Protein 6POL (pdb70)

Radius of gyration: 30.77 Å; Cα contacts (8 Å, |Δi|>4): 1804; chains: 6; bounding box: 77×80×74 Å

B-factor: mean 45.25, std 14.28, range [21.29, 119.48]

Secondary structure (DSSP, 8-state):
---PPPPPPPPEEEEE-SS-EEEE-----SS-SPP-EEEEEEE-TTS-SS-EEEEEEE-SSEEEE-SPPTT-EEEEEEEEEETTEEPPPPPPPPPEEPPP--/----SGGGS--S-TTEEEEE-SSSEEEEEPTTEEESSS-TTSEEE--TTSTT-BSS-TTEEEEEETTEEEEEEPTT-EEEETTEEES--TTTTT-----TTEEEEE-SSSEEEEEPTTEEE-SSSEEE-/---PPPPPPPPEEEEE-SS-EEEE-----SS-SPP-EEEEEEE-TTS-SS-EEEEEEE-SSEEEE-SPPTT-EEEEEEEEEETTEEPPPPPPPPPEEPPP-/----GGGGS--S-TTEEEEE-SSSEEEEEPTTEEESSS-TTSEEE--TTSTT-BSS-TTEEEEEETTEEEEEEPTT-EEEETTEEES--HHHHT-----TTEEEEE-SSSEEEEEPTTEEE-SSSEEE-/--PPPPPPPPEEEEE-SS-EEEE-----SS-SPP-EEEEEEE-TTS-SS-EEEEEEE-SSEEEE-SPPTT-EEEEEEEEEETTEEPPPPPPPPPEEPPP-/----SGGGS--S-TTEEEEE-SSSEEEEEPTTEEESSS-TTSEEE--TTSTT-BSS-TTEEEEEETTEEEEEEPTT-EEEETTEEES--TGGGT-----TTEEEEE-SSSEEEEEPTTEEESSSSEEE-

GO terms:
  GO:0005515 protein binding (F, IPI)
  GO:0005886 plasma membrane (C, TAS)

Nearest PDB structures (foldseek):
  6pol-assembly3_F  TM=1.008E+00  e=1.686E-26  Homo sapiens
  6pog-assembly1_B  TM=9.434E-01  e=4.149E-16  Homo sapiens
  1gl4-assembly1_A  TM=9.257E-01  e=4.288E-02  Mus musculus
  6phf-assembly2_E  TM=2.541E-01  e=5.327E-03  Plasmodium falciparum
  6phc-assembly1_I  TM=2.777E-01  e=5.728E-02  Plasmodium falciparum

Sequence (690 aa):
PSSPPGAPSQPVVTEITKNSITLTWKPNPQTGAAVTSYVIEAFSPAAGNTWRTVADGVQLETHTVSGLQPNTIYLFLVRAVGAWGLSEPSPVSEPVRTQDSERGHNFCAEGPKCGENSECKNWNTKATCECKSSGYISVQGDSAYCEDIDECAAKMHYCHANTVCVNLPGLYRCDCVPGYIRVDDFSCTEHDECGSGQHNCDENAICTTNTVQGHSCTCKPGYVGNGTICRAEPSSPPGAPSQPVVTEITKNSITLTWKPNPQTGAAVTSYVIEAFSPAAGNTWRTVADGVQLETHTVSGLQPNTIYLFLVRAVGAWGLSEPSPVSEPVRTQDSRGHNFCAEGPKCGENSECKNWNTKATCECKSSGYISVQGDSAYCEDIDECAAKMHYCHANTVCVNLPGLYRCDCVPGYIRVDDFSCTEHDECGSGQHNCDENAICTTNTVQGHSCTCKPGYVGNGTICRAESSPPGAPSQPVVTEITKNSITLTWKPNPQQTGAAVTSYVIEAFSPAAGNTWRTVADGVQLETHTVSGLQPNTIYLFLVRAVGAWGLSEPSPVSEPVRTQDSRGHNFCAEGPKCGENSECKNWNTKATCECKSSGYISVQGDSAYCEDIDECAAKMHYCHANTVCVNLPGLYRCDCVPGYIRVDDFSCTEHDECGSGQHNCDENAICTTNTVQGHSCTCKPGYVGNGTICRAE

InterPro domains:
  IPR003598 Immunoglobulin subtype 2 [SM00408] (76-150)
  IPR003598 Immunoglobulin subtype 2 [SM00408] (178-243)
  IPR003598 Immunoglobulin subtype 2 [SM00408] (270-333)
  IPR003598 Immunoglobulin subtype 2 [SM00408] (359-431)
  IPR003598 Immunoglobulin subtype 2 [SM00408] (463-528)
  IPR003599 Immunoglobulin domain subtype [SM00409] (70-162)
  IPR003599 Immunoglobulin domain subtype [SM00409] (172-255)
  IPR003599 Immunoglobulin domain subtype [SM00409] (264-344)
  IPR003599 Immunoglobulin domain subtype [SM00409] (353-442)
  IPR003599 Immunoglobulin domain subtype [SM00409] (457-539)
  IPR003961 Fibronectin type III [PF00041] (558-645)
  IPR003961 Fibronectin type III [PF00041] (682-760)
  IPR003961 Fibronectin type III [PF00041] (771-860)
  IPR003961 Fibronectin type III [PS50853] (558-652)
  IPR003961 Fibronectin type III [PS50853] (671-766)
  IPR003961 Fibronectin type III [PS50853] (771-869)
  IPR003961 Fibronectin type III [SM00060] (556-638)
  IPR003961 Fibronectin type III [SM00060] (670-753)
  IPR003961 Fibronectin type III [SM00060] (769-854)
  IPR003961 Fibronectin type III [cd00063] (556-649)

Organism: Homo sapiens (NCBI:txid9606)

CATH classification: 2.60.40.10

Foldseek 3Di:
DQDWFAAKAEWEFDDFAQFKTKTFTGGDPDDDFDFQWKWKWKDFPVPDDDTDTQDIRHRDRMDMRGRHHGQTKMKMWMWTAGPNGTHDIHDIYDIDGHHHPD/DADDQPPPDDDADDQWDWDDDRPHIAIAGHAQWDAPPPHRSHTFHDFCQDPPHQQADEQWDWAGDRNDIFTHGNPQWADQDRRYTANDPCVVPVVDQFAPQWDWGADNVGIATHHDPQWDDRRSDTDGD/DLDWFAAWAEWEWDDFAFFKTKIFTGGDPDDDFDFQWKWKWKDFPVPDDDTDTQDIRHRDRMDMRGRHHGQTKMKMWMWTGGPRGTHDIHPIYDIDGHHHD/DADDQPPPDDDADDQWDWDDDRPHIAIAGHAQWDAPPPHRSHIDHDFCQDPPHQQADEQWDWAGDRNDIFTHGNPQWADQDRRYTANDPCVVPVVDQFDPQWDWGADNVGIATHHDPQWDDRRSDTDGD/DDWFAAWAEWEWDDFAQFKTKIFTGGDPDDDFDFQWKWKWKDFPVPDDDTDTQDIRHRDRMDMRGRHHGQTKMKMWMWTAGPVGIHDIHPIYDIDGHHHD/DADDQPPPDDDADDQWDWDDDRPHIAIAGHAQWDAPPPHRSHTFGDFCQDPPHQQADEQWDWAGDRNGIFTHGNPQWADQDRRYTANDPCVVPVVDQFDPQWDWGADNVGIATHHDPQWDDRRSDTDGD

Structure (mmCIF, N/CA/C/O backbone):
data_6POL
#
_entry.id   6POL
#
_cell.length_a   87.000
_cell.length_b   87.000
_cell.length_c   211.300
_cell.angle_alpha   90.000
_cell.angle_beta   90.000
_cell.angle_gamma   120.000
#
_symmetry.space_group_name_H-M   'P 31 2 1'
#
loop_
_entity.id
_entity.type
_entity.pdbx_description
1 polymer 'Roundabout homolog 3'
2 polymer 'Protein kinase C-binding protein NELL1'
3 non-polymer 'NITRATE ION'
4 non-polymer 2-acetamido-2-deoxy-beta-D-glucopyranose
5 non-polymer 'CALCIUM ION'
6 non-polymer GLYCEROL
7 water water
#
loop_
_atom_site.group_PDB
_atom_site.id
_atom_site.type_symbol
_atom_site.label_atom_id
_atom_site.label_alt_id
_atom_site.label_comp_id
_atom_site.label_asym_id
_atom_site.label_entity_id
_atom_site.label_seq_id
_atom_site.pdbx_PDB_ins_code
_atom_site.Cartn_x
_atom_site.Cartn_y
_atom_site.Cartn_z
_atom_site.occupancy
_atom_site.B_iso_or_equiv
_atom_site.auth_seq_id
_atom_site.auth_comp_id
_atom_site.auth_asym_id
_atom_site.auth_atom_id
_atom_site.pdbx_PDB_model_num
ATOM 1 N N . PRO A 1 6 ? -23.96459 -29.05279 68.57468 1.000 109.86524 552 PRO A N 1
ATOM 2 C CA . PRO A 1 6 ? -23.46082 -27.79305 68.02003 1.000 102.23654 552 PRO A CA 1
ATOM 3 C C . PRO A 1 6 ? -23.39074 -27.79376 66.49603 1.000 100.60888 552 PRO A C 1
ATOM 4 O O . PRO A 1 6 ? -22.51740 -28.44923 65.92671 1.000 100.45570 552 PRO A O 1
ATOM 8 N N . SER A 1 7 ? -24.29283 -27.06167 65.84156 1.000 99.79656 553 SER A N 1
ATOM 9 C CA . SER A 1 7 ? -24.30249 -26.94927 64.38502 1.000 96.39963 553 SER A CA 1
ATOM 10 C C . SER A 1 7 ? -24.35568 -25.47329 63.99397 1.000 90.81880 553 SER A C 1
ATOM 11 O O . SER A 1 7 ? -25.26591 -25.01035 63.30786 1.000 96.26239 553 SER A O 1
ATOM 14 N N . SER A 1 8 ? -23.35595 -24.72662 64.43353 1.000 80.45374 554 SER A N 1
ATOM 15 C CA . SER A 1 8 ? -23.27092 -23.29972 64.19048 1.000 72.41534 554 SER A CA 1
ATOM 16 C C . SER A 1 8 ? -21.98635 -22.94795 63.44922 1.000 60.97619 554 SER A C 1
ATOM 17 O O . SER A 1 8 ? -20.99482 -23.68474 63.51626 1.000 56.26495 554 SER A O 1
ATOM 20 N N . PRO A 1 9 ? -21.97750 -21.83780 62.71597 1.000 55.23768 555 PRO A N 1
ATOM 21 C CA . PRO A 1 9 ? -20.73609 -21.36120 62.09285 1.000 48.27850 555 PRO A CA 1
ATOM 22 C C . PRO A 1 9 ? -19.78650 -20.80234 63.13339 1.000 46.05587 555 PRO A C 1
ATOM 23 O O . PRO A 1 9 ? -20.18704 -20.57962 64.28731 1.000 45.61079 555 PRO A O 1
ATOM 27 N N . PRO A 1 10 ? -18.52257 -20.55645 62.76553 1.000 44.98004 556 PRO A N 1
ATOM 28 C CA . PRO A 1 10 ? -17.58617 -19.90213 63.68856 1.000 44.83149 556 PRO A CA 1
ATOM 29 C C . PRO A 1 10 ? -18.04648 -18.49800 64.04138 1.000 46.55896 556 PRO A C 1
ATOM 30 O O . PRO A 1 10 ? -18.92673 -17.91524 63.40464 1.000 46.02813 556 PRO A O 1
ATOM 34 N N . GLY A 1 11 ? -17.43312 -17.95163 65.09033 1.000 47.13541 557 GLY A N 1
ATOM 35 C CA . GLY A 1 11 ? -17.64869 -16.56039 65.41922 1.000 46.13409 557 GLY A CA 1
ATOM 36 C C . GLY A 1 11 ? -16.97539 -15.62765 64.42700 1.000 42.52880 557 GLY A C 1
ATOM 37 O O . GLY A 1 11 ? -16.06474 -16.00646 63.68383 1.000 39.32669 557 GLY A O 1
ATOM 38 N N . ALA A 1 12 ? -17.44554 -14.38392 64.41743 1.000 40.83719 558 ALA A N 1
ATOM 39 C CA . ALA A 1 12 ? -16.91656 -13.38872 63.49076 1.000 41.79324 558 ALA A CA 1
ATOM 40 C C . ALA A 1 12 ? -15.48226 -13.01729 63.86534 1.000 40.94992 558 ALA A C 1
ATOM 41 O O . ALA A 1 12 ? -15.17822 -12.82819 65.04707 1.000 44.28555 558 ALA A O 1
ATOM 43 N N . PRO A 1 13 ? -14.58871 -12.88522 62.88864 1.000 37.21630 559 PRO A N 1
ATOM 44 C CA . PRO A 1 13 ? -13.22145 -12.43941 63.19161 1.000 39.10422 559 PRO A CA 1
ATOM 45 C C . PRO A 1 13 ? -13.19012 -10.98376 63.64522 1.000 39.67891 559 PRO A C 1
ATOM 46 O O . PRO A 1 13 ? -14.18640 -10.25275 63.60438 1.000 40.50129 559 PRO A O 1
ATOM 50 N N . SER A 1 14 ? -12.00500 -10.56793 64.10243 1.000 40.18104 560 SER A N 1
ATOM 51 C CA . SER A 1 14 ? -11.79451 -9.19354 64.52885 1.000 40.52328 560 SER A CA 1
ATOM 52 C C . SER A 1 14 ? -11.68950 -8.27279 63.31236 1.000 39.31165 560 SER A C 1
ATOM 53 O O . SER A 1 14 ? -11.55704 -8.71863 62.16961 1.000 37.07493 560 SER A O 1
ATOM 56 N N . GLN A 1 15 ? -11.75079 -6.97053 63.57285 1.000 42.72560 561 GLN A N 1
ATOM 57 C CA . GLN A 1 15 ? -11.61785 -5.98221 62.50912 1.000 42.60634 561 GLN A CA 1
ATOM 58 C C . GLN A 1 15 ? -10.28668 -6.17795 61.78487 1.000 40.96661 561 GLN A C 1
ATOM 59 O O . GLN A 1 15 ? -9.23735 -6.25750 62.43668 1.000 41.59264 561 GLN A O 1
ATOM 65 N N . PRO A 1 16 ? -10.28928 -6.30778 60.46183 1.000 38.30009 562 PRO A N 1
ATOM 66 C CA . PRO A 1 16 ? -9.01892 -6.40521 59.73143 1.000 36.09915 562 PRO A CA 1
ATOM 67 C C . PRO A 1 16 ? -8.24078 -5.08947 59.77651 1.000 36.65800 562 PRO A C 1
ATOM 68 O O . PRO A 1 16 ? -8.81779 -3.99925 59.73434 1.000 35.49331 562 PRO A O 1
ATOM 72 N N . VAL A 1 17 ? -6.91763 -5.21237 59.85389 1.000 36.11910 563 VAL A N 1
ATOM 73 C CA . VAL A 1 17 ? -5.99869 -4.07613 59.93662 1.000 36.58848 563 VAL A CA 1
ATOM 74 C C . VAL A 1 17 ? -5.14405 -4.06085 58.67968 1.000 34.73361 563 VAL A C 1
ATOM 75 O O . VAL A 1 17 ? -4.56849 -5.09089 58.30225 1.000 37.22631 563 VAL A O 1
ATOM 79 N N . VAL A 1 18 ? -5.04278 -2.90394 58.04241 1.000 33.59594 564 VAL A N 1
ATOM 80 C CA . VAL A 1 18 ? -4.18482 -2.77066 56.87204 1.000 34.21515 564 VAL A CA 1
ATOM 81 C C . VAL A 1 18 ? -2.74707 -2.63039 57.34735 1.000 40.53670 564 VAL A C 1
ATOM 82 O O . VAL A 1 18 ? -2.44491 -1.77697 58.18620 1.000 44.17847 564 VAL A O 1
ATOM 86 N N . THR A 1 19 ? -1.86173 -3.50140 56.84321 1.000 39.94247 565 THR A N 1
ATOM 87 C CA . THR A 1 19 ? -0.47251 -3.52562 57.27829 1.000 39.97594 565 THR A CA 1
ATOM 88 C C . THR A 1 19 ? 0.50439 -3.04285 56.21798 1.000 37.14091 565 THR A C 1
ATOM 89 O O . THR A 1 19 ? 1.63157 -2.69011 56.56371 1.000 41.40417 565 THR A O 1
ATOM 93 N N . GLU A 1 20 ? 0.10435 -3.01880 54.94979 1.000 35.45631 566 GLU A N 1
ATOM 94 C CA . GLU A 1 20 ? 0.96607 -2.54698 53.88005 1.000 38.90030 566 GLU A CA 1
ATOM 95 C C . GLU A 1 20 ? 0.09665 -2.13805 52.69997 1.000 34.40859 566 GLU A C 1
ATOM 96 O O . GLU A 1 20 ? -0.97176 -2.71641 52.47786 1.000 34.36268 566 GLU A O 1
ATOM 102 N N . ILE A 1 21 ? 0.54574 -1.10662 51.96514 1.000 31.72895 567 ILE A N 1
ATOM 103 C CA . ILE A 1 21 ? -0.19199 -0.57740 50.81998 1.000 32.02369 567 ILE A CA 1
ATOM 104 C C . ILE A 1 21 ? 0.73844 -0.40633 49.62722 1.000 34.07975 567 ILE A C 1
ATOM 105 O O . ILE A 1 21 ? 1.83956 0.13875 49.76215 1.000 35.59158 567 ILE A O 1
ATOM 110 N N . THR A 1 22 ? 0.27460 -0.80806 48.44639 1.000 34.26360 568 THR A N 1
ATOM 111 C CA . THR A 1 22 ? 0.95535 -0.45651 47.19935 1.000 34.77094 568 THR A CA 1
ATOM 112 C C . THR A 1 22 ? -0.05755 0.23814 46.29408 1.000 35.04153 568 THR A C 1
ATOM 113 O O . THR A 1 22 ? -1.13974 0.62608 46.73716 1.000 31.56657 568 THR A O 1
ATOM 117 N N . LYS A 1 23 ? 0.28522 0.42505 45.02149 1.000 37.25514 569 LYS A N 1
ATOM 118 C CA . LYS A 1 23 ? -0.72385 1.07947 44.20101 1.000 40.02026 569 LYS A CA 1
ATOM 119 C C . LYS A 1 23 ? -1.76477 0.10762 43.66134 1.000 38.86241 569 LYS A C 1
ATOM 120 O O . LYS A 1 23 ? -2.77211 0.56360 43.11532 1.000 38.80443 569 LYS A O 1
ATOM 126 N N . ASN A 1 24 ? -1.54936 -1.20768 43.79023 1.000 37.43432 570 ASN A N 1
ATOM 127 C CA . ASN A 1 24 ? -2.50416 -2.19287 43.29985 1.000 38.07968 570 ASN A CA 1
ATOM 128 C C . ASN A 1 24 ? -2.81811 -3.28416 44.31491 1.000 35.01001 570 ASN A C 1
ATOM 129 O O . ASN A 1 24 ? -3.43328 -4.29110 43.94569 1.000 35.71366 570 ASN A O 1
ATOM 134 N N . SER A 1 25 ? -2.42343 -3.12400 45.57323 1.000 31.73446 571 SER A N 1
ATOM 135 C CA . SER A 1 25 ? -2.63485 -4.20024 46.52777 1.000 33.09661 571 SER A CA 1
ATOM 136 C C . SER A 1 25 ? -2.68569 -3.62728 47.93154 1.000 34.05732 571 SER A C 1
ATOM 137 O O . SER A 1 25 ? -2.11498 -2.57334 48.21647 1.000 37.36242 571 SER A O 1
ATOM 140 N N . ILE A 1 26 ? -3.35852 -4.35743 48.81183 1.000 29.98996 572 ILE A N 1
ATOM 141 C CA . ILE A 1 26 ? -3.43503 -4.01894 50.22815 1.000 31.43167 572 ILE A CA 1
ATOM 142 C C . ILE A 1 26 ? -3.23496 -5.30641 51.00785 1.000 33.71875 572 ILE A C 1
ATOM 143 O O . ILE A 1 26 ? -3.84887 -6.32413 50.67524 1.000 34.41147 572 ILE A O 1
ATOM 148 N N . THR A 1 27 ? -2.40695 -5.26497 52.04932 1.000 31.17328 573 THR A N 1
ATOM 149 C CA . THR A 1 27 ? -2.19669 -6.42474 52.90507 1.000 36.53899 573 THR A CA 1
ATOM 150 C C . THR A 1 27 ? -2.98403 -6.23569 54.19666 1.000 36.27997 573 THR A C 1
ATOM 151 O O . THR A 1 27 ? -2.92350 -5.16567 54.80966 1.000 31.62969 573 THR A O 1
ATOM 155 N N . LEU A 1 28 ? -3.71289 -7.28784 54.60031 1.000 34.13186 574 LEU A N 1
ATOM 156 C CA . LEU A 1 28 ? -4.61538 -7.28503 55.74574 1.000 35.62688 574 LEU A CA 1
ATOM 157 C C . LEU A 1 28 ? -4.23096 -8.34542 56.77170 1.000 35.65735 574 LEU A C 1
ATOM 158 O O . LEU A 1 28 ? -3.71952 -9.41994 56.42991 1.000 35.76587 574 LEU A O 1
ATOM 163 N N . THR A 1 29 ? -4.53203 -8.05783 58.03648 1.000 36.30111 575 THR A N 1
ATOM 164 C CA . THR A 1 29 ? -4.38481 -9.04057 59.09740 1.000 41.13730 575 THR A CA 1
ATOM 165 C C . THR A 1 29 ? -5.57175 -8.93795 60.04928 1.000 34.38157 575 THR A C 1
ATOM 166 O O . THR A 1 29 ? -6.17988 -7.87697 60.19946 1.000 38.06213 575 THR A O 1
ATOM 170 N N . TRP A 1 30 ? -5.91285 -10.06023 60.67059 1.000 40.18322 576 TRP A N 1
ATOM 171 C CA . TRP A 1 30 ? -7.05840 -10.15327 61.57255 1.000 39.50068 576 TRP A CA 1
ATOM 172 C C . TRP A 1 30 ? -6.81238 -11.34179 62.49992 1.000 41.33681 576 TRP A C 1
ATOM 173 O O . TRP A 1 30 ? -5.79012 -12.02920 62.40239 1.000 39.96029 576 TRP A O 1
ATOM 184 N N . LYS A 1 31 ? -7.75546 -11.57322 63.40921 1.000 41.59537 577 LYS A N 1
ATOM 185 C CA . LYS A 1 31 ? -7.69462 -12.67468 64.35844 1.000 43.74904 577 LYS A CA 1
ATOM 186 C C . LYS A 1 31 ? -9.01622 -13.42928 64.38702 1.000 41.76470 577 LYS A C 1
ATOM 187 O O . LYS A 1 31 ? -10.07363 -12.85076 64.11896 1.000 38.54179 577 LYS A O 1
ATOM 193 N N . PRO A 1 32 ? -8.98830 -14.71995 64.70792 1.000 44.44431 578 PRO A N 1
ATOM 194 C CA . PRO A 1 32 ? -10.24205 -15.45097 64.90822 1.000 44.50448 578 PRO A CA 1
ATOM 195 C C . PRO A 1 32 ? -10.95793 -14.96773 66.16187 1.000 47.06808 578 PRO A C 1
ATOM 196 O O . PRO A 1 32 ? -10.36568 -14.37579 67.06827 1.000 47.45375 578 PRO A O 1
ATOM 200 N N . ASN A 1 33 ? -12.26229 -15.20755 66.18938 1.000 46.79967 579 ASN A N 1
ATOM 201 C CA . ASN A 1 33 ? -13.05735 -14.84429 67.35101 1.000 50.06815 579 ASN A CA 1
ATOM 202 C C . ASN A 1 33 ? -12.50297 -15.55027 68.58738 1.000 53.65827 579 ASN A C 1
ATOM 203 O O . ASN A 1 33 ? -12.30160 -16.77298 68.55953 1.000 54.05245 579 ASN A O 1
ATOM 208 N N . PRO A 1 34 ? -12.22764 -14.82673 69.67601 1.000 57.46837 580 PRO A N 1
ATOM 209 C CA . PRO A 1 34 ? -11.64639 -15.47909 70.85773 1.000 63.05722 580 PRO A CA 1
ATOM 210 C C . PRO A 1 34 ? -12.63402 -16.33317 71.63051 1.000 68.96934 580 PRO A C 1
ATOM 211 O O . PRO A 1 34 ? -12.20488 -17.15856 72.44597 1.000 72.01669 580 PRO A O 1
ATOM 215 N N . GLN A 1 35 ? -13.93416 -16.15837 71.41646 1.000 72.67722 581 GLN A N 1
ATOM 216 C CA . GLN A 1 35 ? -14.91534 -16.91608 72.17714 1.000 81.40312 581 GLN A CA 1
ATOM 217 C C . GLN A 1 35 ? -14.96437 -18.35694 71.68701 1.000 83.62324 581 GLN A C 1
ATOM 218 O O . GLN A 1 35 ? -14.96273 -18.62146 70.48174 1.000 80.39743 581 GLN A O 1
ATOM 224 N N . THR A 1 36 ? -14.99088 -19.28995 72.63416 1.000 90.56111 582 THR A N 1
ATOM 225 C CA . THR A 1 36 ? -15.01985 -20.70738 72.29548 1.000 91.92393 582 THR A CA 1
ATOM 226 C C . THR A 1 36 ? -16.21498 -21.01110 71.39632 1.000 91.16566 582 THR A C 1
ATOM 227 O O . THR A 1 36 ? -17.34829 -20.61868 71.68971 1.000 93.66526 582 THR A O 1
ATOM 231 N N . GLY A 1 37 ? -15.95537 -21.69774 70.29337 1.000 86.55606 583 GLY A N 1
ATOM 232 C CA . GLY A 1 37 ? -16.99400 -21.93245 69.31690 1.000 82.52556 583 GLY A CA 1
ATOM 233 C C . GLY A 1 37 ? -16.53615 -22.87689 68.23209 1.000 76.72407 583 GLY A C 1
ATOM 234 O O . GLY A 1 37 ? -15.60972 -23.66710 68.42316 1.000 75.97802 583 GLY A O 1
ATOM 235 N N . ALA A 1 38 ? -17.22624 -22.80681 67.09582 1.000 71.87453 584 ALA A N 1
ATOM 236 C CA . ALA A 1 38 ? -16.93597 -23.71220 65.99407 1.000 67.66147 584 ALA A CA 1
ATOM 237 C C . ALA A 1 38 ? -15.53694 -23.45338 65.44948 1.000 61.03977 584 ALA A C 1
ATOM 238 O O . ALA A 1 38 ? -15.05148 -22.31844 65.43547 1.000 57.84670 584 ALA A O 1
ATOM 240 N N . ALA A 1 39 ? -14.89492 -24.52305 64.98429 1.000 59.57240 585 ALA A N 1
ATOM 241 C CA . ALA A 1 39 ? -13.53045 -24.42477 64.48181 1.000 55.42483 585 ALA A CA 1
ATOM 242 C C . ALA A 1 39 ? -13.50150 -23.74156 63.12322 1.000 52.05326 585 ALA A C 1
ATOM 243 O O . ALA A 1 39 ? -14.38278 -23.94755 62.28701 1.000 53.31203 585 ALA A O 1
ATOM 245 N N . VAL A 1 40 ? -12.46460 -22.94656 62.89741 1.000 50.44927 586 VAL A N 1
ATOM 246 C CA . VAL A 1 40 ? -12.29896 -22.20667 61.65210 1.000 48.52384 586 VAL A CA 1
ATOM 247 C C . VAL A 1 40 ? -11.46484 -23.03875 60.68857 1.000 49.83415 586 VAL A C 1
ATOM 248 O O . VAL A 1 40 ? -10.35496 -23.46541 61.02164 1.000 50.31680 586 VAL A O 1
ATOM 252 N N . THR A 1 41 ? -11.98751 -23.26063 59.48566 1.000 48.89341 587 THR A N 1
ATOM 253 C CA . THR A 1 41 ? -11.22820 -23.98206 58.47791 1.000 48.52713 587 THR A CA 1
ATOM 254 C C . THR A 1 41 ? -10.62980 -23.08159 57.39899 1.000 45.93492 587 THR A C 1
ATOM 255 O O . THR A 1 41 ? -9.66105 -23.49441 56.75521 1.000 45.46853 587 THR A O 1
ATOM 259 N N . SER A 1 42 ? -11.16214 -21.87506 57.18590 1.000 38.51607 588 SER A N 1
ATOM 260 C CA . SER A 1 42 ? -10.55583 -20.90501 56.27337 1.000 38.21677 588 SER A CA 1
ATOM 261 C C . SER A 1 42 ? -11.25151 -19.55816 56.47491 1.000 36.39461 588 SER A C 1
ATOM 262 O O . SER A 1 42 ? -12.15107 -19.42840 57.31285 1.000 38.52961 588 SER A O 1
ATOM 265 N N . TYR A 1 43 ? -10.81990 -18.54521 55.70783 1.000 33.40049 589 TYR A N 1
ATOM 266 C CA . TYR A 1 43 ? -11.41994 -17.21522 55.76737 1.000 32.39537 589 TYR A CA 1
ATOM 267 C C . TYR A 1 43 ? -11.85022 -16.74178 54.38403 1.000 31.37631 589 TYR A C 1
ATOM 268 O O . TYR A 1 43 ? -11.29093 -17.13807 53.35890 1.000 28.69249 589 TYR A O 1
ATOM 277 N N . VAL A 1 44 ? -12.85530 -15.87427 54.37396 1.000 31.53803 590 VAL A N 1
ATOM 278 C CA . VAL A 1 44 ? -13.32156 -15.20252 53.17042 1.000 32.46224 590 VAL A CA 1
ATOM 279 C C . VAL A 1 44 ? -13.08507 -13.70773 53.35889 1.000 30.89553 590 VAL A C 1
ATOM 280 O O . VAL A 1 44 ? -13.36317 -13.16592 54.43477 1.000 30.09808 590 VAL A O 1
ATOM 284 N N . ILE A 1 45 ? -12.56646 -13.04326 52.32704 1.000 30.18359 591 ILE A N 1
ATOM 285 C CA . ILE A 1 45 ? -12.31608 -11.60053 52.37165 1.000 29.95231 591 ILE A CA 1
ATOM 286 C C . ILE A 1 45 ? -13.22282 -10.90683 51.35771 1.000 29.89157 591 ILE A C 1
ATOM 287 O O . ILE A 1 45 ? -13.30983 -11.33870 50.20177 1.000 31.03745 591 ILE A O 1
ATOM 292 N N . GLU A 1 46 ? -13.87380 -9.81890 51.78887 1.000 28.08203 592 GLU A N 1
ATOM 293 C CA . GLU A 1 46 ? -14.76495 -9.00873 50.95872 1.000 27.13708 592 GLU A CA 1
ATOM 294 C C . GLU A 1 46 ? -14.27441 -7.56509 50.95587 1.000 29.57861 592 GLU A C 1
ATOM 295 O O . GLU A 1 46 ? -13.76216 -7.08170 51.97164 1.000 29.15155 592 GLU A O 1
ATOM 301 N N . ALA A 1 47 ? -14.40335 -6.89684 49.80505 1.000 28.81532 593 ALA A N 1
ATOM 302 C CA . ALA A 1 47 ? -13.93866 -5.51793 49.61188 1.000 26.32985 593 ALA A CA 1
ATOM 303 C C . ALA A 1 47 ? -15.07518 -4.61155 49.15608 1.000 30.56307 593 ALA A C 1
ATOM 304 O O . ALA A 1 47 ? -15.93444 -5.01796 48.36454 1.000 32.63206 593 ALA A O 1
ATOM 306 N N . PHE A 1 48 ? -15.06565 -3.37045 49.62813 1.000 31.92938 594 PHE A N 1
ATOM 307 C CA . PHE A 1 48 ? -16.03004 -2.37558 49.17447 1.000 33.27849 594 PHE A CA 1
ATOM 308 C C . PHE A 1 48 ? -15.25522 -1.15008 48.73905 1.000 32.42946 594 PHE A C 1
ATOM 309 O O . PHE A 1 48 ? -14.22524 -0.82368 49.33661 1.000 33.32049 594 PHE A O 1
ATOM 317 N N . SER A 1 49 ? -15.71163 -0.51642 47.65519 1.000 34.03133 595 SER A N 1
ATOM 318 C CA . SER A 1 49 ? -15.18685 0.78362 47.23733 1.000 33.90525 595 SER A CA 1
ATOM 319 C C . SER A 1 49 ? -16.37325 1.63222 46.78402 1.000 36.44788 595 SER A C 1
ATOM 320 O O . SER A 1 49 ? -17.20067 1.15817 45.98331 1.000 33.46332 595 SER A O 1
ATOM 323 N N . PRO A 1 50 ? -16.46722 2.88687 47.23581 1.000 36.17927 596 PRO A N 1
ATOM 324 C CA . PRO A 1 50 ? -17.55936 3.75507 46.76416 1.000 39.35014 596 PRO A CA 1
ATOM 325 C C . PRO A 1 50 ? -17.51166 4.00742 45.27041 1.000 45.46839 596 PRO A C 1
ATOM 326 O O . PRO A 1 50 ? -18.51878 4.44473 44.69934 1.000 40.36180 596 PRO A O 1
ATOM 330 N N . ALA A 1 51 ? -16.39535 3.70533 44.60577 1.000 42.98811 597 ALA A N 1
ATOM 331 C CA . ALA A 1 51 ? -16.30378 3.91476 43.17260 1.000 44.94441 597 ALA A CA 1
ATOM 332 C C . ALA A 1 51 ? -16.46621 2.62727 42.37847 1.000 44.88354 597 ALA A C 1
ATOM 333 O O . ALA A 1 51 ? -16.33783 2.66250 41.15058 1.000 49.36317 597 ALA A O 1
ATOM 335 N N . ALA A 1 52 ? -16.79699 1.49949 43.03866 1.000 38.35833 598 ALA A N 1
ATOM 336 C CA . ALA A 1 52 ? -16.82852 0.19939 42.37926 1.000 41.85604 598 ALA A CA 1
ATOM 337 C C . ALA A 1 52 ? -18.16085 -0.53806 42.54996 1.000 41.84813 598 ALA A C 1
ATOM 338 O O . ALA A 1 52 ? -18.19274 -1.76935 42.51139 1.000 43.55137 598 ALA A O 1
ATOM 340 N N . GLY A 1 53 ? -19.26308 0.16872 42.74492 1.000 40.85297 599 GLY A N 1
ATOM 341 C CA . GLY A 1 53 ? -20.53291 -0.51314 42.90155 1.000 41.74739 599 GLY A CA 1
ATOM 342 C C . GLY A 1 53 ? -20.98357 -0.57438 44.35249 1.000 38.39048 599 GLY A C 1
ATOM 343 O O . GLY A 1 53 ? -20.19834 -0.43088 45.28806 1.000 33.88901 599 GLY A O 1
ATOM 344 N N . ASN A 1 54 ? -22.28945 -0.79138 44.55000 1.000 36.57688 600 ASN A N 1
ATOM 345 C CA . ASN A 1 54 ? -22.83962 -0.66582 45.89271 1.000 35.86083 600 ASN A CA 1
ATOM 346 C C . ASN A 1 54 ? -22.92081 -2.00270 46.64445 1.000 36.31161 600 ASN A C 1
ATOM 347 O O . ASN A 1 54 ? -23.55803 -2.05649 47.70317 1.000 37.55687 600 ASN A O 1
ATOM 352 N N . THR A 1 55 ? -22.26600 -3.06531 46.14516 1.000 32.43233 601 THR A N 1
ATOM 353 C CA . THR A 1 55 ? -22.15607 -4.34268 46.84679 1.000 32.50571 601 THR A CA 1
ATOM 354 C C . THR A 1 55 ? -20.69975 -4.64026 47.21651 1.000 33.17234 601 THR A C 1
ATOM 355 O O . THR A 1 55 ? -19.75615 -4.12558 46.59870 1.000 32.01170 601 THR A O 1
ATOM 359 N N . TRP A 1 56 ? -20.52947 -5.49747 48.23353 1.000 32.19051 602 TRP A N 1
ATOM 360 C CA . TRP A 1 56 ? -19.21347 -6.03375 48.58424 1.000 32.65156 602 TRP A CA 1
ATOM 361 C C . TRP A 1 56 ? -18.83353 -7.14148 47.61632 1.000 33.20022 602 TRP A C 1
ATOM 362 O O . TRP A 1 56 ? -19.63632 -8.04456 47.34671 1.000 35.02813 602 TRP A O 1
ATOM 373 N N . ARG A 1 57 ? -17.59733 -7.09635 47.12610 1.000 29.71947 603 ARG A N 1
ATOM 374 C CA . ARG A 1 57 ? -17.07609 -8.12819 46.24261 1.000 32.53481 603 ARG A CA 1
ATOM 375 C C . ARG A 1 57 ? -16.23861 -9.10159 47.06568 1.0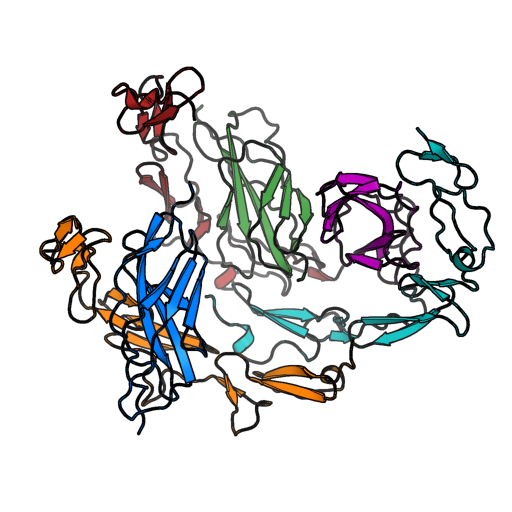00 30.44015 603 ARG A C 1
ATOM 376 O O . ARG A 1 57 ? -15.39993 -8.67126 47.86870 1.000 31.89585 603 ARG A O 1
ATOM 384 N N . THR A 1 58 ? -16.47947 -10.40376 46.88182 1.000 26.76773 604 THR A N 1
ATOM 385 C CA . THR A 1 58 ? -15.60940 -11.42329 47.47064 1.000 28.12584 604 THR A CA 1
ATOM 386 C C . THR A 1 58 ? -14.28227 -11.44016 46.72058 1.000 30.27301 604 THR A C 1
ATOM 387 O O . THR A 1 58 ? -14.22835 -11.82195 45.54515 1.000 33.72296 604 THR A O 1
ATOM 391 N N . VAL A 1 59 ? -13.19812 -11.06611 47.39714 1.000 30.48858 605 VAL A N 1
ATOM 392 C CA . VAL A 1 59 ? -11.90425 -10.94240 46.73715 1.000 32.44233 605 VAL A CA 1
ATOM 393 C C . VAL A 1 59 ? -10.93740 -12.07751 47.06097 1.000 32.40096 605 VAL A C 1
ATOM 394 O O . VAL A 1 59 ? -9.94562 -12.24258 46.33501 1.000 34.10235 605 VAL A O 1
ATOM 398 N N . ALA A 1 60 ? -11.17707 -12.85016 48.11499 1.000 30.06872 606 ALA A N 1
ATOM 399 C CA . ALA A 1 60 ? -10.35938 -14.01499 48.40858 1.000 31.68738 606 ALA A CA 1
ATOM 400 C C . ALA A 1 60 ? -11.19945 -15.00866 49.18691 1.000 35.58453 606 ALA A C 1
ATOM 401 O O . ALA A 1 60 ? -12.08402 -14.62555 49.95694 1.000 32.93959 606 ALA A O 1
ATOM 403 N N . ASP A 1 61 ? -10.91759 -16.29277 48.97331 1.000 34.04841 607 ASP A N 1
ATOM 404 C CA . ASP A 1 61 ? -11.52569 -17.33615 49.78414 1.000 34.95745 607 ASP A CA 1
ATOM 405 C C . ASP A 1 61 ? -10.52305 -18.46451 49.94438 1.000 40.55360 607 ASP A C 1
ATOM 406 O O . ASP A 1 61 ? -9.44317 -18.46064 49.33643 1.000 41.09908 607 ASP A O 1
ATOM 411 N N . GLY A 1 62 ? -10.89210 -19.43296 50.77956 1.000 38.11534 608 GLY A N 1
ATOM 412 C CA . GLY A 1 62 ? -9.96642 -20.48871 51.13318 1.000 39.97520 608 GLY A CA 1
ATOM 413 C C . GLY A 1 62 ? -8.67646 -20.00029 51.74849 1.000 44.95023 608 GLY A C 1
ATOM 414 O O . GLY A 1 62 ? -7.65579 -20.67990 51.62693 1.000 40.56726 608 GLY A O 1
ATOM 415 N N . VAL A 1 63 ? -8.68885 -18.82288 52.38223 1.000 36.29583 609 VAL A N 1
ATOM 416 C CA . VAL A 1 63 ? -7.50042 -18.24873 53.01145 1.000 35.62561 609 VAL A CA 1
ATOM 417 C C . VAL A 1 63 ? -7.21037 -18.99778 54.30593 1.000 38.51884 609 VAL A C 1
ATOM 418 O O . VAL A 1 63 ? -8.04498 -19.03334 55.21760 1.000 36.80612 609 VAL A O 1
ATOM 422 N N . GLN A 1 64 ? -6.02297 -19.60950 54.39267 1.000 39.24426 610 GLN A N 1
ATOM 423 C CA . GLN A 1 64 ? -5.69551 -20.45522 55.53582 1.000 42.70089 610 GLN A CA 1
ATOM 424 C C . GLN A 1 64 ? -5.03485 -19.68961 56.67170 1.000 43.65327 610 GLN A C 1
ATOM 425 O O . GLN A 1 64 ? -5.07206 -20.14506 57.82249 1.000 43.87970 610 GLN A O 1
ATOM 431 N N . LEU A 1 65 ? -4.41147 -18.55885 56.37168 1.000 38.92233 611 LEU A N 1
ATOM 432 C CA . LEU A 1 65 ? -3.68404 -17.77621 57.35293 1.000 40.65898 611 LEU A CA 1
ATOM 433 C C . LEU A 1 65 ? -4.54456 -16.61886 57.85022 1.000 41.19080 611 LEU A C 1
ATOM 434 O O . LEU A 1 65 ? -5.67206 -16.39854 57.39057 1.000 41.59679 611 LEU A O 1
ATOM 439 N N . GLU A 1 66 ? -3.99808 -15.87648 58.80986 1.000 38.16155 612 GLU A N 1
ATOM 440 C CA . GLU A 1 66 ? -4.63971 -14.68392 59.35038 1.000 42.13932 612 GLU A CA 1
ATOM 441 C C . GLU A 1 66 ? -4.05149 -13.40459 58.76587 1.000 39.63173 612 GLU A C 1
ATOM 442 O O . GLU A 1 66 ? -4.31661 -12.31157 59.27976 1.000 39.12659 612 GLU A O 1
ATOM 448 N N . THR A 1 67 ? -3.25380 -13.52708 57.70620 1.000 49.62307 613 THR A N 1
ATOM 449 C CA . THR A 1 67 ? -2.70317 -12.41384 56.94486 1.000 50.32510 613 THR A CA 1
ATOM 450 C C . THR A 1 67 ? -2.81281 -12.77922 55.47275 1.000 48.91506 613 THR A C 1
ATOM 451 O O . THR A 1 67 ? -2.57548 -13.93469 55.10008 1.000 52.51810 613 THR A O 1
ATOM 455 N N . HIS A 1 68 ? -3.16139 -11.80404 54.63912 1.000 42.68962 614 HIS A N 1
ATOM 456 C CA . HIS A 1 68 ? -3.32763 -12.05817 53.21601 1.000 43.05690 614 HIS A CA 1
ATOM 457 C C . HIS A 1 68 ? -3.29017 -10.73417 52.47593 1.000 42.08090 614 HIS A C 1
ATOM 458 O O . HIS A 1 68 ? -3.76410 -9.72275 52.99114 1.000 38.47012 614 HIS A O 1
ATOM 465 N N . THR A 1 69 ? -2.75835 -10.75650 51.25275 1.000 43.07107 615 THR A N 1
ATOM 466 C CA . THR A 1 69 ? -2.65351 -9.55783 50.42244 1.000 43.71515 615 THR A CA 1
ATOM 467 C C . THR A 1 69 ? -3.73136 -9.59369 49.34190 1.000 42.24407 615 THR A C 1
ATOM 468 O O . THR A 1 69 ? -3.79893 -10.55258 48.56930 1.000 39.27533 615 THR A O 1
ATOM 472 N N . VAL A 1 70 ? -4.56137 -8.55193 49.27663 1.000 41.68983 616 VAL A N 1
ATOM 473 C CA . VAL A 1 70 ? -5.53943 -8.41735 48.19861 1.000 41.87233 616 VAL A CA 1
ATOM 474 C C . VAL A 1 70 ? -4.88546 -7.60965 47.08702 1.000 42.55777 616 VAL A C 1
ATOM 475 O O . VAL A 1 70 ? -4.54221 -6.44341 47.28789 1.000 43.53943 616 VAL A O 1
ATOM 479 N N . SER A 1 71 ? -4.69457 -8.22805 45.91940 1.000 44.85165 617 SER A N 1
ATOM 480 C CA . SER A 1 71 ? -4.08437 -7.54286 44.78860 1.000 44.61128 617 SER A CA 1
ATOM 481 C C . SER A 1 71 ? -5.13107 -7.31756 43.69516 1.000 41.83436 617 SER A C 1
ATOM 482 O O . SER A 1 71 ? -6.32624 -7.57617 43.87991 1.000 42.31687 617 SER A O 1
ATOM 485 N N . GLY A 1 72 ? -4.68141 -6.82175 42.54785 1.000 41.10457 618 GLY A N 1
ATOM 486 C CA . GLY A 1 72 ? -5.59506 -6.49871 41.47182 1.000 41.43094 618 GLY A CA 1
ATOM 487 C C . GLY A 1 72 ? -6.45708 -5.28568 41.74084 1.000 42.99375 618 GLY A C 1
ATOM 488 O O . GLY A 1 72 ? -7.56034 -5.18157 41.18794 1.000 43.16755 618 GLY A O 1
ATOM 489 N N . LEU A 1 73 ? -5.99641 -4.37152 42.59131 1.000 42.06483 619 LEU A N 1
ATOM 490 C CA . LEU A 1 73 ? -6.77050 -3.19111 42.94094 1.000 43.40074 619 LEU A CA 1
ATOM 491 C C . LEU A 1 73 ? -6.39201 -2.00457 42.05624 1.000 41.92501 619 LEU A C 1
ATOM 492 O O . LEU A 1 73 ? -5.39890 -2.02675 41.32581 1.000 44.42781 619 LEU A O 1
ATOM 497 N N . GLN A 1 74 ? -7.21392 -0.95568 42.12474 1.000 40.79312 620 GLN A N 1
ATOM 498 C CA . GLN A 1 74 ? -6.96651 0.25314 41.34840 1.000 41.39918 620 GLN A CA 1
ATOM 499 C C . GLN A 1 74 ? -6.13855 1.25594 42.15060 1.000 39.82547 620 GLN A C 1
ATOM 500 O O . GLN A 1 74 ? -6.30229 1.36293 43.36982 1.000 38.09504 620 GLN A O 1
ATOM 506 N N . PRO A 1 75 ? -5.25814 1.99018 41.47448 1.000 41.60441 621 PRO A N 1
ATOM 507 C CA . PRO A 1 75 ? -4.50350 3.05743 42.15082 1.000 42.91804 621 PRO A CA 1
ATOM 508 C C . PRO A 1 75 ? -5.40165 4.18558 42.63583 1.000 42.86332 621 PRO A C 1
ATOM 509 O O . PRO A 1 75 ? -6.49090 4.41749 42.10394 1.000 43.57506 621 PRO A O 1
ATOM 513 N N . ASN A 1 76 ? -4.94077 4.85477 43.70059 1.000 40.06912 622 ASN A N 1
ATOM 514 C CA . ASN A 1 76 ? -5.55989 6.07392 44.22960 1.000 41.23110 622 ASN A CA 1
ATOM 515 C C . ASN A 1 76 ? -7.05030 5.89934 44.53464 1.000 41.63663 622 ASN A C 1
ATOM 516 O O . ASN A 1 76 ? -7.84926 6.82468 44.35505 1.000 38.58698 622 ASN A O 1
ATOM 521 N N . THR A 1 77 ? -7.41659 4.72498 45.06542 1.000 38.13231 623 THR A N 1
ATOM 522 C CA . THR A 1 77 ? -8.80865 4.33442 45.26140 1.000 38.93035 623 THR A CA 1
ATOM 523 C C . THR A 1 77 ? -9.07562 3.93964 46.71413 1.000 36.92766 623 THR A C 1
ATOM 524 O O . THR A 1 77 ? -8.23132 3.32422 47.37240 1.000 33.41643 623 THR A O 1
ATOM 528 N N . ILE A 1 78 ? -10.25783 4.30782 47.21140 1.000 35.18040 624 ILE A N 1
ATOM 529 C CA . ILE A 1 78 ? -10.66304 4.00037 48.58291 1.000 32.45065 624 ILE A CA 1
ATOM 530 C C . ILE A 1 78 ? -11.19924 2.57674 48.64416 1.000 35.92438 624 ILE A C 1
ATOM 531 O O . ILE A 1 78 ? -12.09261 2.21021 47.86562 1.000 34.12682 624 ILE A O 1
ATOM 536 N N . TYR A 1 79 ? -10.69731 1.78491 49.60598 1.000 33.74770 625 TYR A N 1
ATOM 537 C CA . TYR A 1 79 ? -11.18087 0.42551 49.83309 1.000 33.10841 625 TYR A CA 1
ATOM 538 C C . TYR A 1 79 ? -11.48726 0.21896 51.31298 1.000 32.87884 625 TYR A C 1
ATOM 539 O O . TYR A 1 79 ? -10.77036 0.73406 52.18214 1.000 30.92140 625 TYR A O 1
ATOM 548 N N . LEU A 1 80 ? -12.54894 -0.54582 51.58677 1.000 30.20990 626 LEU A N 1
ATOM 549 C CA . LEU A 1 80 ? -12.87620 -1.07126 52.90862 1.000 30.54035 626 LEU A CA 1
ATOM 550 C C . LEU A 1 80 ? -12.95314 -2.58817 52.82454 1.000 30.31088 626 LEU A C 1
ATOM 551 O O . LEU A 1 80 ? -13.22750 -3.14351 51.76133 1.000 30.37695 626 LEU A O 1
ATOM 556 N N . PHE A 1 81 ? -12.73056 -3.25693 53.95541 1.000 30.54513 627 PHE A N 1
ATOM 557 C CA . PHE A 1 81 ? -12.59619 -4.71108 53.94876 1.000 31.21611 627 PHE A CA 1
ATOM 558 C C . PHE A 1 8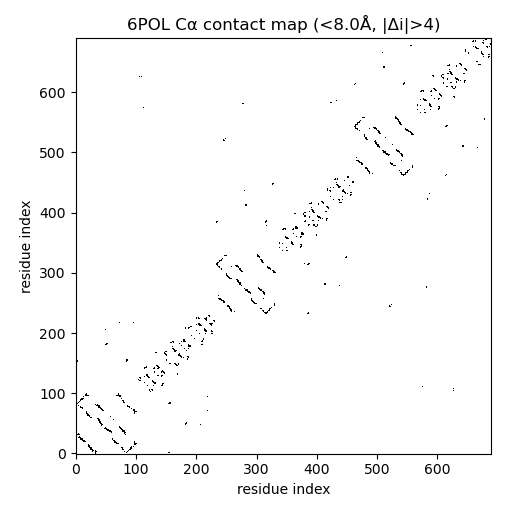1 ? -13.30322 -5.32011 55.14987 1.000 31.55217 627 PHE A C 1
ATOM 559 O O . PHE A 1 81 ? -13.29708 -4.74883 56.24241 1.000 33.66750 627 PHE A O 1
ATOM 567 N N . LEU A 1 82 ? -13.87184 -6.51642 54.95328 1.000 30.75923 628 LEU A N 1
ATOM 568 C CA . LEU A 1 82 ? -14.33065 -7.31812 56.07179 1.000 29.94673 628 LEU A CA 1
ATOM 569 C C . LEU A 1 82 ? -13.96864 -8.78276 55.81595 1.000 32.40791 628 LEU A C 1
ATOM 570 O O . LEU A 1 82 ? -13.71461 -9.19312 54.67806 1.000 32.26715 628 LEU A O 1
ATOM 575 N N . VAL A 1 83 ? -13.95247 -9.57128 56.89109 1.000 31.91460 629 VAL A N 1
ATOM 576 C CA . VAL A 1 83 ? -13.57449 -10.98617 56.83828 1.000 33.65033 629 VAL A CA 1
ATOM 577 C C . VAL A 1 83 ? -14.69436 -11.80737 57.46535 1.000 35.03372 629 VAL A C 1
ATOM 578 O O . VAL A 1 83 ? -15.32202 -11.37334 58.43645 1.000 36.75477 629 VAL A O 1
ATOM 582 N N . ARG A 1 84 ? -14.98639 -12.96697 56.87106 1.000 35.72381 630 ARG A N 1
ATOM 583 C CA . ARG A 1 84 ? -15.82971 -13.98356 57.48540 1.000 34.20968 630 ARG A CA 1
ATOM 584 C C . ARG A 1 84 ? -14.99806 -15.24095 57.71593 1.000 35.72551 630 ARG A C 1
ATOM 585 O O . ARG A 1 84 ? -14.13451 -15.58264 56.90130 1.000 35.70315 630 ARG A O 1
ATOM 593 N N . ALA A 1 85 ? -15.25772 -15.91333 58.83116 1.000 35.95584 631 ALA A N 1
ATOM 594 C CA . ALA A 1 85 ? -14.64853 -17.19673 59.13334 1.000 37.80694 631 ALA A CA 1
ATOM 595 C C . ALA A 1 85 ? -15.53527 -18.30521 58.58666 1.000 38.05865 631 ALA A C 1
ATOM 596 O O . ALA A 1 85 ? -16.76464 -18.22060 58.65851 1.000 40.44308 631 ALA A O 1
ATOM 598 N N . VAL A 1 86 ? -14.90327 -19.33278 58.02624 1.000 40.08397 632 VAL A N 1
ATOM 599 C CA . VAL A 1 86 ? -15.58776 -20.48220 57.43086 1.000 39.61260 632 VAL A CA 1
ATOM 600 C C . VAL A 1 86 ? -15.39331 -21.69269 58.33115 1.000 44.73726 632 VAL A C 1
ATOM 601 O O . VAL A 1 86 ? -14.29742 -21.92064 58.85331 1.000 45.55287 632 VAL A O 1
ATOM 605 N N . GLY A 1 87 ? -16.45519 -22.47701 58.50295 1.000 37.70467 633 GLY A N 1
ATOM 606 C CA . GLY A 1 87 ? -16.37372 -23.68413 59.29961 1.000 39.20648 633 GLY A CA 1
ATOM 607 C C . GLY A 1 87 ? -17.25817 -24.77741 58.73928 1.000 43.96392 633 GLY A C 1
ATOM 608 O O . GLY A 1 87 ? -17.80457 -24.63793 57.63666 1.000 41.78525 633 GLY A O 1
ATOM 609 N N . ALA A 1 88 ? -17.41689 -25.86273 59.50754 1.000 46.72128 634 ALA A N 1
ATOM 610 C CA . ALA A 1 88 ? -18.14661 -27.03525 59.02856 1.000 49.66903 634 ALA A CA 1
ATOM 611 C C . ALA A 1 88 ? -19.57721 -26.70312 58.62847 1.000 52.03177 634 ALA A C 1
ATOM 612 O O . ALA A 1 88 ? -20.12743 -27.33631 57.72009 1.000 54.47275 634 ALA A O 1
ATOM 614 N N . TRP A 1 89 ? -20.19329 -25.71988 59.28607 1.000 49.91874 635 TRP A N 1
ATOM 615 C CA . TRP A 1 89 ? -21.60198 -25.40906 59.08887 1.000 49.85301 635 TRP A CA 1
ATOM 616 C C . TRP A 1 89 ? -21.82356 -24.06325 58.40889 1.000 47.75103 635 TRP A C 1
ATOM 617 O O . TRP A 1 89 ? -22.94090 -23.53624 58.44639 1.000 48.67355 635 TRP A O 1
ATOM 628 N N . GLY A 1 90 ? -20.79394 -23.48498 57.78701 1.000 43.73494 636 GLY A N 1
ATOM 629 C CA . GLY A 1 90 ? -20.99501 -22.29507 56.97970 1.000 39.79211 636 GLY A CA 1
ATOM 630 C C . GLY A 1 90 ? -20.10473 -21.14540 57.41185 1.000 38.85459 636 GLY A C 1
ATOM 631 O O . GLY A 1 90 ? -18.99077 -21.35181 57.90935 1.000 38.12479 636 GLY A O 1
ATOM 632 N N . LEU A 1 91 ? -20.59911 -19.92942 57.17587 1.000 39.01313 637 LEU A N 1
ATOM 633 C CA . LEU A 1 91 ? -19.83011 -18.70097 57.33363 1.000 39.37945 637 LEU A CA 1
ATOM 634 C C . LEU A 1 91 ? -20.26491 -17.94526 58.57585 1.000 37.26078 637 LEU A C 1
ATOM 635 O O . LEU A 1 91 ? -21.45681 -17.86379 58.88002 1.000 38.30111 637 LEU A O 1
ATOM 640 N N . SER A 1 92 ? -19.29502 -17.35626 59.26257 1.000 38.26211 638 SER A N 1
ATOM 641 C CA . SER A 1 92 ? -19.60789 -16.42092 60.32699 1.000 36.52701 638 SER A CA 1
ATOM 642 C C . SER A 1 92 ? -20.30471 -15.18419 59.76056 1.000 35.95377 638 SER A C 1
ATOM 643 O O . SER A 1 92 ? -20.25984 -14.89874 58.55882 1.000 32.02457 638 SER A O 1
ATOM 646 N N . GLU A 1 93 ? -20.95815 -14.44404 60.65371 1.000 36.89218 639 GLU A N 1
ATOM 647 C CA . GLU A 1 93 ? -21.31915 -13.06920 60.34490 1.000 38.58061 639 GLU A CA 1
ATOM 648 C C . GLU A 1 93 ? -20.04295 -12.25240 60.08927 1.000 35.77185 639 GLU A C 1
ATOM 649 O O . GLU A 1 93 ? -18.93216 -12.69820 60.40226 1.000 35.21326 639 GLU A O 1
ATOM 655 N N . PRO A 1 94 ? -20.17147 -11.08458 59.46151 1.000 34.94580 640 PRO A N 1
ATOM 656 C CA . PRO A 1 94 ? -18.97447 -10.29665 59.12239 1.000 33.65363 640 PRO A CA 1
ATOM 657 C C . PRO A 1 94 ? -18.24030 -9.76393 60.34412 1.000 32.67963 640 PRO A C 1
ATOM 658 O O . PRO A 1 94 ? -18.84322 -9.39640 61.35429 1.000 32.97913 640 PRO A O 1
ATOM 662 N N . SER A 1 95 ? -16.91108 -9.71862 60.23506 1.000 31.20358 641 SER A N 1
ATOM 663 C CA . SER A 1 95 ? -16.10780 -8.91587 61.14320 1.000 33.00191 641 SER A CA 1
ATOM 664 C C . SER A 1 95 ? -16.51185 -7.44194 61.03684 1.000 35.74860 641 SER A C 1
ATOM 665 O O . SER A 1 95 ? -17.14452 -7.02880 60.05866 1.000 33.78272 641 SER A O 1
ATOM 668 N N . PRO A 1 96 ? -16.10992 -6.61480 62.00288 1.000 38.32302 642 PRO A N 1
ATOM 669 C CA . PRO A 1 96 ? -16.17456 -5.16689 61.78471 1.000 35.95871 642 PRO A CA 1
ATOM 670 C C . PRO A 1 96 ? -15.40576 -4.77775 60.52875 1.000 36.18169 642 PRO A C 1
ATOM 671 O O . PRO A 1 96 ? -14.47840 -5.46703 60.10418 1.000 33.32507 642 PRO A O 1
ATOM 675 N N . VAL A 1 97 ? -15.83099 -3.68580 59.90331 1.000 30.53496 643 VAL A N 1
ATOM 676 C CA . VAL A 1 97 ? -15.19248 -3.21806 58.67713 1.000 32.60952 643 VAL A CA 1
ATOM 677 C C . VAL A 1 97 ? -13.88724 -2.51636 59.03918 1.000 32.77112 643 VAL A C 1
ATOM 678 O O . VAL A 1 97 ? -13.78389 -1.86265 60.08581 1.000 30.50403 643 VAL A O 1
ATOM 682 N N . SER A 1 98 ? -12.87197 -2.68877 58.19829 1.000 30.86320 644 SER A N 1
ATOM 683 C CA . SER A 1 98 ? -11.59576 -2.01157 58.40443 1.000 31.78786 644 SER A CA 1
ATOM 684 C C . SER A 1 98 ? -11.75616 -0.50683 58.22365 1.000 32.72084 644 SER A C 1
ATOM 685 O O . SER A 1 98 ? -12.63138 -0.04509 57.48949 1.000 32.84913 644 SER A O 1
ATOM 688 N N . GLU A 1 99 ? -10.87545 0.25903 58.86471 1.000 32.07308 645 GLU A N 1
ATOM 689 C CA . GLU A 1 99 ? -10.81189 1.68660 58.57321 1.000 34.19323 645 GLU A CA 1
ATOM 690 C C . GLU A 1 99 ? -10.48866 1.88103 57.09729 1.000 32.58785 645 GLU A C 1
ATOM 691 O O . GLU A 1 99 ? -9.63769 1.16804 56.55396 1.000 33.59997 645 GLU A O 1
ATOM 697 N N . PRO A 1 100 ? -11.16587 2.80278 56.41088 1.000 31.51221 646 PRO A N 1
ATOM 698 C CA . PRO A 1 100 ? -10.91954 2.97332 54.97243 1.000 30.37543 646 PRO A CA 1
ATOM 699 C C . PRO A 1 100 ? -9.49513 3.43689 54.70156 1.000 32.78322 646 PRO A C 1
ATOM 700 O O . PRO A 1 100 ? -8.90847 4.19206 55.47851 1.000 35.28398 646 PRO A O 1
ATOM 704 N N . VAL A 1 101 ? -8.93363 2.96092 53.58577 1.000 28.76577 647 VAL A N 1
ATOM 705 C CA . VAL A 1 101 ? -7.61723 3.38609 53.13462 1.000 31.74308 647 VAL A CA 1
ATOM 706 C C . VAL A 1 101 ? -7.70496 3.61669 51.63866 1.000 32.54806 647 VAL A C 1
ATOM 707 O O . VAL A 1 101 ? -8.59820 3.10812 50.95520 1.000 29.92850 647 VAL A O 1
ATOM 711 N N . ARG A 1 102 ? -6.73018 4.35860 51.13372 1.000 25.99944 648 ARG A N 1
ATOM 712 C CA . ARG A 1 102 ? -6.56277 4.61068 49.71251 1.000 31.44228 648 ARG A CA 1
ATOM 713 C C . ARG A 1 102 ? -5.30523 3.89158 49.24407 1.000 34.27167 648 ARG A C 1
ATOM 714 O O . ARG A 1 102 ? -4.27386 3.94957 49.91840 1.000 34.25317 648 ARG A O 1
ATOM 722 N N . THR A 1 103 ? -5.39306 3.19234 48.11666 1.000 33.55075 649 THR A N 1
ATOM 723 C CA . THR A 1 103 ? -4.17801 2.68975 47.49107 1.000 33.11224 649 THR A CA 1
ATOM 724 C C . THR A 1 103 ? -3.29943 3.86532 47.06292 1.000 37.09071 649 THR A C 1
ATOM 725 O O . THR A 1 103 ? -3.77505 4.99422 46.87800 1.000 35.49313 649 THR A O 1
ATOM 729 N N . GLN A 1 104 ? -2.00315 3.59733 46.90974 1.000 37.50571 650 GLN A N 1
ATOM 730 C CA . GLN A 1 104 ? -1.08196 4.63597 46.46257 1.000 39.31607 650 GLN A CA 1
ATOM 731 C C . GLN A 1 104 ? -1.40816 5.03626 45.02946 1.000 42.13983 650 GLN A C 1
ATOM 732 O O . GLN A 1 104 ? -2.02818 4.28752 44.27044 1.000 40.73615 650 GLN A O 1
ATOM 738 N N . ASP A 1 105 ? -0.98560 6.23889 44.66301 1.000 46.57499 651 ASP A N 1
ATOM 739 C CA . ASP A 1 105 ? -1.22464 6.73058 43.31927 1.000 53.38209 651 ASP A CA 1
ATOM 740 C C . ASP A 1 105 ? -0.20992 6.12066 42.35586 1.000 56.94289 651 ASP A C 1
ATOM 741 O O . ASP A 1 105 ? 0.83017 5.59265 42.75676 1.000 57.11054 651 ASP A O 1
ATOM 746 N N . SER A 1 106 ? -0.54113 6.15690 41.07136 1.000 61.66190 652 SER A N 1
ATOM 747 C CA . SER A 1 106 ? 0.32885 5.58619 40.05420 1.000 67.81925 652 SER A CA 1
ATOM 748 C C . SER A 1 106 ? 1.34504 6.58593 39.51478 1.000 74.06222 652 SER A C 1
ATOM 749 O O . SER A 1 106 ? 2.06831 6.25039 38.56604 1.000 77.89596 652 SER A O 1
ATOM 752 N N . GLU A 1 107 ? 1.42954 7.77971 40.11356 1.000 73.70955 653 GLU A N 1
ATOM 753 C CA . GLU A 1 107 ? 2.21821 8.91279 39.60593 1.000 77.55151 653 GLU A CA 1
ATOM 754 C C . GLU A 1 107 ? 2.14198 9.00492 38.07908 1.000 80.00529 653 GLU A C 1
ATOM 755 O O . GLU A 1 107 ? 3.15278 9.10599 37.38745 1.000 83.48974 653 GLU A O 1
ATOM 758 N N . ARG B 2 4 ? 10.47681 -36.23588 33.93284 1.000 80.70787 390 ARG B N 1
ATOM 759 C CA . ARG B 2 4 ? 9.41328 -36.30759 34.93224 1.000 77.66364 390 ARG B CA 1
ATOM 760 C C . ARG B 2 4 ? 9.44967 -37.62675 35.70029 1.000 76.94575 390 ARG B C 1
ATOM 761 O O . ARG B 2 4 ? 10.27393 -38.50239 35.42385 1.000 79.45104 390 ARG B O 1
ATOM 763 N N . GLY B 2 5 ? 8.55014 -37.75922 36.67527 1.000 72.71540 391 GLY B N 1
ATOM 764 C CA . GLY B 2 5 ? 8.41307 -38.98965 37.42404 1.000 68.54727 391 GLY B CA 1
ATOM 765 C C . GLY B 2 5 ? 7.42599 -39.95398 36.78089 1.000 63.76279 391 GLY B C 1
ATOM 766 O O . GLY B 2 5 ? 6.80395 -39.67453 35.75503 1.000 62.50924 391 GLY B O 1
ATOM 767 N N . HIS B 2 6 ? 7.27059 -41.10368 37.43139 1.000 59.01336 392 HIS B N 1
ATOM 768 C CA . HIS B 2 6 ? 6.40595 -42.15550 36.91944 1.000 53.84575 392 HIS B CA 1
ATOM 769 C C . HIS B 2 6 ? 4.93598 -41.73226 36.98996 1.000 49.77118 392 HIS B C 1
ATOM 770 O O . HIS B 2 6 ? 4.48686 -41.12159 37.96410 1.000 49.23293 392 HIS B O 1
ATOM 777 N N . ASN B 2 7 ? 4.17844 -42.05789 35.94283 1.000 47.11137 393 ASN B N 1
ATOM 778 C CA . ASN B 2 7 ? 2.76612 -41.68383 35.87521 1.000 42.19625 393 ASN B CA 1
ATOM 779 C C . ASN B 2 7 ? 1.94725 -42.78250 36.55329 1.000 42.47244 393 ASN B C 1
ATOM 780 O O . ASN B 2 7 ? 1.40286 -43.69259 35.91943 1.000 43.14016 393 ASN B O 1
ATOM 785 N N . PHE B 2 8 ? 1.84199 -42.67674 37.88118 1.000 41.07255 394 PHE B N 1
ATOM 786 C CA . PHE B 2 8 ? 1.03868 -43.64599 38.61931 1.000 41.70352 394 PHE B CA 1
ATOM 787 C C . PHE B 2 8 ? -0.43367 -43.55309 38.24729 1.000 42.96332 394 PHE B C 1
ATOM 788 O O . PHE B 2 8 ? -1.13348 -44.57318 38.24339 1.000 44.29009 394 PHE B O 1
ATOM 796 N N . CYS B 2 9 ? -0.91122 -42.34869 37.92274 1.000 39.39941 395 CYS B N 1
ATOM 797 C CA . CYS B 2 9 ? -2.31806 -42.17151 37.57800 1.000 40.93373 395 CYS B CA 1
ATOM 798 C C . CYS B 2 9 ? -2.69053 -42.91801 36.30118 1.000 43.40301 395 CYS B C 1
ATOM 799 O O . CYS B 2 9 ? -3.82088 -43.40597 36.17869 1.000 41.14963 395 CYS B O 1
ATOM 802 N N . ALA B 2 10 ? -1.75337 -43.06279 35.36428 1.000 43.57126 396 ALA B N 1
ATOM 803 C CA . ALA B 2 10 ? -2.05527 -43.70178 34.08544 1.000 45.63262 396 ALA B CA 1
ATOM 804 C C . ALA B 2 10 ? -2.09104 -45.22314 34.15743 1.000 48.29424 396 ALA B C 1
ATOM 805 O O . ALA B 2 10 ? -2.39548 -45.85910 33.14342 1.000 50.78234 396 ALA B O 1
ATOM 807 N N . GLU B 2 11 ? -1.75870 -45.82320 35.30442 1.000 48.03285 397 GLU B N 1
ATOM 808 C CA . GLU B 2 11 ? -1.69236 -47.27826 35.38934 1.000 50.98347 397 GLU B CA 1
ATOM 809 C C . GLU B 2 11 ? -3.07120 -47.92919 35.37153 1.000 54.93953 397 GLU B C 1
ATOM 810 O O . GLU B 2 11 ? -3.17700 -49.12526 35.07760 1.000 60.55196 397 GLU B O 1
ATOM 816 N N . GLY B 2 12 ? -4.12229 -47.17398 35.66210 1.000 58.08015 398 GLY B N 1
ATOM 817 C CA . GLY B 2 12 ? -5.45607 -47.71002 35.67402 1.000 62.72870 398 GLY B CA 1
ATOM 818 C C . GLY B 2 12 ? -6.37092 -46.81577 36.47366 1.000 62.29164 398 GLY B C 1
ATOM 819 O O . GLY B 2 12 ? -5.93614 -45.82391 37.06654 1.000 59.14110 398 GLY B O 1
ATOM 820 N N . PRO B 2 13 ? -7.66106 -47.14426 36.50515 1.000 66.36871 399 PRO B N 1
ATOM 821 C CA . PRO B 2 13 ? -8.60690 -46.31224 37.26138 1.000 66.47011 399 PRO B CA 1
ATOM 822 C C . PRO B 2 13 ? -8.25717 -46.30067 38.74480 1.000 63.25205 399 PRO B C 1
ATOM 823 O O . PRO B 2 13 ? -7.82716 -47.31026 39.30982 1.000 66.66724 399 PRO B O 1
ATOM 827 N N . LYS B 2 14 ? -8.40665 -45.13212 39.36478 1.000 59.70515 400 LYS B N 1
ATOM 828 C CA . LYS B 2 14 ? -8.13712 -44.98988 40.79094 1.000 56.44287 400 LYS B CA 1
ATOM 829 C C . LYS B 2 14 ? -9.13861 -44.08049 41.48603 1.000 52.12031 400 LYS B C 1
ATOM 830 O O . LYS B 2 14 ? -9.77875 -44.48373 42.46157 1.000 53.99291 400 LYS B O 1
ATOM 836 N N . CYS B 2 15 ? -9.26655 -42.84904 41.01038 1.000 46.87267 401 CYS B N 1
ATOM 837 C CA . CYS B 2 15 ? -10.15279 -41.87556 41.63304 1.000 46.11667 401 CYS B CA 1
ATOM 838 C C . CYS B 2 15 ? -11.51761 -41.85825 40.94446 1.000 49.78075 401 CYS B C 1
ATOM 839 O O . CYS B 2 15 ? -11.63580 -42.10058 39.74151 1.000 52.95833 401 CYS B O 1
ATOM 842 N N . GLY B 2 16 ? -12.55285 -41.56468 41.72417 1.000 49.97434 402 GLY B N 1
ATOM 843 C CA . GLY B 2 16 ? -13.91008 -41.56362 41.22694 1.000 52.91293 402 GLY B CA 1
ATOM 844 C C . GLY B 2 16 ? -14.27924 -40.28252 40.49270 1.000 53.04699 402 GLY B C 1
ATOM 845 O O . GLY B 2 16 ? -13.44880 -39.41715 40.20431 1.000 51.12141 402 GLY B O 1
ATOM 846 N N . GLU B 2 17 ? -15.58499 -40.16201 40.22800 1.000 57.55874 403 GLU B N 1
ATOM 847 C CA . GLU B 2 17 ? -16.10411 -39.17677 39.27741 1.000 64.44916 403 GLU B CA 1
ATOM 848 C C . GLU B 2 17 ? -15.81255 -37.74120 39.70466 1.000 60.32152 403 GLU B C 1
ATOM 849 O O . GLU B 2 17 ? -15.49604 -36.88558 38.86751 1.000 61.07364 403 GLU B O 1
ATOM 855 N N . ASN B 2 18 ? -15.93579 -37.45042 40.99372 1.000 55.56895 404 ASN B N 1
ATOM 856 C CA . ASN B 2 18 ? -15.81470 -36.08906 41.49854 1.000 53.21449 404 ASN B CA 1
ATOM 857 C C . ASN B 2 18 ? -14.48433 -35.89739 42.22524 1.000 47.11681 404 ASN B C 1
ATOM 858 O O . ASN B 2 18 ? -14.36995 -35.08354 43.14341 1.000 47.25625 404 ASN B O 1
ATOM 863 N N . SER B 2 19 ? -13.48089 -36.65777 41.80389 1.000 42.04601 405 SER B N 1
ATOM 864 C CA . SER B 2 19 ? -12.17306 -36.74613 42.43434 1.000 44.20318 405 SER B CA 1
ATOM 865 C C . SER B 2 19 ? -11.10741 -36.56299 41.35813 1.000 45.99455 405 SER B C 1
ATOM 866 O O . SER B 2 19 ? -11.35393 -36.79803 40.17252 1.000 49.44077 405 SER B O 1
ATOM 869 N N . GLU B 2 20 ? -9.91935 -36.13089 41.77233 1.000 42.65615 406 GLU B N 1
ATOM 870 C CA . GLU B 2 20 ? -8.82701 -35.82060 40.85458 1.000 44.59065 406 GLU B CA 1
ATOM 871 C C . GLU B 2 20 ? -7.59315 -36.61275 41.24226 1.000 40.27803 406 GLU B C 1
ATOM 872 O O . GLU B 2 20 ? -7.20032 -36.60288 42.41290 1.000 40.42802 406 GLU B O 1
ATOM 878 N N . CYS B 2 21 ? -6.97016 -37.26903 40.25617 1.000 39.69666 407 CYS B N 1
ATOM 879 C CA . CYS B 2 21 ? -5.76181 -38.06170 40.47864 1.000 39.81724 407 CYS B CA 1
ATOM 880 C C . CYS B 2 21 ? -4.52300 -37.18234 40.35337 1.000 39.40743 407 CYS B C 1
ATOM 881 O O . CYS B 2 21 ? -4.38855 -36.42488 39.38620 1.000 42.32533 407 CYS B O 1
ATOM 884 N N . LYS B 2 22 ? -3.63354 -37.27474 41.33761 1.000 38.21690 408 LYS B N 1
ATOM 885 C CA . LYS B 2 22 ? -2.37516 -36.53163 41.35104 1.000 38.97880 408 LYS B CA 1
ATOM 886 C C . LYS B 2 22 ? -1.21682 -37.51664 41.46097 1.000 37.46907 408 LYS B C 1
ATOM 887 O O . LYS B 2 22 ? -1.25973 -38.43517 42.28228 1.000 35.90580 408 LYS B O 1
ATOM 893 N N . ASN B 2 23 ? -0.18882 -37.32369 40.63864 1.000 39.58975 409 ASN B N 1
ATOM 894 C CA . ASN B 2 23 ? 1.01938 -38.13154 40.71916 1.000 39.16175 409 ASN B CA 1
ATOM 895 C C . ASN B 2 23 ? 1.94022 -37.52709 41.76857 1.000 39.75657 409 ASN B C 1
ATOM 896 O O . ASN B 2 23 ? 2.35988 -36.37621 41.63541 1.000 43.03708 409 ASN B O 1
ATOM 901 N N . TRP B 2 24 ? 2.24079 -38.28987 42.81114 1.000 35.56201 410 TRP B N 1
ATOM 902 C CA . TRP B 2 24 ? 3.30499 -37.95102 43.73999 1.000 34.47602 410 TRP B CA 1
ATOM 903 C C . TRP B 2 24 ? 4.54651 -38.79439 43.39369 1.000 35.94294 410 TRP B C 1
ATOM 904 O O . TRP B 2 24 ? 4.52020 -39.63090 42.48191 1.000 35.21787 410 TRP B O 1
ATOM 915 N N . ASN B 2 25 ? 5.63472 -38.59753 44.15619 1.000 36.43160 411 ASN B N 1
ATOM 916 C CA . ASN B 2 25 ? 6.90504 -39.25579 43.83710 1.000 40.96382 411 ASN B CA 1
ATOM 917 C C . ASN B 2 25 ? 6.79020 -40.77244 43.79712 1.000 41.65717 411 ASN B C 1
ATOM 918 O O . ASN B 2 25 ? 7.50885 -41.42848 43.03428 1.000 40.05116 411 ASN B O 1
ATOM 923 N N . THR B 2 26 ? 5.97877 -41.35370 44.67643 1.000 39.50872 412 THR B N 1
ATOM 924 C CA . THR B 2 26 ? 5.96943 -42.80211 44.85881 1.000 41.91679 412 THR B CA 1
ATOM 925 C C . THR B 2 26 ? 4.61073 -43.44345 44.63520 1.000 40.37738 412 THR B C 1
ATOM 926 O O . THR B 2 26 ? 4.51135 -44.67732 44.71257 1.000 42.23182 412 THR B O 1
ATOM 930 N N . LYS B 2 27 ? 3.56789 -42.65802 44.37550 1.000 37.16938 413 LYS B N 1
ATOM 931 C CA . LYS B 2 27 ? 2.21192 -43.19628 44.29929 1.000 36.24935 413 LYS B CA 1
ATOM 932 C C . LYS B 2 27 ? 1.28493 -42.14119 43.70461 1.000 36.12878 413 LYS B C 1
ATOM 933 O O . LYS B 2 27 ? 1.60651 -40.94662 43.67211 1.000 34.17264 413 LYS B O 1
ATOM 939 N N . ALA B 2 28 ? 0.11367 -42.59407 43.26453 1.000 37.08878 414 ALA B N 1
ATOM 940 C CA . ALA B 2 28 ? -0.97842 -41.68350 42.94327 1.000 36.00031 414 ALA B CA 1
ATOM 941 C C . ALA B 2 28 ? -1.76676 -41.38581 44.21149 1.000 35.51648 414 ALA B C 1
ATOM 942 O O . ALA B 2 28 ? -1.82429 -42.21026 45.12775 1.000 37.60314 414 ALA B O 1
ATOM 944 N N . THR B 2 29 ? -2.35673 -40.19026 44.26968 1.000 36.45289 415 THR B N 1
ATOM 945 C CA . THR B 2 29 ? -3.27832 -39.83045 45.34073 1.000 38.17561 415 THR B CA 1
ATOM 946 C C . THR B 2 29 ? -4.51038 -39.18551 44.72397 1.000 37.73497 415 THR B C 1
ATOM 947 O O . THR B 2 29 ? -4.46815 -38.64646 43.61410 1.000 38.37865 415 THR B O 1
ATOM 951 N N . CYS B 2 30 ? -5.61198 -39.25048 45.46423 1.000 35.94811 416 CYS B N 1
ATOM 952 C CA . CYS B 2 30 ? -6.87673 -38.66266 45.04780 1.000 38.64623 416 CYS B CA 1
ATOM 953 C C . CYS B 2 30 ? -7.26083 -37.51258 45.96971 1.000 39.63532 416 CYS B C 1
ATOM 954 O O . CYS B 2 30 ? -7.09723 -37.59957 47.19171 1.000 41.87107 416 CYS B O 1
ATOM 957 N N . GLU B 2 31 ? -7.77574 -36.44024 45.37522 1.000 37.92918 417 GLU B N 1
ATOM 958 C CA . GLU B 2 31 ? -8.32227 -35.30635 46.10705 1.000 41.77840 417 GLU B CA 1
ATOM 959 C C . GLU B 2 31 ? -9.68366 -34.95130 45.52500 1.000 37.97583 417 GLU B C 1
ATOM 960 O O . GLU B 2 31 ? -9.84514 -34.93047 44.30138 1.000 37.93551 417 GLU B O 1
ATOM 966 N N . CYS B 2 32 ? -10.66476 -34.67417 46.39138 1.000 37.50741 418 CYS B N 1
ATOM 967 C CA . CYS B 2 32 ? -11.96804 -34.25032 45.89800 1.000 37.05919 418 CYS B CA 1
ATOM 968 C C . CYS B 2 32 ? -11.84084 -32.94449 45.12199 1.000 41.26736 418 CYS B C 1
ATOM 969 O O . CYS B 2 32 ? -11.00767 -32.09024 45.44130 1.000 40.79159 418 CYS B O 1
ATOM 972 N N . LYS B 2 33 ? -12.67056 -32.78954 44.08778 1.000 38.52380 419 LYS B N 1
ATOM 973 C CA . LYS B 2 33 ? -12.75536 -31.49487 43.41238 1.000 39.78601 419 LYS B CA 1
ATOM 974 C C . LYS B 2 33 ? -13.23727 -30.42427 44.38845 1.000 37.89718 419 LYS B C 1
ATOM 975 O O . LYS B 2 33 ? -13.83811 -30.71962 45.42353 1.000 35.76459 419 LYS B O 1
ATOM 981 N N A SER B 2 34 ? -12.95092 -29.16449 44.05714 0.367 39.75326 420 SER B N 1
ATOM 982 N N B SER B 2 34 ? -12.96467 -29.16379 44.04453 0.633 39.75668 420 SER B N 1
ATOM 983 C CA A SER B 2 34 ? -13.35676 -28.06573 44.92275 0.367 39.56595 420 SER B CA 1
ATOM 984 C CA B SER B 2 34 ? -13.37906 -28.05747 44.89540 0.633 39.45137 420 SER B CA 1
ATOM 985 C C A SER B 2 34 ? -14.87221 -28.06614 45.08101 0.367 37.08274 420 SER B C 1
ATOM 986 C C B SER B 2 34 ? -14.88953 -28.08917 45.07918 0.633 37.05038 420 SER B C 1
ATOM 987 O O A SER B 2 34 ? -15.60840 -28.22245 44.10281 0.367 37.01783 420 SER B O 1
ATOM 988 O O B SER B 2 34 ? -15.63794 -28.28675 44.11756 0.633 36.96479 420 SER B O 1
ATOM 993 N N . GLY B 2 35 ? -15.33633 -27.92933 46.32433 1.000 35.31012 421 GLY B N 1
ATOM 994 C CA . GLY B 2 35 ? -16.75462 -27.96782 46.62966 1.000 31.15918 421 GLY B CA 1
ATOM 995 C C . GLY B 2 35 ? -17.31609 -29.36094 46.79061 1.000 33.85113 421 GLY B C 1
ATOM 996 O O . GLY B 2 35 ? -18.52267 -29.51270 47.00550 1.000 32.02883 421 GLY B O 1
ATOM 997 N N . TYR B 2 36 ? -16.48050 -30.38043 46.69508 1.000 32.53485 422 TYR B N 1
ATOM 998 C CA . TYR B 2 36 ? -16.89890 -31.75432 46.90107 1.000 34.58294 422 TYR B CA 1
ATOM 999 C C . TYR B 2 36 ? -16.23679 -32.30549 48.15567 1.000 35.10309 422 TYR B C 1
ATOM 1000 O O . TYR B 2 36 ? -15.24381 -31.76474 48.65532 1.000 34.87687 422 TYR B O 1
ATOM 1009 N N . ILE B 2 37 ? -16.79932 -33.39750 48.66199 1.000 34.76225 423 ILE B N 1
ATOM 1010 C CA . ILE B 2 37 ? -16.34830 -33.98927 49.91134 1.000 37.03029 423 ILE B CA 1
ATOM 1011 C C . ILE B 2 37 ? -16.44691 -35.50902 49.80718 1.000 35.35317 423 ILE B C 1
ATOM 1012 O O . ILE B 2 37 ? -17.31080 -36.04881 49.11119 1.000 37.42032 423 ILE B O 1
ATOM 1017 N N . SER B 2 38 ? -15.56578 -36.20805 50.51867 1.000 33.09087 424 SER B N 1
ATOM 1018 C CA . SER B 2 38 ? -15.59853 -37.67086 50.46722 1.000 36.74933 424 SER B CA 1
ATOM 1019 C C . SER B 2 38 ? -16.96607 -38.19056 50.90432 1.000 38.02782 424 SER B C 1
ATOM 1020 O O . SER B 2 38 ? -17.58339 -37.65672 51.83314 1.000 38.91099 424 SER B O 1
ATOM 1023 N N . VAL B 2 39 ? -17.45224 -39.22663 50.20012 1.000 39.13016 425 VAL B N 1
ATOM 1024 C CA . VAL B 2 39 ? -18.75315 -39.81799 50.50498 1.000 40.00457 425 VAL B CA 1
ATOM 1025 C C . VAL B 2 39 ? -18.72006 -40.51490 51.85608 1.000 43.56343 425 VAL B C 1
ATOM 1026 O O . VAL B 2 39 ? -19.66781 -40.41635 52.64449 1.000 43.91413 425 VAL B O 1
ATOM 1030 N N . GLN B 2 40 ? -17.64463 -41.24424 52.13258 1.000 37.68996 426 GLN B N 1
ATOM 1031 C CA . GLN B 2 40 ? -17.50212 -41.99226 53.37477 1.000 41.59646 426 GLN B CA 1
ATOM 1032 C C . GLN B 2 40 ? -16.02246 -42.08257 53.76948 1.000 43.47681 426 GLN B C 1
ATOM 1033 O O . GLN B 2 40 ? -15.47030 -43.16396 53.96016 1.000 48.10889 426 GLN B O 1
ATOM 1039 N N . GLY B 2 41 ? -15.34984 -40.93834 53.88241 1.000 44.70343 427 GLY B N 1
ATOM 1040 C CA . GLY B 2 41 ? -13.98864 -40.89319 54.38739 1.000 45.78477 427 GLY B CA 1
ATOM 1041 C C . GLY B 2 41 ? -12.87912 -41.23213 53.41116 1.000 47.33033 427 GLY B C 1
ATOM 1042 O O . GLY B 2 41 ? -11.70632 -41.20586 53.80948 1.000 49.52889 427 GLY B O 1
ATOM 1043 N N . ASP B 2 42 ? -13.18506 -41.50405 52.14488 1.000 43.08968 428 ASP B N 1
ATOM 1044 C CA . ASP B 2 42 ? -12.17258 -41.88947 51.16125 1.000 40.66311 428 ASP B CA 1
ATOM 1045 C C . ASP B 2 42 ? -12.17925 -40.85076 50.04660 1.000 41.91522 428 ASP B C 1
ATOM 1046 O O . ASP B 2 42 ? -13.16153 -40.74157 49.30067 1.000 37.83241 428 ASP B O 1
ATOM 1051 N N . SER B 2 43 ? -11.08655 -40.07639 49.92789 1.000 36.68892 429 SER B N 1
ATOM 1052 C CA . SER B 2 43 ? -11.13927 -38.96019 48.98338 1.000 36.84243 429 SER B CA 1
ATOM 1053 C C . SER B 2 43 ? -11.12592 -39.40246 47.51934 1.000 35.66741 429 SER B C 1
ATOM 1054 O O . SER B 2 43 ? -11.20327 -38.54403 46.63409 1.000 35.34584 429 SER B O 1
ATOM 1057 N N . ALA B 2 44 ? -11.01333 -40.70251 47.24071 1.000 36.21913 430 ALA B N 1
ATOM 1058 C CA . ALA B 2 44 ? -11.22180 -41.20832 45.88609 1.000 40.39577 430 ALA B CA 1
ATOM 1059 C C . ALA B 2 44 ? -12.68229 -41.13273 45.43817 1.000 40.61001 430 ALA B C 1
ATOM 1060 O O . ALA B 2 44 ? -12.95281 -41.17835 44.23202 1.000 41.89714 430 ALA B O 1
ATOM 1062 N N . TYR B 2 45 ? -13.63073 -41.03282 46.36539 1.000 38.11708 431 TYR B N 1
ATOM 1063 C CA . TYR B 2 45 ? -15.05314 -41.03832 46.01667 1.000 35.25645 431 TYR B CA 1
ATOM 1064 C C . TYR B 2 45 ? -15.71934 -39.87205 46.73097 1.000 36.21353 431 TYR B C 1
ATOM 1065 O O . TYR B 2 45 ? -15.80607 -39.85960 47.96463 1.000 35.53022 431 TYR B O 1
ATOM 1074 N N . CYS B 2 46 ? -16.15886 -38.88190 45.95801 1.000 35.74357 432 CYS B N 1
ATOM 1075 C CA . CYS B 2 46 ? -16.65392 -37.63738 46.51791 1.000 33.51409 432 CYS B CA 1
ATOM 1076 C C . CYS B 2 46 ? -18.04042 -37.32197 45.98430 1.000 36.65936 432 CYS B C 1
ATOM 1077 O O . CYS B 2 46 ? -18.43710 -37.78103 44.91196 1.000 37.20596 432 CYS B O 1
ATOM 1080 N N . GLU B 2 47 ? -18.74377 -36.47318 46.73914 1.000 32.11811 433 GLU B N 1
ATOM 1081 C CA . GLU B 2 47 ? -20.07922 -35.99730 46.41760 1.000 36.35426 433 GLU B CA 1
ATOM 1082 C C . GLU B 2 47 ? -20.12315 -34.49223 46.65086 1.000 36.13806 433 GLU B C 1
ATOM 1083 O O . GLU B 2 47 ? -19.31020 -33.93731 47.40266 1.000 33.79246 433 GLU B O 1
ATOM 1089 N N . ASP B 2 48 ? -21.07647 -33.82714 45.99511 1.000 35.16988 434 ASP B N 1
ATOM 1090 C CA . ASP B 2 48 ? -21.20550 -32.37913 46.15006 1.000 33.30494 434 ASP B CA 1
ATOM 1091 C C . ASP B 2 48 ? -21.55685 -32.01097 47.58360 1.000 33.82045 434 ASP B C 1
ATOM 1092 O O . ASP B 2 48 ? -22.44146 -32.61425 48.19311 1.000 34.58764 434 ASP B O 1
ATOM 1097 N N . ILE B 2 49 ? -20.87039 -31.00325 48.12226 1.000 33.19093 435 ILE B N 1
ATOM 1098 C CA . ILE B 2 49 ? -21.30735 -30.41858 49.38138 1.000 32.87076 435 ILE B CA 1
ATOM 1099 C C . ILE B 2 49 ? -22.62347 -29.69380 49.13686 1.000 33.28920 435 ILE B C 1
ATOM 1100 O O . ILE B 2 49 ? -22.74900 -28.91701 48.18272 1.000 34.71410 435 ILE B O 1
ATOM 1105 N N . ASP B 2 50 ? -23.61345 -29.94004 49.98910 1.000 35.25792 436 ASP B N 1
ATOM 1106 C CA . ASP B 2 50 ? -24.90470 -29.24687 49.89679 1.000 37.78101 436 ASP B CA 1
ATOM 1107 C C . ASP B 2 50 ? -24.88353 -28.12072 50.92178 1.000 34.23624 436 ASP B C 1
ATOM 1108 O O . ASP B 2 50 ? -25.25620 -28.30032 52.08289 1.000 30.13160 436 ASP B O 1
ATOM 1113 N N . GLU B 2 51 ? -24.44763 -26.93933 50.47698 1.000 33.88167 437 GLU B N 1
ATOM 1114 C CA . GLU B 2 51 ? -24.37513 -25.80356 51.37812 1.000 33.23515 437 GLU B CA 1
ATOM 1115 C C . GLU B 2 51 ? -25.75087 -25.31016 51.81169 1.000 34.63596 437 GLU B C 1
ATOM 1116 O O . GLU B 2 51 ? -25.83069 -24.51672 52.74940 1.000 35.76516 437 GLU B O 1
ATOM 1122 N N . CYS B 2 52 ? -26.82819 -25.78647 51.19031 1.000 36.01974 438 CYS B N 1
ATOM 1123 C CA . CYS B 2 52 ? -28.17412 -25.37766 51.55667 1.000 35.20038 438 CYS B CA 1
ATOM 1124 C C . CYS B 2 52 ? -28.87463 -26.40070 52.43981 1.000 40.17601 438 CYS B C 1
ATOM 1125 O O . CYS B 2 52 ? -30.06765 -26.23993 52.72630 1.000 38.71970 438 CYS B O 1
ATOM 1128 N N . ALA B 2 53 ? -28.18170 -27.46017 52.85464 1.000 39.52241 439 ALA B N 1
ATOM 1129 C CA . ALA B 2 53 ? -28.83039 -28.46805 53.68143 1.000 45.62405 439 ALA B CA 1
ATOM 1130 C C . ALA B 2 53 ? -29.25114 -27.86512 55.02047 1.000 47.98837 439 ALA B C 1
ATOM 1131 O O . ALA B 2 53 ? -28.81538 -26.78654 55.41388 1.000 43.96409 439 ALA B O 1
ATOM 1133 N N . ALA B 2 54 ? -30.11732 -28.58380 55.72526 1.000 53.85347 440 ALA B N 1
ATOM 1134 C CA . ALA B 2 54 ? -30.57869 -28.11330 57.02487 1.000 58.67581 440 ALA B CA 1
ATOM 1135 C C . ALA B 2 54 ? -29.39289 -27.88600 57.95644 1.000 59.14288 440 ALA B C 1
ATOM 1136 O O . ALA B 2 54 ? -28.38998 -28.60762 57.90247 1.000 57.06491 440 ALA B O 1
ATOM 1138 N N . LYS B 2 55 ? -29.50889 -26.86223 58.80166 1.000 60.74564 441 LYS B N 1
ATOM 1139 C CA . LYS B 2 55 ? -28.49491 -26.43964 59.76733 1.000 64.21355 441 LYS B CA 1
ATOM 1140 C C . LYS B 2 55 ? -27.28493 -25.76928 59.11395 1.000 61.74236 441 LYS B C 1
ATOM 1141 O O . LYS B 2 55 ? -26.38100 -25.32799 59.83555 1.000 63.42309 441 LYS B O 1
ATOM 1147 N N . MET B 2 56 ? -27.23394 -25.67032 57.78656 1.000 56.68601 442 MET B N 1
ATOM 1148 C CA . MET B 2 56 ? -26.15595 -24.94740 57.12757 1.000 50.81520 442 MET B CA 1
ATOM 1149 C C . MET B 2 56 ? -26.41763 -23.44964 57.19210 1.000 47.45157 442 MET B C 1
ATOM 1150 O O . MET B 2 56 ? -27.56249 -22.98328 57.16157 1.000 45.50522 442 MET B O 1
ATOM 1155 N N . HIS B 2 57 ? -25.34011 -22.69333 57.30699 1.000 43.93278 443 HIS B N 1
ATOM 1156 C CA . HIS B 2 57 ? -25.43012 -21.24586 57.36591 1.000 42.61235 443 HIS B CA 1
ATOM 1157 C C . HIS B 2 57 ? -24.39538 -20.61133 56.45425 1.000 38.53396 443 HIS B C 1
ATOM 1158 O O . HIS B 2 57 ? -23.64808 -19.71960 56.86391 1.000 39.20028 443 HIS B O 1
ATOM 1165 N N . TYR B 2 58 ? -24.28240 -21.10374 55.21883 1.000 33.33494 444 TYR B N 1
ATOM 1166 C CA . TYR B 2 58 ? -23.47697 -20.39239 54.23478 1.000 32.60047 444 TYR B CA 1
ATOM 1167 C C . TYR B 2 58 ? -24.17108 -19.10871 53.79971 1.000 34.09860 444 TYR B C 1
ATOM 1168 O O . TYR B 2 58 ? -23.55058 -18.04402 53.76000 1.000 35.65870 444 TYR B O 1
ATOM 1177 N N . CYS B 2 59 ? -25.45966 -19.19113 53.47696 1.000 36.30863 445 CYS B N 1
ATOM 1178 C CA . CYS B 2 59 ? -26.24841 -18.02321 53.10533 1.000 33.24028 445 CYS B CA 1
ATOM 1179 C C . CYS B 2 59 ? -26.83056 -17.37158 54.35354 1.000 34.01511 445 CYS B C 1
ATOM 1180 O O . CYS B 2 59 ? -27.19852 -18.05513 55.31281 1.000 35.86056 445 CYS B O 1
ATOM 1183 N N . HIS B 2 60 ? -26.92252 -16.04095 54.33127 1.000 32.31225 446 HIS B N 1
ATOM 1184 C CA . HIS B 2 60 ? -27.36027 -15.31358 55.51347 1.000 33.03030 446 HIS B CA 1
ATOM 1185 C C . HIS B 2 60 ? -28.60758 -14.49597 55.19933 1.000 32.80483 446 HIS B C 1
ATOM 1186 O O . HIS B 2 60 ? -29.38606 -14.88008 54.32144 1.000 34.10932 446 HIS B O 1
ATOM 1193 N N . ALA B 2 61 ? -28.79690 -13.37614 55.89911 1.000 32.29218 447 ALA B N 1
ATOM 1194 C CA . ALA B 2 61 ? -30.10245 -12.72140 55.97535 1.000 32.36969 447 ALA B CA 1
ATOM 1195 C C . ALA B 2 61 ? -30.69815 -12.41535 54.60389 1.000 31.72272 447 ALA B C 1
ATOM 1196 O O . ALA B 2 61 ? -30.01624 -11.90564 53.70730 1.000 31.59502 447 ALA B O 1
ATOM 1198 N N . ASN B 2 62 ? -31.98258 -12.75901 54.44957 1.000 32.47557 448 ASN B N 1
ATOM 1199 C CA . ASN B 2 62 ? -32.81800 -12.32377 53.32721 1.000 32.80018 448 ASN B CA 1
ATOM 1200 C C . ASN B 2 62 ? -32.36305 -12.92863 52.00345 1.000 32.94921 448 ASN B C 1
ATOM 1201 O O . ASN B 2 62 ? -32.49031 -12.30158 50.94688 1.000 31.52065 448 ASN B O 1
ATOM 1206 N N . THR B 2 63 ? -31.86214 -14.16384 52.04030 1.000 31.60700 449 THR B N 1
ATOM 1207 C CA . THR B 2 63 ? -31.45536 -14.86166 50.83370 1.000 30.15461 449 THR B CA 1
ATOM 1208 C C . THR B 2 63 ? -32.15609 -16.21264 50.78027 1.000 32.85564 449 THR B C 1
ATOM 1209 O O . THR B 2 63 ? -32.67868 -16.70217 51.78636 1.000 34.31840 449 THR B O 1
ATOM 1213 N N . VAL B 2 64 ? -32.19310 -16.78076 49.57316 1.000 32.09598 450 VAL B N 1
ATOM 1214 C CA . VAL B 2 64 ? -32.63604 -18.14969 49.31974 1.000 31.45499 450 VAL B CA 1
ATOM 1215 C C . VAL B 2 64 ? -31.41906 -18.91788 48.81835 1.000 32.43044 450 VAL B C 1
ATOM 1216 O O . VAL B 2 64 ? -30.83574 -18.56435 47.78685 1.000 35.08209 450 VAL B O 1
ATOM 1220 N N . CYS B 2 65 ? -31.02422 -19.94700 49.54559 1.000 34.39041 451 CYS B N 1
ATOM 1221 C CA . CYS B 2 65 ? -29.84152 -20.71624 49.17216 1.000 33.98055 451 CYS B CA 1
ATOM 1222 C C . CYS B 2 65 ? -30.15791 -21.63396 47.99517 1.000 36.36107 451 CYS B C 1
ATOM 1223 O O . CYS B 2 65 ? -31.19499 -22.29495 47.97109 1.000 36.24065 451 CYS B O 1
ATOM 1226 N N . VAL B 2 66 ? -29.27294 -21.64666 47.00650 1.000 37.51867 452 VAL B N 1
ATOM 1227 C CA . VAL B 2 66 ? -29.39201 -22.50103 45.83230 1.000 34.91937 452 VAL B CA 1
ATOM 1228 C C . VAL B 2 66 ? -28.13170 -23.35924 45.75687 1.000 35.15642 452 VAL B C 1
ATOM 1229 O O . VAL B 2 66 ? -27.02060 -22.83494 45.59306 1.000 33.76797 452 VAL B O 1
ATOM 1233 N N . ASN B 2 67 ? -28.29591 -24.66762 45.86290 1.000 34.35030 453 ASN B N 1
ATOM 1234 C CA . ASN B 2 67 ? -27.13270 -25.53971 45.81554 1.000 34.43592 453 ASN B CA 1
ATOM 1235 C C . ASN B 2 67 ? -26.69070 -25.76513 44.37135 1.000 35.20767 453 ASN B C 1
ATOM 1236 O O . ASN B 2 67 ? -27.51742 -25.87657 43.46298 1.000 37.13634 453 ASN B O 1
ATOM 1241 N N . LEU B 2 68 ? -25.38375 -25.86170 44.16435 1.000 33.45097 454 LEU B N 1
ATOM 1242 C CA . LEU B 2 68 ? -24.81855 -26.08125 42.84373 1.000 34.71012 454 LEU B CA 1
ATOM 1243 C C . LEU B 2 68 ? -23.74887 -27.16366 42.92217 1.000 33.55722 454 LEU B C 1
ATOM 1244 O O . LEU B 2 68 ? -23.19346 -27.42360 43.99849 1.000 30.08638 454 LEU B O 1
ATOM 1249 N N . PRO B 2 69 ? -23.41937 -27.80311 41.78863 1.000 36.60179 455 PRO B N 1
ATOM 1250 C CA . PRO B 2 69 ? -22.36336 -28.83073 41.82856 1.000 39.10348 455 PRO B CA 1
ATOM 1251 C C . PRO B 2 69 ? -20.99732 -28.18743 41.98439 1.000 38.48442 455 PRO B C 1
ATOM 1252 O O . PRO B 2 69 ? -20.49830 -27.54077 41.05608 1.000 40.44863 455 PRO B O 1
ATOM 1256 N N . GLY B 2 70 ? -20.39329 -28.34505 43.16150 1.000 34.71532 456 GLY B N 1
ATOM 1257 C CA . GLY B 2 70 ? -19.13530 -27.69718 43.45411 1.000 34.79670 456 GLY B CA 1
ATOM 1258 C C . GLY B 2 70 ? -19.26057 -26.28390 43.97934 1.000 34.90803 456 GLY B C 1
ATOM 1259 O O . GLY B 2 70 ? -18.24781 -25.69509 44.37926 1.000 37.94561 456 GLY B O 1
ATOM 1260 N N . LEU B 2 71 ? -20.46417 -25.72570 44.01689 1.000 32.32225 457 LEU B N 1
ATOM 1261 C CA . LEU B 2 71 ? -20.65163 -24.35498 44.47963 1.000 36.42284 457 LEU B CA 1
ATOM 1262 C C . LEU B 2 71 ? -22.01020 -24.22364 45.15355 1.000 31.06120 457 LEU B C 1
ATOM 1263 O O . LEU B 2 71 ? -22.65638 -25.21264 45.51765 1.000 28.76966 457 LEU B O 1
ATOM 1268 N N . TYR B 2 72 ? -22.44902 -22.98083 45.30065 1.000 31.38235 458 TYR B N 1
ATOM 1269 C CA . TYR B 2 72 ? -23.78868 -22.64145 45.74794 1.000 29.83362 458 TYR B CA 1
ATOM 1270 C C . TYR B 2 72 ? -23.95670 -21.15551 45.45234 1.000 34.86204 458 TYR B C 1
ATOM 1271 O O . TYR B 2 72 ? -22.99382 -20.46582 45.10788 1.000 37.14818 458 TYR B O 1
ATOM 1280 N N . ARG B 2 73 ? -25.18147 -20.66490 45.61993 1.000 35.47637 459 ARG B N 1
ATOM 1281 C CA . ARG B 2 73 ? -25.51731 -19.27543 45.33811 1.000 36.28201 459 ARG B CA 1
ATOM 1282 C C . ARG B 2 73 ? -26.54167 -18.80895 46.36857 1.000 34.21081 459 ARG B C 1
ATOM 1283 O O . ARG B 2 73 ? -27.38020 -19.59263 46.80768 1.000 32.94236 459 ARG B O 1
ATOM 1291 N N . CYS B 2 74 ? -26.47413 -17.53133 46.77052 1.000 29.03868 460 CYS B N 1
ATOM 1292 C CA . CYS B 2 74 ? -27.45734 -16.97918 47.71162 1.000 30.59134 460 CYS B CA 1
ATOM 1293 C C . CYS B 2 74 ? -28.24788 -15.90895 46.96178 1.000 33.39446 460 CYS B C 1
ATOM 1294 O O . CYS B 2 74 ? -27.79672 -14.76391 46.84003 1.000 33.13275 460 CYS B O 1
ATOM 1297 N N . ASP B 2 75 ? -29.42422 -16.27924 46.45063 1.000 27.70240 461 ASP B N 1
ATOM 1298 C CA . ASP B 2 75 ? -30.28136 -15.31248 45.77144 1.000 30.49503 461 ASP B CA 1
ATOM 1299 C C . ASP B 2 75 ? -31.01297 -14.44149 46.78265 1.000 31.73994 461 ASP B C 1
ATOM 1300 O O . ASP B 2 75 ? -31.37398 -14.89540 47.86909 1.000 32.05502 461 ASP B O 1
ATOM 1305 N N . CYS B 2 76 ? -31.26770 -13.18013 46.41272 1.000 32.24536 462 CYS B N 1
ATOM 1306 C CA . CYS B 2 76 ? -32.06343 -12.33444 47.29008 1.000 31.49431 462 CYS B CA 1
ATOM 1307 C C . CYS B 2 76 ? -33.50358 -12.83146 47.34138 1.000 32.88495 462 CYS B C 1
ATOM 1308 O O . CYS B 2 76 ? -34.05409 -13.29528 46.33780 1.000 34.11573 462 CYS B O 1
ATOM 1311 N N . VAL B 2 77 ? -34.10740 -12.75380 48.52485 1.000 29.16994 463 VAL B N 1
ATOM 1312 C CA . VAL B 2 77 ? -35.55990 -12.86532 48.66050 1.000 31.70283 463 VAL B CA 1
ATOM 1313 C C . VAL B 2 77 ? -36.18933 -11.90657 47.65532 1.000 37.97962 463 VAL B C 1
ATOM 1314 O O . VAL B 2 77 ? -35.64892 -10.80609 47.44750 1.000 39.33137 463 VAL B O 1
ATOM 1318 N N . PRO B 2 78 ? -37.28418 -12.28480 46.98157 1.000 37.75029 464 PRO B N 1
ATOM 1319 C CA . PRO B 2 78 ? -37.89969 -11.37666 46.00933 1.000 42.24721 464 PRO B CA 1
ATOM 1320 C C . PRO B 2 78 ? -38.17035 -10.02037 46.63572 1.000 43.90904 464 PRO B C 1
ATOM 1321 O O . PRO B 2 78 ? -38.70185 -9.92681 47.74536 1.000 44.26558 464 PRO B O 1
ATOM 1325 N N . GLY B 2 79 ? -37.77684 -8.96251 45.92275 1.000 45.00210 465 GLY B N 1
ATOM 1326 C CA . GLY B 2 79 ? -37.91729 -7.60602 46.40171 1.000 45.26022 465 GLY B CA 1
ATOM 1327 C C . GLY B 2 79 ? -36.72518 -7.05982 47.16854 1.000 44.42036 465 GLY B C 1
ATOM 1328 O O . GLY B 2 79 ? -36.64131 -5.84448 47.36001 1.000 46.41049 465 GLY B O 1
ATOM 1329 N N . TYR B 2 80 ? -35.81007 -7.91086 47.61927 1.000 42.69370 466 TYR B N 1
ATOM 1330 C CA . TYR B 2 80 ? -34.66790 -7.45695 48.40918 1.000 41.65717 466 TYR B CA 1
ATOM 1331 C C . TYR B 2 80 ? -33.48653 -7.12978 47.49629 1.000 40.06905 466 TYR B C 1
ATOM 1332 O O . TYR B 2 80 ? -33.43194 -7.55204 46.33921 1.000 40.26139 466 TYR B O 1
ATOM 1341 N N . ILE B 2 81 ? -32.54819 -6.32969 48.01305 1.000 39.44023 467 ILE B N 1
ATOM 1342 C CA . ILE B 2 81 ? -31.41500 -5.87777 47.21348 1.000 40.92487 467 ILE B CA 1
ATOM 1343 C C . ILE B 2 81 ? -30.11051 -6.33071 47.86405 1.000 36.92629 467 ILE B C 1
ATOM 1344 O O . ILE B 2 81 ? -29.99336 -6.40081 49.09373 1.000 34.72885 467 ILE B O 1
ATOM 1349 N N . ARG B 2 82 ? -29.14456 -6.67792 47.02203 1.000 34.46625 468 ARG B N 1
ATOM 1350 C CA . ARG B 2 82 ? -27.94588 -7.36040 47.49208 1.000 35.05297 468 ARG B CA 1
ATOM 1351 C C . ARG B 2 82 ? -27.04443 -6.44222 48.31810 1.000 34.04067 468 ARG B C 1
ATOM 1352 O O . ARG B 2 82 ? -26.84020 -5.27404 47.97794 1.000 33.55559 468 ARG B O 1
ATOM 1360 N N . VAL B 2 83 ? -26.52222 -6.98516 49.41631 1.000 31.77971 469 VAL B N 1
ATOM 1361 C CA . VAL B 2 83 ? -25.43084 -6.37131 50.18096 1.000 32.39885 469 VAL B CA 1
ATOM 1362 C C . VAL B 2 83 ? -24.08579 -7.01347 49.82783 1.000 31.52545 469 VAL B C 1
ATOM 1363 O O . VAL B 2 83 ? -23.12177 -6.32488 49.49377 1.000 31.87154 469 VAL B O 1
ATOM 1367 N N . ASP B 2 84 ? -24.01318 -8.34402 49.88521 1.000 29.08103 470 ASP B N 1
ATOM 1368 C CA . ASP B 2 84 ? -22.82887 -9.08788 49.44620 1.000 30.10859 470 ASP B CA 1
ATOM 1369 C C . ASP B 2 84 ? -23.30305 -10.44939 48.94825 1.000 29.90178 470 ASP B C 1
ATOM 1370 O O . ASP B 2 84 ? -24.49838 -10.67689 48.78390 1.000 28.87361 470 ASP B O 1
ATOM 1375 N N . ASP B 2 85 ? -22.35555 -11.34178 48.64163 1.000 32.92000 471 ASP B N 1
ATOM 1376 C CA . ASP B 2 85 ? -22.71910 -12.64418 48.09385 1.000 28.11748 471 ASP B CA 1
ATOM 1377 C C . ASP B 2 85 ? -23.62285 -13.45034 49.01508 1.000 29.68470 471 ASP B C 1
ATOM 1378 O O . ASP B 2 85 ? -24.26795 -14.40325 48.55858 1.000 32.40584 471 ASP B O 1
ATOM 1383 N N . PHE B 2 86 ? -23.67482 -13.10610 50.29324 1.000 29.67242 472 PHE B N 1
ATOM 1384 C CA . PHE B 2 86 ? -24.32305 -13.93190 51.29562 1.000 29.52285 472 PHE B CA 1
ATOM 1385 C C . PHE B 2 86 ? -25.54472 -13.28791 51.95347 1.000 30.54071 472 PHE B C 1
ATOM 1386 O O . PHE B 2 86 ? -26.21703 -13.94971 52.75939 1.000 29.68567 472 PHE B O 1
ATOM 1394 N N . SER B 2 87 ? -25.87715 -12.03937 51.62520 1.000 29.54236 473 SER B N 1
ATOM 1395 C CA . SER B 2 87 ? -26.92693 -11.36245 52.37609 1.000 29.75375 473 SER B CA 1
ATOM 1396 C C . SER B 2 87 ? -27.55892 -10.26891 51.52410 1.000 30.72480 473 SER B C 1
ATOM 1397 O O . SER B 2 87 ? -26.89243 -9.67425 50.67738 1.000 28.84499 473 SER B O 1
ATOM 1400 N N . CYS B 2 88 ? -28.86035 -10.02296 51.74381 1.000 34.19630 474 CYS B N 1
ATOM 1401 C CA . CYS B 2 88 ? -29.56325 -8.92477 51.08749 1.000 33.39765 474 CYS B CA 1
ATOM 1402 C C . CYS B 2 88 ? -30.30880 -8.11383 52.13674 1.000 35.10564 474 CYS B C 1
ATOM 1403 O O . CYS B 2 88 ? -30.35520 -8.48406 53.31419 1.000 33.44378 474 CYS B O 1
ATOM 1406 N N . THR B 2 89 ? -30.87478 -6.97957 51.69664 1.000 35.59705 475 THR B N 1
ATOM 1407 C CA . THR B 2 89 ? -31.52863 -6.02319 52.57891 1.000 34.66345 475 THR B CA 1
ATOM 1408 C C . THR B 2 89 ? -32.75751 -5.46224 51.86757 1.000 37.16142 475 THR B C 1
ATOM 1409 O O . THR B 2 89 ? -32.83695 -5.47187 50.63523 1.000 36.33856 475 THR B O 1
ATOM 1413 N N . GLU B 2 90 ? -33.72323 -4.97452 52.66629 1.000 37.14311 476 GLU B N 1
ATOM 1414 C CA . GLU B 2 90 ? -35.05215 -4.65942 52.14418 1.000 41.67196 476 GLU B CA 1
ATOM 1415 C C . GLU B 2 90 ? -35.04306 -3.45085 51.20734 1.000 42.41017 476 GLU B C 1
ATOM 1416 O O . GLU B 2 90 ? -35.84665 -3.38552 50.26662 1.000 45.70872 476 GLU B O 1
ATOM 1422 N N . HIS B 2 91 ? -34.20576 -2.45563 51.48727 1.000 43.17147 477 HIS B N 1
ATOM 1423 C CA . HIS B 2 91 ? -34.21179 -1.19191 50.75356 1.000 43.50528 477 HIS B CA 1
ATOM 1424 C C . HIS B 2 91 ? -32.78987 -0.77377 50.41108 1.000 45.53423 477 HIS B C 1
ATOM 1425 O O . HIS B 2 91 ? -31.85520 -1.02505 51.17186 1.000 42.75428 477 HIS B O 1
ATOM 1432 N N . ASP B 2 92 ? -32.64203 -0.08486 49.27912 1.000 47.49776 478 ASP B N 1
ATOM 1433 C CA . ASP B 2 92 ? -31.37864 0.57497 48.93517 1.000 48.11887 478 ASP B CA 1
ATOM 1434 C C . ASP B 2 92 ? -31.40682 1.96326 49.56669 1.000 47.22640 478 ASP B C 1
ATOM 1435 O O . ASP B 2 92 ? -31.61228 2.97245 48.90221 1.000 46.71383 478 ASP B O 1
ATOM 1440 N N . GLU B 2 93 ? -31.15725 2.00904 50.87878 1.000 43.85281 479 GLU B N 1
ATOM 1441 C CA . GLU B 2 93 ? -31.28623 3.26498 51.61045 1.000 49.79587 479 GLU B CA 1
ATOM 1442 C C . GLU B 2 93 ? -30.28365 4.30210 51.11402 1.000 50.45419 479 GLU B C 1
ATOM 1443 O O . GLU B 2 93 ? -30.60185 5.49409 51.02633 1.000 48.93664 479 GLU B O 1
ATOM 1449 N N . CYS B 2 94 ? -29.08036 3.86229 50.74040 1.000 48.40148 480 CYS B N 1
ATOM 1450 C CA . CYS B 2 94 ? -28.07662 4.80135 50.24758 1.000 47.52441 480 CYS B CA 1
ATOM 1451 C C . CYS B 2 94 ? -28.49811 5.43049 48.92475 1.000 47.25384 480 CYS B C 1
ATOM 1452 O O . CYS B 2 94 ? -28.24985 6.61494 48.69812 1.000 50.36975 480 CYS B O 1
ATOM 1455 N N . GLY B 2 95 ? -29.11510 4.65878 48.02945 1.000 46.88419 481 GLY B N 1
ATOM 1456 C CA . GLY B 2 95 ? -29.51006 5.18055 46.73098 1.000 49.27528 481 GLY B CA 1
ATOM 1457 C C . GLY B 2 95 ? -30.80457 5.97035 46.70651 1.000 58.96905 481 GLY B C 1
ATOM 1458 O O . GLY B 2 95 ? -31.10814 6.61474 45.69664 1.000 59.71942 481 GLY B O 1
ATOM 1459 N N . SER B 2 96 ? -31.55847 5.97147 47.79812 1.000 62.46881 482 SER B N 1
ATOM 1460 C CA . SER B 2 96 ? -32.85090 6.63782 47.82658 1.000 64.46610 482 SER B CA 1
ATOM 1461 C C . SER B 2 96 ? -32.82869 7.94747 48.59416 1.000 69.30149 482 SER B C 1
ATOM 1462 O O . SER B 2 96 ? -33.86930 8.60388 48.69568 1.000 69.61258 482 SER B O 1
ATOM 1465 N N . GLY B 2 97 ? -31.67958 8.35078 49.12896 1.000 74.84198 483 GLY B N 1
ATOM 1466 C CA . GLY B 2 97 ? -31.64560 9.47977 50.03439 1.000 76.87146 483 GLY B CA 1
ATOM 1467 C C . GLY B 2 97 ? -32.10487 9.16806 51.44066 1.000 76.55268 483 GLY B C 1
ATOM 1468 O O . GLY B 2 97 ? -32.20424 10.08693 52.26017 1.000 77.74940 483 GLY B O 1
ATOM 1469 N N . GLN B 2 98 ? -32.38028 7.89609 51.75119 1.000 73.99396 484 GLN B N 1
ATOM 1470 C CA . GLN B 2 98 ? -32.75787 7.49188 53.10167 1.000 74.17660 484 GLN B CA 1
ATOM 1471 C C . GLN B 2 98 ? -31.54263 7.44598 54.02415 1.000 73.28441 484 GLN B C 1
ATOM 1472 O O . GLN B 2 98 ? -31.32652 6.44773 54.72100 1.000 68.92438 484 GLN B O 1
ATOM 1475 N N . HIS B 2 99 ? -30.75090 8.52085 54.03637 1.000 74.64529 485 HIS B N 1
ATOM 1476 C CA . HIS B 2 99 ? -29.53462 8.59116 54.83690 1.000 72.12545 485 HIS B CA 1
ATOM 1477 C C . HIS B 2 99 ? -29.18011 10.05325 55.05563 1.000 77.97649 485 HIS B C 1
ATOM 1478 O O . HIS B 2 99 ? -29.60879 10.93860 54.30835 1.000 82.29413 485 HIS B O 1
ATOM 1485 N N . ASN B 2 100 ? -28.38837 10.29445 56.09068 1.000 78.76745 486 ASN B N 1
ATOM 1486 C CA . ASN B 2 100 ? -27.85395 11.61913 56.36327 1.000 79.23818 486 ASN B CA 1
ATOM 1487 C C . ASN B 2 100 ? -26.33356 11.57011 56.45005 1.000 73.51109 486 ASN B C 1
ATOM 1488 O O . ASN B 2 100 ? -25.71652 12.22669 57.29249 1.000 80.59410 486 ASN B O 1
ATOM 1493 N N . CYS B 2 101 ? -25.71031 10.80199 55.55920 1.000 61.91786 487 CYS B N 1
ATOM 1494 C CA . CYS B 2 101 ? -24.25519 10.75170 55.51182 1.000 57.00924 487 CYS B CA 1
ATOM 1495 C C . CYS B 2 101 ? -23.66919 12.10653 55.12917 1.000 56.96039 487 CYS B C 1
ATOM 1496 O O . CYS B 2 101 ? -24.19769 12.82018 54.26858 1.000 55.36920 487 CYS B O 1
ATOM 1499 N N . ASP B 2 102 ? -22.56625 12.45507 55.78463 1.000 55.85751 488 ASP B N 1
ATOM 1500 C CA . ASP B 2 102 ? -21.81051 13.63740 55.40559 1.000 58.24396 488 ASP B CA 1
ATOM 1501 C C . ASP B 2 102 ? -21.40812 13.57300 53.93046 1.000 56.97792 488 ASP B C 1
ATOM 1502 O O . ASP B 2 102 ? -21.26680 12.49072 53.34384 1.000 50.30892 488 ASP B O 1
ATOM 1507 N N . GLU B 2 103 ? -21.21869 14.76251 53.33840 1.000 59.17348 489 GLU B N 1
ATOM 1508 C CA . GLU B 2 103 ? -20.86084 14.88565 51.92614 1.000 62.55188 489 GLU B CA 1
ATOM 1509 C C . GLU B 2 103 ? -19.58414 14.12295 51.61134 1.000 59.26888 489 GLU B C 1
ATOM 1510 O O . GLU B 2 103 ? -19.40017 13.64673 50.48407 1.000 57.40887 489 GLU B O 1
ATOM 1516 N N . ASN B 2 104 ? -18.69220 14.00459 52.59224 1.000 58.67905 490 ASN B N 1
ATOM 1517 C CA . ASN B 2 104 ? -17.43872 13.28016 52.44268 1.000 55.11117 490 ASN B CA 1
ATOM 1518 C C . ASN B 2 104 ? -17.42548 11.96611 53.21696 1.000 53.72246 490 ASN B C 1
ATOM 1519 O O . ASN B 2 104 ? -16.34603 11.44910 53.53193 1.000 51.79967 490 ASN B O 1
ATOM 1524 N N . ALA B 2 105 ? -18.60264 11.41970 53.53757 1.000 52.07575 491 ALA B N 1
ATOM 1525 C CA . ALA B 2 105 ? -18.72617 10.08424 54.11036 1.000 47.71931 491 ALA B CA 1
ATOM 1526 C C . ALA B 2 105 ? -19.23375 9.09307 53.06948 1.000 45.33079 491 ALA B C 1
ATOM 1527 O O . ALA B 2 105 ? -20.00248 9.44177 52.17080 1.000 45.45480 491 ALA B O 1
ATOM 1529 N N . ILE B 2 106 ? -18.78355 7.85019 53.19709 1.000 42.33460 492 ILE B N 1
ATOM 1530 C CA . ILE B 2 106 ? -19.20239 6.76554 52.32389 1.000 41.48722 492 ILE B CA 1
ATOM 1531 C C . ILE B 2 106 ? -20.45495 6.12096 52.90274 1.000 39.55052 492 ILE B C 1
ATOM 1532 O O . ILE B 2 106 ? -20.49318 5.77371 54.09142 1.000 40.50475 492 ILE B O 1
ATOM 1537 N N . CYS B 2 107 ? -21.48180 5.96647 52.06698 1.000 38.08576 493 CYS B N 1
ATOM 1538 C CA . CYS B 2 107 ? -22.71305 5.27197 52.43830 1.000 38.68371 493 CYS B CA 1
ATOM 1539 C C . CYS B 2 107 ? -22.69145 3.84184 51.91434 1.000 38.07982 493 CYS B C 1
ATOM 1540 O O . CYS B 2 107 ? -22.52938 3.62179 50.70871 1.000 40.94631 493 CYS B O 1
ATOM 1543 N N . THR B 2 108 ? -22.90154 2.87917 52.81309 1.000 36.04336 494 THR B N 1
ATOM 1544 C CA A THR B 2 108 ? -22.95313 1.46494 52.45396 0.683 34.40007 494 THR B CA 1
ATOM 1545 C CA B THR B 2 108 ? -22.95166 1.46515 52.46259 0.317 34.54181 494 THR B CA 1
ATOM 1546 C C . THR B 2 108 ? -24.21376 0.83801 53.03322 1.000 34.67071 494 THR B C 1
ATOM 1547 O O . THR B 2 108 ? -24.48607 0.96833 54.23180 1.000 35.76344 494 THR B O 1
ATOM 1554 N N . ASN B 2 109 ? -24.97922 0.16088 52.18242 1.000 34.04214 495 ASN B N 1
ATOM 1555 C CA . ASN B 2 109 ? -26.15742 -0.54795 52.66077 1.000 35.12067 495 ASN B CA 1
ATOM 1556 C C . ASN B 2 109 ? -25.73234 -1.68667 53.57734 1.000 36.42971 495 ASN B C 1
ATOM 1557 O O . ASN B 2 109 ? -24.65382 -2.27315 53.41664 1.000 36.16719 495 ASN B O 1
ATOM 1562 N N . THR B 2 110 ? -26.55999 -1.95444 54.58529 1.000 38.59890 496 THR B N 1
ATOM 1563 C CA . THR B 2 110 ? -26.38513 -3.09372 55.47948 1.000 35.41565 496 THR B CA 1
ATOM 1564 C C . THR B 2 110 ? -27.70537 -3.83950 55.59540 1.000 36.83314 496 THR B C 1
ATOM 1565 O O . THR B 2 110 ? -28.76694 -3.33393 55.20405 1.000 37.78872 496 THR B O 1
ATOM 1569 N N . VAL B 2 111 ? -27.64910 -5.02843 56.21094 1.000 37.05514 497 VAL B N 1
ATOM 1570 C CA . VAL B 2 111 ? -28.88492 -5.76630 56.46763 1.000 37.51081 497 VAL B CA 1
ATOM 1571 C C . VAL B 2 111 ? -29.83556 -4.93141 57.31503 1.000 42.10830 497 VAL B C 1
ATOM 1572 O O . VAL B 2 111 ? -31.05487 -4.94954 57.10376 1.000 43.10551 497 VAL B O 1
ATOM 1576 N N . GLN B 2 112 ? -29.29791 -4.18275 58.28256 1.000 42.02202 498 GLN B N 1
ATOM 1577 C CA . GLN B 2 112 ? -30.15376 -3.41056 59.17553 1.000 47.25855 498 GLN B CA 1
ATOM 1578 C C . GLN B 2 112 ? -30.56809 -2.06790 58.59618 1.000 46.50835 498 GLN B C 1
ATOM 1579 O O . GLN B 2 112 ? -31.56064 -1.49512 59.05412 1.000 49.04521 498 GLN B O 1
ATOM 1585 N N . GLY B 2 113 ? -29.85171 -1.56216 57.60187 1.000 43.15292 499 GLY B N 1
ATOM 1586 C CA . GLY B 2 113 ? -30.14206 -0.24742 57.06452 1.000 41.50112 499 GLY B CA 1
ATOM 1587 C C . GLY B 2 113 ? -28.96743 0.26033 56.26349 1.000 40.97979 499 GLY B C 1
ATOM 1588 O O . GLY B 2 113 ? -28.79713 -0.14042 55.10738 1.000 41.71507 499 GLY B O 1
ATOM 1589 N N . HIS B 2 114 ? -28.12711 1.10393 56.86832 1.000 41.64876 500 HIS B N 1
ATOM 1590 C CA . HIS B 2 114 ? -26.92073 1.57555 56.19823 1.000 39.14565 500 HIS B CA 1
ATOM 1591 C C . HIS B 2 114 ? -25.91939 2.06759 57.23272 1.000 42.28427 500 HIS B C 1
ATOM 1592 O O . HIS B 2 114 ? -26.25888 2.29505 58.39751 1.000 46.43019 500 HIS B O 1
ATOM 1599 N N . SER B 2 115 ? -24.67338 2.22123 56.78548 1.000 40.60984 501 SER B N 1
ATOM 1600 C CA . SER B 2 115 ? -23.61449 2.84986 57.56315 1.000 40.56428 501 SER B CA 1
ATOM 1601 C C . SER B 2 115 ? -23.08788 4.06888 56.81019 1.000 40.20637 501 SER B C 1
ATOM 1602 O O . SER B 2 115 ? -23.16957 4.13315 55.58009 1.000 39.06565 501 SER B O 1
ATOM 1605 N N . CYS B 2 116 ? -22.54621 5.03715 57.55718 1.000 40.42549 502 CYS B N 1
ATOM 1606 C CA . CYS B 2 116 ? -21.85703 6.20300 57.00164 1.000 43.02508 502 CYS B CA 1
ATOM 1607 C C . CYS B 2 116 ? -20.43862 6.22762 57.55339 1.000 43.20468 502 CYS B C 1
ATOM 1608 O O . CYS B 2 116 ? -20.24861 6.30393 58.77204 1.000 46.04593 502 CYS B O 1
ATOM 1611 N N . THR B 2 117 ? -19.44961 6.20481 56.66622 1.000 40.04674 503 THR B N 1
ATOM 1612 C CA . THR B 2 117 ? -18.04918 6.14339 57.07271 1.000 39.70324 503 THR B CA 1
ATOM 1613 C C . THR B 2 117 ? -17.28823 7.29722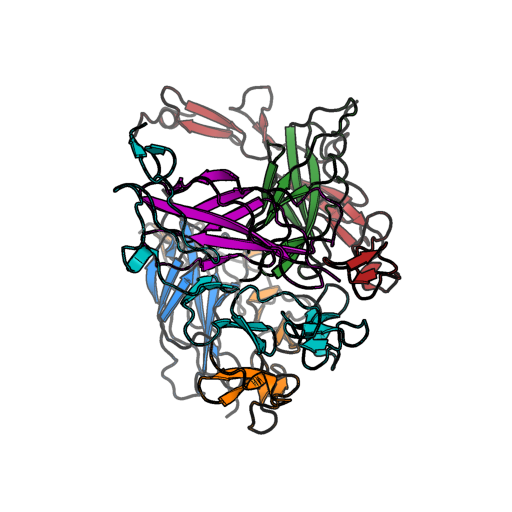 56.43651 1.000 41.82762 503 THR B C 1
ATOM 1614 O O . THR B 2 117 ? -17.29749 7.43667 55.20961 1.000 42.98974 503 THR B O 1
ATOM 1618 N N . CYS B 2 118 ? -16.62306 8.11685 57.25948 1.000 44.19069 504 CYS B N 1
ATOM 1619 C CA . CYS B 2 118 ? -15.85454 9.24101 56.72845 1.000 45.00390 504 CYS B CA 1
ATOM 1620 C C . CYS B 2 118 ? -14.72703 8.73650 55.83510 1.000 43.96528 504 CYS B C 1
ATOM 1621 O O . CYS B 2 118 ? -14.03804 7.77082 56.17082 1.000 42.94794 504 CYS B O 1
ATOM 1624 N N . LYS B 2 119 ? -14.51409 9.41135 54.70390 1.000 45.17163 505 LYS B N 1
ATOM 1625 C CA . LYS B 2 119 ? -13.49318 8.97106 53.75913 1.000 45.28092 505 LYS B CA 1
ATOM 1626 C C . LYS B 2 119 ? -12.09476 9.21613 54.33469 1.000 46.93386 505 LYS B C 1
ATOM 1627 O O . LYS B 2 119 ? -11.95005 9.91061 55.34339 1.000 50.21160 505 LYS B O 1
ATOM 1633 N N . PRO B 2 120 ? -11.05286 8.60070 53.74922 1.000 45.58869 506 PRO B N 1
ATOM 1634 C CA . PRO B 2 120 ? -9.70365 8.75748 54.30980 1.000 48.98979 506 PRO B CA 1
ATOM 1635 C C . PRO B 2 120 ? -9.27316 10.21203 54.35139 1.000 50.89917 506 PRO B C 1
ATOM 1636 O O . PRO B 2 120 ? -9.52533 10.98543 53.42376 1.000 52.49580 506 PRO B O 1
ATOM 1640 N N . GLY B 2 121 ? -8.60939 10.57324 55.44781 1.000 51.92176 507 GLY B N 1
ATOM 1641 C CA . GLY B 2 121 ? -8.22090 11.93984 55.70818 1.000 57.81317 507 GLY B CA 1
ATOM 1642 C C . GLY B 2 121 ? -9.20379 12.73034 56.54137 1.000 57.38969 507 GLY B C 1
ATOM 1643 O O . GLY B 2 121 ? -8.84338 13.80180 57.04518 1.000 59.22742 507 GLY B O 1
ATOM 1644 N N . TYR B 2 122 ? -10.41435 12.22052 56.73211 1.000 56.97232 508 TYR B N 1
ATOM 1645 C CA . TYR B 2 122 ? -11.45773 12.88641 57.49159 1.000 58.24359 508 TYR B CA 1
ATOM 1646 C C . TYR B 2 122 ? -11.75844 12.10558 58.76007 1.000 58.03771 508 TYR B C 1
ATOM 1647 O O . TYR B 2 122 ? -11.55672 10.89215 58.82085 1.000 57.07700 508 TYR B O 1
ATOM 1656 N N . VAL B 2 123 ? -12.22196 12.82395 59.77409 1.000 62.22841 509 VAL B N 1
ATOM 1657 C CA . VAL B 2 123 ? -12.56765 12.27076 61.07512 1.000 66.38177 509 VAL B CA 1
ATOM 1658 C C . VAL B 2 123 ? -14.02898 12.60355 61.35877 1.000 67.02400 509 VAL B C 1
ATOM 1659 O O . VAL B 2 123 ? -14.53880 13.65178 60.94857 1.000 68.21328 509 VAL B O 1
ATOM 1663 N N . GLY B 2 124 ? -14.70400 11.71136 62.05672 1.000 66.26961 510 GLY B N 1
ATOM 1664 C CA . GLY B 2 124 ? -16.08780 11.94308 62.42311 1.000 66.86165 510 GLY B CA 1
ATOM 1665 C C . GLY B 2 124 ? -16.83934 10.63131 62.48873 1.000 63.91948 510 GLY B C 1
ATOM 1666 O O . GLY B 2 124 ? -16.27750 9.55586 62.29580 1.000 64.64251 510 GLY B O 1
ATOM 1667 N N . ASN B 2 125 ? -18.14283 10.74375 62.74748 1.000 76.36512 511 ASN B N 1
ATOM 1668 C CA . ASN B 2 125 ? -18.98790 9.56442 62.88388 1.000 77.18355 511 ASN B CA 1
ATOM 1669 C C . ASN B 2 125 ? -19.79574 9.26221 61.62692 1.000 72.34070 511 ASN B C 1
ATOM 1670 O O . ASN B 2 125 ? -20.73538 8.46394 61.68654 1.000 63.34366 511 ASN B O 1
ATOM 1675 N N . GLY B 2 126 ? -19.46091 9.88768 60.49852 1.000 63.41489 512 GLY B N 1
ATOM 1676 C CA . GLY B 2 126 ? -20.11200 9.63404 59.23415 1.000 63.30902 512 GLY B CA 1
ATOM 1677 C C . GLY B 2 126 ? -21.30785 10.52085 58.95784 1.000 62.46956 512 GLY B C 1
ATOM 1678 O O . GLY B 2 126 ? -21.59853 10.81348 57.79306 1.000 61.74614 512 GLY B O 1
ATOM 1679 N N . THR B 2 127 ? -22.02851 10.92804 60.00489 1.000 67.01604 513 THR B N 1
ATOM 1680 C CA . THR B 2 127 ? -23.04692 11.95894 59.85347 1.000 66.75373 513 THR B CA 1
ATOM 1681 C C . THR B 2 127 ? -22.40090 13.31824 59.63233 1.000 70.48814 513 THR B C 1
ATOM 1682 O O . THR B 2 127 ? -22.92266 14.15199 58.88321 1.000 71.50160 513 THR B O 1
ATOM 1686 N N . ILE B 2 128 ? -21.26979 13.55752 60.28355 1.000 71.38896 514 ILE B N 1
ATOM 1687 C CA . ILE B 2 128 ? -20.44123 14.72455 60.02931 1.000 74.80203 514 ILE B CA 1
ATOM 1688 C C . ILE B 2 128 ? -18.99630 14.25851 59.92557 1.000 73.88931 514 ILE B C 1
ATOM 1689 O O . ILE B 2 128 ? -18.55597 13.38567 60.68269 1.000 74.43576 514 ILE B O 1
ATOM 1694 N N . CYS B 2 129 ? -18.26774 14.82925 58.97349 1.000 72.19155 515 CYS B N 1
ATOM 1695 C CA . CYS B 2 129 ? -16.86350 14.53413 58.75242 1.000 71.17873 515 CYS B CA 1
ATOM 1696 C C . CYS B 2 129 ? -16.09620 15.84170 58.63769 1.000 75.23703 515 CYS B C 1
ATOM 1697 O O . CYS B 2 129 ? -16.58645 16.80535 58.03948 1.000 73.65270 515 CYS B O 1
ATOM 1700 N N . ARG B 2 130 ? -14.91743 15.88031 59.26067 1.000 78.57934 516 ARG B N 1
ATOM 1701 C CA . ARG B 2 130 ? -14.00962 17.01635 59.19869 1.000 84.36166 516 ARG B CA 1
ATOM 1702 C C . ARG B 2 130 ? -12.61923 16.53316 58.80563 1.000 82.41061 516 ARG B C 1
ATOM 1703 O O . ARG B 2 130 ? -12.18147 15.46097 59.23616 1.000 81.31167 516 ARG B O 1
ATOM 1711 N N . ALA B 2 131 ? -11.93952 17.31906 57.97158 1.000 80.96664 517 ALA B N 1
ATOM 1712 C CA . ALA B 2 131 ? -10.58647 16.98217 57.54936 1.000 80.13147 517 ALA B CA 1
ATOM 1713 C C . ALA B 2 131 ? -9.66225 16.88010 58.75626 1.000 82.18858 517 ALA B C 1
ATOM 1714 O O . ALA B 2 131 ? -9.76260 17.66336 59.70222 1.000 82.28830 517 ALA B O 1
ATOM 1716 N N . GLU B 2 132 ? -8.77398 15.89044 58.73285 1.000 86.99991 518 GLU B N 1
ATOM 1717 C CA . GLU B 2 132 ? -7.85642 15.66769 59.84695 1.000 91.63471 518 GLU B CA 1
ATOM 1718 C C . GLU B 2 132 ? -6.89126 16.82810 60.01540 1.000 93.83477 518 GLU B C 1
ATOM 1719 O O . GLU B 2 132 ? -6.66355 17.29465 61.12973 1.000 96.29567 518 GLU B O 1
ATOM 1725 N N . PRO C 1 6 ? -23.64170 9.18062 1.93129 1.000 109.14680 552 PRO C N 1
ATOM 1726 C CA . PRO C 1 6 ? -24.78479 9.93195 2.44935 1.000 112.68040 552 PRO C CA 1
ATOM 1727 C C . PRO C 1 6 ? -25.07457 9.55402 3.89745 1.000 106.75256 552 PRO C C 1
ATOM 1728 O O . PRO C 1 6 ? -26.14633 9.02469 4.19215 1.000 111.23064 552 PRO C O 1
ATOM 1732 N N . SER C 1 7 ? -24.10927 9.82096 4.77791 1.000 98.61177 553 SER C N 1
ATOM 1733 C CA . SER C 1 7 ? -24.18302 9.48153 6.20128 1.000 89.38646 553 SER C CA 1
ATOM 1734 C C . SER C 1 7 ? -24.24378 7.96613 6.40898 1.000 79.83243 553 SER C C 1
ATOM 1735 O O . SER C 1 7 ? -25.18994 7.42093 6.98292 1.000 79.23052 553 SER C O 1
ATOM 1738 N N . SER C 1 8 ? -23.20372 7.29091 5.93971 1.000 71.86808 554 SER C N 1
ATOM 1739 C CA . SER C 1 8 ? -23.15195 5.85078 6.11133 1.000 65.61244 554 SER C CA 1
ATOM 1740 C C . SER C 1 8 ? -21.92572 5.48676 6.93263 1.000 58.28449 554 SER C C 1
ATOM 1741 O O . SER C 1 8 ? -20.93772 6.22736 6.93654 1.000 53.05952 554 SER C O 1
ATOM 1744 N N . PRO C 1 9 ? -21.96920 4.37198 7.65740 1.000 57.24927 555 PRO C N 1
ATOM 1745 C CA . PRO C 1 9 ? -20.77191 3.87277 8.32858 1.000 50.78839 555 PRO C CA 1
ATOM 1746 C C . PRO C 1 9 ? -19.81690 3.27976 7.31270 1.000 46.96596 555 PRO C C 1
ATOM 1747 O O . PRO C 1 9 ? -20.20206 3.07230 6.15073 1.000 45.40821 555 PRO C O 1
ATOM 1751 N N . PRO C 1 10 ? -18.56836 2.99999 7.70524 1.000 44.38357 556 PRO C N 1
ATOM 1752 C CA . PRO C 1 10 ? -17.64004 2.32914 6.78827 1.000 42.80483 556 PRO C CA 1
ATOM 1753 C C . PRO C 1 10 ? -18.10585 0.91953 6.45299 1.000 45.30365 556 PRO C C 1
ATOM 1754 O O . PRO C 1 10 ? -18.95991 0.33194 7.12347 1.000 43.55340 556 PRO C O 1
ATOM 1758 N N . GLY C 1 11 ? -17.52316 0.36721 5.39497 1.000 46.81348 557 GLY C N 1
ATOM 1759 C CA . GLY C 1 11 ? -17.76425 -1.02419 5.08625 1.000 48.95166 557 GLY C CA 1
ATOM 1760 C C . GLY C 1 11 ? -17.07743 -1.94836 6.07625 1.000 44.94723 557 GLY C C 1
ATOM 1761 O O . GLY C 1 11 ? -16.15320 -1.56256 6.79755 1.000 43.91271 557 GLY C O 1
ATOM 1762 N N . ALA C 1 12 ? -17.55918 -3.18916 6.12235 1.000 43.83752 558 ALA C N 1
ATOM 1763 C CA . ALA C 1 12 ? -16.99394 -4.16377 7.04624 1.000 40.98766 558 ALA C CA 1
ATOM 1764 C C . ALA C 1 12 ? -15.58358 -4.55050 6.60441 1.000 39.45833 558 ALA C C 1
ATOM 1765 O O . ALA C 1 12 ? -15.34415 -4.75378 5.40908 1.000 40.98133 558 ALA C O 1
ATOM 1767 N N . PRO C 1 13 ? -14.63735 -4.65832 7.53812 1.000 36.35455 559 PRO C N 1
ATOM 1768 C CA . PRO C 1 13 ? -13.28342 -5.12221 7.18664 1.000 37.74330 559 PRO C CA 1
ATOM 1769 C C . PRO C 1 13 ? -13.26360 -6.58969 6.76707 1.000 37.02557 559 PRO C C 1
ATOM 1770 O O . PRO C 1 13 ? -14.26010 -7.31458 6.83309 1.000 37.57607 559 PRO C O 1
ATOM 1774 N N . SER C 1 14 ? -12.08835 -7.01622 6.30018 1.000 38.21359 560 SER C N 1
ATOM 1775 C CA . SER C 1 14 ? -11.86152 -8.39353 5.88795 1.000 39.31042 560 SER C CA 1
ATOM 1776 C C . SER C 1 14 ? -11.74254 -9.30802 7.11032 1.000 36.55739 560 SER C C 1
ATOM 1777 O O . SER C 1 14 ? -11.62552 -8.85369 8.25281 1.000 34.66975 560 SER C O 1
ATOM 1780 N N . GLN C 1 15 ? -11.76659 -10.61478 6.85180 1.000 40.47464 561 GLN C N 1
ATOM 1781 C CA . GLN C 1 15 ? -11.63599 -11.60884 7.91642 1.000 39.78746 561 GLN C CA 1
ATOM 1782 C C . GLN C 1 15 ? -10.31596 -11.42205 8.65945 1.000 36.18038 561 GLN C C 1
ATOM 1783 O O . GLN C 1 15 ? -9.25163 -11.40190 8.02622 1.000 36.27414 561 GLN C O 1
ATOM 1789 N N . PRO C 1 16 ? -10.33369 -11.29379 9.98521 1.000 32.04284 562 PRO C N 1
ATOM 1790 C CA . PRO C 1 16 ? -9.06823 -11.17704 10.72399 1.000 28.75243 562 PRO C CA 1
ATOM 1791 C C . PRO C 1 16 ? -8.28149 -12.48204 10.66250 1.000 30.55827 562 PRO C C 1
ATOM 1792 O O . PRO C 1 16 ? -8.85165 -13.57729 10.68992 1.000 31.51679 562 PRO C O 1
ATOM 1796 N N . VAL C 1 17 ? -6.96382 -12.34726 10.56930 1.000 34.05020 563 VAL C N 1
ATOM 1797 C CA . VAL C 1 17 ? -6.04436 -13.47839 10.48762 1.000 35.44864 563 VAL C CA 1
ATOM 1798 C C . VAL C 1 17 ? -5.17195 -13.46710 11.73224 1.000 35.17193 563 VAL C C 1
ATOM 1799 O O . VAL C 1 17 ? -4.58727 -12.43134 12.07349 1.000 31.92196 563 VAL C O 1
ATOM 1803 N N . VAL C 1 18 ? -5.06248 -14.61886 12.39009 1.000 35.92927 564 VAL C N 1
ATOM 1804 C CA . VAL C 1 18 ? -4.19715 -14.74218 13.55543 1.000 35.54262 564 VAL C CA 1
ATOM 1805 C C . VAL C 1 18 ? -2.75629 -14.88204 13.07733 1.000 36.91395 564 VAL C C 1
ATOM 1806 O O . VAL C 1 18 ? -2.44825 -15.71611 12.21549 1.000 37.60752 564 VAL C O 1
ATOM 1810 N N . THR C 1 19 ? -1.87714 -14.02422 13.60084 1.000 37.18246 565 THR C N 1
ATOM 1811 C CA . THR C 1 19 ? -0.48545 -13.96530 13.18756 1.000 38.24641 565 THR C CA 1
ATOM 1812 C C . THR C 1 19 ? 0.48846 -14.42803 14.25661 1.000 36.74353 565 THR C C 1
ATOM 1813 O O . THR C 1 19 ? 1.63621 -14.70848 13.92661 1.000 41.03805 565 THR C O 1
ATOM 1817 N N . GLU C 1 20 ? 0.07103 -14.48620 15.51822 1.000 35.64106 566 GLU C N 1
ATOM 1818 C CA . GLU C 1 20 ? 0.92921 -14.95579 16.59391 1.000 39.32855 566 GLU C CA 1
ATOM 1819 C C . GLU C 1 20 ? 0.04862 -15.39538 17.75611 1.000 38.40469 566 GLU C C 1
ATOM 1820 O O . GLU C 1 20 ? -1.02249 -14.82804 17.98022 1.000 37.38495 566 GLU C O 1
ATOM 1826 N N . ILE C 1 21 ? 0.49026 -16.43284 18.47814 1.000 34.99927 567 ILE C N 1
ATOM 1827 C CA . ILE C 1 21 ? -0.25074 -16.95383 19.62168 1.000 33.97325 567 ILE C CA 1
ATOM 1828 C C . ILE C 1 21 ? 0.68730 -17.12706 20.80721 1.000 35.39437 567 ILE C C 1
ATOM 1829 O O . ILE C 1 21 ? 1.82993 -17.57932 20.64663 1.000 36.99912 567 ILE C O 1
ATOM 1834 N N . THR C 1 22 ? 0.21753 -16.73632 21.99874 1.000 35.20175 568 THR C N 1
ATOM 1835 C CA . THR C 1 22 ? 0.90855 -17.07646 23.24751 1.000 40.49832 568 THR C CA 1
ATOM 1836 C C . THR C 1 22 ? -0.08259 -17.75813 24.18146 1.000 35.98963 568 THR C C 1
ATOM 1837 O O . THR C 1 22 ? -1.16783 -18.16576 23.74443 1.000 34.44946 568 THR C O 1
ATOM 1841 N N . LYS C 1 23 ? 0.26137 -17.91290 25.46516 1.000 38.26881 569 LYS C N 1
ATOM 1842 C CA . LYS C 1 23 ? -0.73600 -18.56188 26.30878 1.000 42.02732 569 LYS C CA 1
ATOM 1843 C C . LYS C 1 23 ? -1.78100 -17.59807 26.84615 1.000 42.22108 569 LYS C C 1
ATOM 1844 O O . LYS C 1 23 ? -2.80379 -18.06175 27.35655 1.000 42.00626 569 LYS C O 1
ATOM 1850 N N . ASN C 1 24 ? -1.57152 -16.28114 26.71305 1.000 42.41684 570 ASN C N 1
ATOM 1851 C CA . ASN C 1 24 ? -2.52015 -15.29143 27.20121 1.000 41.28370 570 ASN C CA 1
ATOM 1852 C C . ASN C 1 24 ? -2.83309 -14.20802 26.17745 1.000 39.85061 570 ASN C C 1
ATOM 1853 O O . ASN C 1 24 ? -3.44891 -13.19979 26.54021 1.000 38.67870 570 ASN C O 1
ATOM 1858 N N . SER C 1 25 ? -2.44484 -14.38050 24.91674 1.000 38.78700 571 SER C N 1
ATOM 1859 C CA . SER C 1 25 ? -2.64329 -13.31546 23.94446 1.000 37.30051 571 SER C CA 1
ATOM 1860 C C . SER C 1 25 ? -2.71150 -13.89857 22.54043 1.000 38.26583 571 SER C C 1
ATOM 1861 O O . SER C 1 25 ? -2.17321 -14.97569 22.26213 1.000 32.95501 571 SER C O 1
ATOM 1864 N N . ILE C 1 26 ? -3.36950 -13.15026 21.65386 1.000 32.10167 572 ILE C N 1
ATOM 1865 C CA . ILE C 1 26 ? -3.48820 -13.48843 20.23551 1.000 33.63936 572 ILE C CA 1
ATOM 1866 C C . ILE C 1 26 ? -3.23062 -12.20086 19.45864 1.000 35.11284 572 ILE C C 1
ATOM 1867 O O . ILE C 1 26 ? -3.75856 -11.14764 19.82807 1.000 39.74042 572 ILE C O 1
ATOM 1872 N N . THR C 1 27 ? -2.42337 -12.26649 18.39807 1.000 32.00177 573 THR C N 1
ATOM 1873 C CA . THR C 1 27 ? -2.18665 -11.09977 17.55190 1.000 37.16096 573 THR C CA 1
ATOM 1874 C C . THR C 1 27 ? -2.97697 -11.27579 16.26299 1.000 39.32181 573 THR C C 1
ATOM 1875 O O . THR C 1 27 ? -2.90682 -12.33436 15.63584 1.000 31.39240 573 THR C O 1
ATOM 1879 N N . LEU C 1 28 ? -3.72612 -10.23381 15.87750 1.000 34.64321 574 LEU C N 1
ATOM 1880 C CA . LEU C 1 28 ? -4.61807 -10.25404 14.72412 1.000 35.57216 574 LEU C CA 1
ATOM 1881 C C . LEU C 1 28 ? -4.24015 -9.16639 13.72747 1.000 34.82159 574 LEU C C 1
ATOM 1882 O O . LEU C 1 28 ? -3.73958 -8.10819 14.10948 1.000 36.40257 574 LEU C O 1
ATOM 1887 N N . THR C 1 29 ? -4.51930 -9.42597 12.44742 1.000 36.15468 575 THR C N 1
ATOM 1888 C CA . THR C 1 29 ? -4.38877 -8.43792 11.38184 1.000 35.68615 575 THR C CA 1
ATOM 1889 C C . THR C 1 29 ? -5.58301 -8.57777 10.44130 1.000 38.47703 575 THR C C 1
ATOM 1890 O O . THR C 1 29 ? -6.18748 -9.64864 10.33363 1.000 35.94166 575 THR C O 1
ATOM 1894 N N . TRP C 1 30 ? -5.93566 -7.47077 9.79228 1.000 33.31233 576 TRP C N 1
ATOM 1895 C CA . TRP C 1 30 ? -7.08251 -7.38439 8.89306 1.000 36.59579 576 TRP C CA 1
ATOM 1896 C C . TRP C 1 30 ? -6.83271 -6.21896 7.93532 1.000 38.39426 576 TRP C C 1
ATOM 1897 O O . TRP C 1 30 ? -5.81122 -5.53074 8.01868 1.000 36.06585 576 TRP C O 1
ATOM 1908 N N . LYS C 1 31 ? -7.77252 -6.00428 7.01931 1.000 39.93535 577 LYS C N 1
ATOM 1909 C CA . LYS C 1 31 ? -7.69319 -4.89118 6.08564 1.000 41.91814 577 LYS C CA 1
ATOM 1910 C C . LYS C 1 31 ? -9.02487 -4.15547 6.04017 1.000 38.37167 577 LYS C C 1
ATOM 1911 O O . LYS C 1 31 ? -10.07538 -4.75976 6.26650 1.000 38.00840 577 LYS C O 1
ATOM 1917 N N . PRO C 1 32 ? -9.01519 -2.85511 5.75215 1.000 38.09165 578 PRO C N 1
ATOM 1918 C CA . PRO C 1 32 ? -10.28251 -2.13729 5.56702 1.000 38.88870 578 PRO C CA 1
ATOM 1919 C C . PRO C 1 32 ? -10.98177 -2.60556 4.30220 1.000 41.97132 578 PRO C C 1
ATOM 1920 O O . PRO C 1 32 ? -10.36018 -3.14165 3.38266 1.000 43.08217 578 PRO C O 1
ATOM 1924 N N . ASN C 1 33 ? -12.29906 -2.39172 4.26854 1.000 40.74676 579 ASN C N 1
ATOM 1925 C CA . ASN C 1 33 ? -13.08400 -2.74513 3.09575 1.000 42.02287 579 ASN C CA 1
ATOM 1926 C C . ASN C 1 33 ? -12.53105 -2.01894 1.87355 1.000 45.00700 579 ASN C C 1
ATOM 1927 O O . ASN C 1 33 ? -12.35089 -0.79249 1.91384 1.000 45.97510 579 ASN C O 1
ATOM 1932 N N . PRO C 1 34 ? -12.24253 -2.72758 0.78092 1.000 48.22989 580 PRO C N 1
ATOM 1933 C CA . PRO C 1 34 ? -11.67189 -2.05864 -0.39485 1.000 52.98015 580 PRO C CA 1
ATOM 1934 C C . PRO C 1 34 ? -12.67124 -1.21849 -1.17092 1.000 59.49288 580 PRO C C 1
ATOM 1935 O O . PRO C 1 34 ? -12.24842 -0.35971 -1.95534 1.000 63.54331 580 PRO C O 1
ATOM 1939 N N . GLN C 1 35 ? -13.97257 -1.43469 -0.99548 1.000 61.74478 581 GLN C N 1
ATOM 1940 C CA . GLN C 1 35 ? -14.95020 -0.68506 -1.77110 1.000 66.77352 581 GLN C CA 1
ATOM 1941 C C . GLN C 1 35 ? -14.96233 0.77992 -1.35527 1.000 65.51321 581 GLN C C 1
ATOM 1942 O O . GLN C 1 35 ? -14.76257 1.12035 -0.18811 1.000 61.38112 581 GLN C O 1
ATOM 1948 N N . THR C 1 36 ? -15.20821 1.65215 -2.32613 1.000 70.44482 582 THR C N 1
ATOM 1949 C CA . THR C 1 36 ? -15.26458 3.07631 -2.03178 1.000 71.52083 582 THR C CA 1
ATOM 1950 C C . THR C 1 36 ? -16.41927 3.36895 -1.07335 1.000 70.62563 582 THR C C 1
ATOM 1951 O O . THR C 1 36 ? -17.55454 2.94450 -1.30337 1.000 72.47387 582 THR C O 1
ATOM 1955 N N . GLY C 1 37 ? -16.12224 4.07368 0.01287 1.000 67.50914 583 GLY C N 1
ATOM 1956 C CA . GLY C 1 37 ? -17.12394 4.32749 1.02891 1.000 65.19562 583 GLY C CA 1
ATOM 1957 C C . GLY C 1 37 ? -16.62503 5.27295 2.10119 1.000 61.00691 583 GLY C C 1
ATOM 1958 O O . GLY C 1 37 ? -15.64114 5.98745 1.91177 1.000 60.17504 583 GLY C O 1
ATOM 1959 N N . ALA C 1 38 ? -17.30984 5.25514 3.24351 1.000 58.98943 584 ALA C N 1
ATOM 1960 C CA . ALA C 1 38 ? -16.99611 6.17530 4.32970 1.000 56.84625 584 ALA C CA 1
ATOM 1961 C C . ALA C 1 38 ? -15.60865 5.90399 4.89921 1.000 53.48530 584 ALA C C 1
ATOM 1962 O O . ALA C 1 38 ? -15.14180 4.76257 4.94754 1.000 51.80933 584 ALA C O 1
ATOM 1964 N N . ALA C 1 39 ? -14.95899 6.96931 5.35815 1.000 51.10498 585 ALA C N 1
ATOM 1965 C CA . ALA C 1 39 ? -13.60460 6.84908 5.87761 1.000 47.65260 585 ALA C CA 1
ATOM 1966 C C . ALA C 1 39 ? -13.59320 6.17565 7.24067 1.000 45.00826 585 ALA C C 1
ATOM 1967 O O . ALA C 1 39 ? -14.48879 6.38287 8.06546 1.000 46.15303 585 ALA C O 1
ATOM 1969 N N . VAL C 1 40 ? -12.55942 5.36877 7.47226 1.000 42.16162 586 VAL C N 1
ATOM 1970 C CA . VAL C 1 40 ? -12.37908 4.65277 8.72828 1.000 41.97687 586 VAL C CA 1
ATOM 1971 C C . VAL C 1 40 ? -11.50315 5.48516 9.65587 1.000 44.32717 586 VAL C C 1
ATOM 1972 O O . VAL C 1 40 ? -10.38844 5.86923 9.28695 1.000 46.77662 586 VAL C O 1
ATOM 1976 N N . THR C 1 41 ? -11.98675 5.74256 10.87174 1.000 43.27887 587 THR C N 1
ATOM 1977 C CA . THR C 1 41 ? -11.17607 6.44012 11.86053 1.000 43.27082 587 THR C CA 1
ATOM 1978 C C . THR C 1 41 ? -10.58925 5.52795 12.93730 1.000 42.84898 587 THR C C 1
ATOM 1979 O O . THR C 1 41 ? -9.56611 5.88955 13.52763 1.000 44.00026 587 THR C O 1
ATOM 1983 N N . SER C 1 42 ? -11.16983 4.35427 13.19032 1.000 39.07354 588 SER C N 1
ATOM 1984 C CA . SER C 1 42 ? -10.57844 3.38703 14.11557 1.000 33.98610 588 SER C CA 1
ATOM 1985 C C . SER C 1 42 ? -11.30175 2.05633 13.93341 1.000 34.68683 588 SER C C 1
ATOM 1986 O O . SER C 1 42 ? -12.22145 1.94430 13.11746 1.000 37.12012 588 SER C O 1
ATOM 1989 N N . TYR C 1 43 ? -10.87706 1.04192 14.70909 1.000 31.97028 589 TYR C N 1
ATOM 1990 C CA . TYR C 1 43 ? -11.46717 -0.29322 14.67682 1.000 28.45064 589 TYR C CA 1
ATOM 1991 C C . TYR C 1 43 ? -11.87994 -0.76658 16.06453 1.000 27.97212 589 TYR C C 1
ATOM 1992 O O . TYR C 1 43 ? -11.27665 -0.40202 17.08208 1.000 27.99902 589 TYR C O 1
ATOM 2001 N N . VAL C 1 44 ? -12.87517 -1.65374 16.07623 1.000 27.14044 590 VAL C N 1
ATOM 2002 C CA . VAL C 1 44 ? -13.35047 -2.33920 17.26800 1.000 28.30695 590 VAL C CA 1
ATOM 2003 C C . VAL C 1 44 ? -13.12582 -3.83498 17.05253 1.000 30.00088 590 VAL C C 1
ATOM 2004 O O . VAL C 1 44 ? -13.40720 -4.35368 15.96546 1.000 28.51140 590 VAL C O 1
ATOM 2008 N N . ILE C 1 45 ? -12.61616 -4.52132 18.07341 1.000 30.06676 591 ILE C N 1
ATOM 2009 C CA . ILE C 1 45 ? -12.33857 -5.95946 18.00982 1.000 29.34389 591 ILE C CA 1
ATOM 2010 C C . ILE C 1 45 ? -13.24624 -6.67605 19.00222 1.000 29.69292 591 ILE C C 1
ATOM 2011 O O . ILE C 1 45 ? -13.32654 -6.28647 20.17759 1.000 28.78260 591 ILE C O 1
ATOM 2016 N N . GLU C 1 46 ? -13.90336 -7.74419 18.54368 1.000 27.07749 592 GLU C N 1
ATOM 2017 C CA . GLU C 1 46 ? -14.76822 -8.54221 19.40268 1.000 29.01448 592 GLU C CA 1
ATOM 2018 C C . GLU C 1 46 ? -14.26878 -9.97775 19.41560 1.000 28.32690 592 GLU C C 1
ATOM 2019 O O . GLU C 1 46 ? -13.80125 -10.49338 18.38465 1.000 27.97175 592 GLU C O 1
ATOM 2025 N N . ALA C 1 47 ? -14.36001 -10.60701 20.59339 1.000 27.21012 593 ALA C N 1
ATOM 2026 C CA . ALA C 1 47 ? -13.91492 -11.97721 20.80503 1.000 27.75370 593 ALA C CA 1
ATOM 2027 C C . ALA C 1 47 ? -15.07050 -12.84582 21.29250 1.000 29.73830 593 ALA C C 1
ATOM 2028 O O . ALA C 1 47 ? -15.93460 -12.39219 22.05414 1.000 31.88820 593 ALA C O 1
ATOM 2030 N N . PHE C 1 48 ? -15.08088 -14.10144 20.85036 1.000 31.46863 594 PHE C N 1
ATOM 2031 C CA . PHE C 1 48 ? -16.03917 -15.09373 21.31377 1.000 31.08138 594 PHE C CA 1
ATOM 2032 C C . PHE C 1 48 ? -15.27707 -16.32192 21.77558 1.000 29.94869 594 PHE C C 1
ATOM 2033 O O . PHE C 1 48 ? -14.26054 -16.68655 21.17880 1.000 30.73203 594 PHE C O 1
ATOM 2041 N N . SER C 1 49 ? -15.75355 -16.94554 22.85700 1.000 30.03915 595 SER C N 1
ATOM 2042 C CA . SER C 1 49 ? -15.22319 -18.25360 23.27036 1.000 33.18625 595 SER C CA 1
ATOM 2043 C C . SER C 1 49 ? -16.39584 -19.11590 23.72593 1.000 34.42526 595 SER C C 1
ATOM 2044 O O . SER C 1 49 ? -17.24283 -18.64424 24.50983 1.000 30.62309 595 SER C O 1
ATOM 2047 N N . PRO C 1 50 ? -16.47353 -20.37632 23.28208 1.000 36.67115 596 PRO C N 1
ATOM 2048 C CA . PRO C 1 50 ? -17.55060 -21.25137 23.76731 1.000 37.18485 596 PRO C CA 1
ATOM 2049 C C . PRO C 1 50 ? -17.49260 -21.48166 25.26710 1.000 38.79519 596 PRO C C 1
ATOM 2050 O O . PRO C 1 50 ? -18.48825 -21.91658 25.84777 1.000 36.75235 596 PRO C O 1
ATOM 2054 N N . ALA C 1 51 ? -16.38121 -21.16145 25.92430 1.000 39.02155 597 ALA C N 1
ATOM 2055 C CA . ALA C 1 51 ? -16.27911 -21.34082 27.36219 1.000 44.05453 597 ALA C CA 1
ATOM 2056 C C . ALA C 1 51 ? -16.42951 -20.03143 28.12991 1.000 44.60128 597 ALA C C 1
ATOM 2057 O O . ALA C 1 51 ? -16.26315 -20.02463 29.35328 1.000 47.92138 597 ALA C O 1
ATOM 2059 N N . ALA C 1 52 ? -16.78220 -18.92929 27.45070 1.000 34.78883 598 ALA C N 1
ATOM 2060 C CA . ALA C 1 52 ? -16.79176 -17.61352 28.08559 1.000 35.26268 598 ALA C CA 1
ATOM 2061 C C . ALA C 1 52 ? -18.13170 -16.88685 27.95423 1.000 36.35332 598 ALA C C 1
ATOM 2062 O O . ALA C 1 52 ? -18.16428 -15.65808 28.01824 1.000 38.69730 598 ALA C O 1
ATOM 2064 N N . GLY C 1 53 ? -19.23711 -17.60138 27.78938 1.000 36.61982 599 GLY C N 1
ATOM 2065 C CA . GLY C 1 53 ? -20.50213 -16.91887 27.62592 1.000 36.99213 599 GLY C CA 1
ATOM 2066 C C . GLY C 1 53 ? -20.94700 -16.90346 26.17442 1.000 36.55077 599 GLY C C 1
ATOM 2067 O O . GLY C 1 53 ? -20.16313 -17.12766 25.24847 1.000 31.10625 599 GLY C O 1
ATOM 2068 N N . ASN C 1 54 ? -22.25309 -16.66467 25.96754 1.000 33.75214 600 ASN C N 1
ATOM 2069 C CA . ASN C 1 54 ? -22.80736 -16.78892 24.62532 1.000 32.16243 600 ASN C CA 1
ATOM 2070 C C . ASN C 1 54 ? -22.89645 -15.45667 23.87342 1.000 32.04792 600 ASN C C 1
ATOM 2071 O O . ASN C 1 54 ? -23.52592 -15.40905 22.81272 1.000 33.42723 600 ASN C O 1
ATOM 2076 N N . THR C 1 55 ? -22.24978 -14.39180 24.36279 1.000 27.71016 601 THR C N 1
ATOM 2077 C CA . THR C 1 55 ? -22.15714 -13.13176 23.63202 1.000 32.04839 601 THR C CA 1
ATOM 2078 C C . THR C 1 55 ? -20.71047 -12.83685 23.24377 1.000 32.18930 601 THR C C 1
ATOM 2079 O O . THR C 1 55 ? -19.76193 -13.37311 23.83396 1.000 31.53456 601 THR C O 1
ATOM 2083 N N . TRP C 1 56 ? -20.55162 -11.98873 22.21792 1.000 30.76483 602 TRP C N 1
ATOM 2084 C CA . TRP C 1 56 ? -19.23316 -11.44892 21.86484 1.000 28.04265 602 TRP C CA 1
ATOM 2085 C C . TRP C 1 56 ? -18.84885 -10.34235 22.83468 1.000 30.59957 602 TRP C C 1
ATOM 2086 O O . TRP C 1 56 ? -19.65744 -9.45447 23.12653 1.000 33.69041 602 TRP C O 1
ATOM 2097 N N . ARG C 1 57 ? -17.60837 -10.37675 23.31771 1.000 28.98160 603 ARG C N 1
ATOM 2098 C CA . ARG C 1 57 ? -17.09793 -9.33600 24.19799 1.000 35.85137 603 ARG C CA 1
ATOM 2099 C C . ARG C 1 57 ? -16.24499 -8.36336 23.38913 1.000 32.50490 603 ARG C C 1
ATOM 2100 O O . ARG C 1 57 ? -15.37027 -8.79444 22.62329 1.000 31.98878 603 ARG C O 1
ATOM 2108 N N . THR C 1 58 ? -16.48225 -7.06088 23.57281 1.000 31.01381 604 THR C N 1
ATOM 2109 C CA . THR C 1 58 ? -15.61781 -6.04447 22.97544 1.000 28.98930 604 THR C CA 1
ATOM 2110 C C . THR C 1 58 ? -14.28377 -6.01802 23.72332 1.000 30.94610 604 THR C C 1
ATOM 2111 O O . THR C 1 58 ? -14.23302 -5.65929 24.90679 1.000 32.86002 604 THR C O 1
ATOM 2115 N N . VAL C 1 59 ? -13.19810 -6.40354 23.04687 1.000 31.07591 605 VAL C N 1
ATOM 2116 C CA . VAL C 1 59 ? -11.90241 -6.54163 23.70848 1.000 33.46551 605 VAL C CA 1
ATOM 2117 C C . VAL C 1 59 ? -10.93448 -5.41386 23.37510 1.000 34.67544 605 VAL C C 1
ATOM 2118 O O . VAL C 1 59 ? -9.92332 -5.26597 24.08019 1.000 37.35619 605 VAL C O 1
ATOM 2122 N N . ALA C 1 60 ? -11.18920 -4.63572 22.32481 1.000 36.13830 606 ALA C N 1
ATOM 2123 C CA . ALA C 1 60 ? -10.36212 -3.48069 22.00716 1.000 34.46819 606 ALA C CA 1
ATOM 2124 C C . ALA C 1 60 ? -11.19708 -2.47909 21.22259 1.000 36.85603 606 ALA C C 1
ATOM 2125 O O . ALA C 1 60 ? -12.07877 -2.85423 20.44450 1.000 31.70230 606 ALA C O 1
ATOM 2127 N N . ASP C 1 61 ? -10.90875 -1.19885 21.42417 1.000 38.27162 607 ASP C N 1
ATOM 2128 C CA . ASP C 1 61 ? -11.53258 -0.17378 20.60581 1.000 35.45098 607 ASP C CA 1
ATOM 2129 C C . ASP C 1 61 ? -10.53824 0.96156 20.43396 1.000 37.57880 607 ASP C C 1
ATOM 2130 O O . ASP C 1 61 ? -9.46477 0.97674 21.04842 1.000 42.46737 607 ASP C O 1
ATOM 2135 N N . GLY C 1 62 ? -10.90685 1.92013 19.59097 1.000 39.27888 608 GLY C N 1
ATOM 2136 C CA . GLY C 1 62 ? -9.97656 2.98094 19.24918 1.000 43.06812 608 GLY C CA 1
ATOM 2137 C C . GLY C 1 62 ? -8.68390 2.48341 18.64346 1.000 41.89556 608 GLY C C 1
ATOM 2138 O O . GLY C 1 62 ? -7.65349 3.16631 18.73805 1.000 40.18919 608 GLY C O 1
ATOM 2139 N N . VAL C 1 63 ? -8.71108 1.30168 18.02300 1.000 41.05169 609 VAL C N 1
ATOM 2140 C CA . VAL C 1 63 ? -7.51870 0.72981 17.40482 1.000 39.48417 609 VAL C CA 1
ATOM 2141 C C . VAL C 1 63 ? -7.22623 1.47384 16.11015 1.000 38.13545 609 VAL C C 1
ATOM 2142 O O . VAL C 1 63 ? -8.04127 1.48009 15.18067 1.000 36.86918 609 VAL C O 1
ATOM 2146 N N . GLN C 1 64 ? -6.05176 2.08742 16.03416 1.000 37.39347 610 GLN C N 1
ATOM 2147 C CA . GLN C 1 64 ? -5.71183 2.92040 14.88653 1.000 40.47349 610 GLN C CA 1
ATOM 2148 C C . GLN C 1 64 ? -5.04539 2.15150 13.75646 1.000 40.22037 610 GLN C C 1
ATOM 2149 O O . GLN C 1 64 ? -5.13751 2.58168 12.60171 1.000 40.61241 610 GLN C O 1
ATOM 2155 N N . LEU C 1 65 ? -4.39860 1.02210 14.05086 1.000 39.62282 611 LEU C N 1
ATOM 2156 C CA . LEU C 1 65 ? -3.68171 0.25874 13.04279 1.000 40.03792 611 LEU C CA 1
ATOM 2157 C C . LEU C 1 65 ? -4.53540 -0.90770 12.55202 1.000 40.53750 611 LEU C C 1
ATOM 2158 O O . LEU C 1 65 ? -5.65936 -1.14170 13.01861 1.000 35.23771 611 LEU C O 1
ATOM 2163 N N . GLU C 1 66 ? -3.98666 -1.64314 11.58513 1.000 41.81690 612 GLU C N 1
ATOM 2164 C CA . GLU C 1 66 ? -4.62712 -2.82620 11.03645 1.000 42.52176 612 GLU C CA 1
ATOM 2165 C C . GLU C 1 66 ? -4.04260 -4.11217 11.60180 1.000 43.75741 612 GLU C C 1
ATOM 2166 O O . GLU C 1 66 ? -4.28032 -5.18097 11.04431 1.000 44.77128 612 GLU C O 1
ATOM 2172 N N . THR C 1 67 ? -3.25624 -4.01203 12.67426 1.000 31.26383 613 THR C N 1
ATOM 2173 C CA . THR C 1 67 ? -2.71611 -5.12285 13.44140 1.000 34.22569 613 THR C CA 1
ATOM 2174 C C . THR C 1 67 ? -2.85652 -4.75316 14.90865 1.000 35.41045 613 THR C C 1
ATOM 2175 O O . THR C 1 67 ? -2.66357 -3.58826 15.27206 1.000 36.45318 613 THR C O 1
ATOM 2179 N N . HIS C 1 68 ? -3.20314 -5.72694 15.74686 1.000 32.04884 614 HIS C N 1
ATOM 2180 C CA . HIS C 1 68 ? -3.37982 -5.46349 17.17151 1.000 32.74733 614 HIS C CA 1
ATOM 2181 C C . HIS C 1 68 ? -3.33545 -6.78415 17.92710 1.000 35.75581 614 HIS C C 1
ATOM 2182 O O . HIS C 1 68 ? -3.74362 -7.82579 17.40406 1.000 32.89723 614 HIS C O 1
ATOM 2189 N N . THR C 1 69 ? -2.83068 -6.72750 19.15882 1.000 35.03292 615 THR C N 1
ATOM 2190 C CA . THR C 1 69 ? -2.70249 -7.89508 20.02492 1.000 33.43079 615 THR C CA 1
ATOM 2191 C C . THR C 1 69 ? -3.77017 -7.83782 21.11198 1.000 36.74034 615 THR C C 1
ATOM 2192 O O . THR C 1 69 ? -3.85394 -6.85654 21.86284 1.000 32.71664 615 THR C O 1
ATOM 2196 N N . VAL C 1 70 ? -4.58499 -8.88942 21.18956 1.000 33.60210 616 VAL C N 1
ATOM 2197 C CA . VAL C 1 70 ? -5.55811 -9.04444 22.26137 1.000 32.25372 616 VAL C CA 1
ATOM 2198 C C . VAL C 1 70 ? -4.89555 -9.85063 23.36611 1.000 32.78754 616 VAL C C 1
ATOM 2199 O O . VAL C 1 70 ? -4.52395 -11.00977 23.15842 1.000 34.26732 616 VAL C O 1
ATOM 2203 N N . SER C 1 71 ? -4.72948 -9.24860 24.53087 1.000 31.38265 617 SER C N 1
ATOM 2204 C CA . SER C 1 71 ? -4.11591 -9.94070 25.65321 1.000 36.07322 617 SER C CA 1
ATOM 2205 C C . SER C 1 71 ? -5.16057 -10.17091 26.74098 1.000 36.78505 617 SER C C 1
ATOM 2206 O O . SER C 1 71 ? -6.35093 -9.93172 26.54462 1.000 36.82356 617 SER C O 1
ATOM 2209 N N . GLY C 1 72 ? -4.71089 -10.64881 27.89747 1.000 37.71505 618 GLY C N 1
ATOM 2210 C CA . GLY C 1 72 ? -5.63614 -10.96197 28.96651 1.000 40.27416 618 GLY C CA 1
ATOM 2211 C C . GLY C 1 72 ? -6.49495 -12.18186 28.71366 1.000 41.89555 618 GLY C C 1
ATOM 2212 O O . GLY C 1 72 ? -7.56046 -12.31136 29.32217 1.000 43.98806 618 GLY C O 1
ATOM 2213 N N . LEU C 1 73 ? -6.04693 -13.09823 27.85493 1.000 38.14547 619 LEU C N 1
ATOM 2214 C CA . LEU C 1 73 ? -6.81287 -14.28715 27.51029 1.000 36.39135 619 LEU C CA 1
ATOM 2215 C C . LEU C 1 73 ? -6.41321 -15.45958 28.40558 1.000 37.08298 619 LEU C C 1
ATOM 2216 O O . LEU C 1 73 ? -5.41596 -15.41484 29.13087 1.000 38.05553 619 LEU C O 1
ATOM 2221 N N . GLN C 1 74 ? -7.26438 -16.57461 28.35562 1.000 37.91670 620 GLN C N 1
ATOM 2222 C CA . GLN C 1 74 ? -7.01735 -17.77823 29.14297 1.000 39.15653 620 GLN C CA 1
ATOM 2223 C C . GLN C 1 74 ? -6.18273 -18.77738 28.34921 1.000 35.92726 620 GLN C C 1
ATOM 2224 O O . GLN C 1 74 ? -6.33390 -18.89169 27.12454 1.000 33.37838 620 GLN C O 1
ATOM 2230 N N . PRO C 1 75 ? -5.30805 -19.51313 29.02875 1.000 37.29601 621 PRO C N 1
ATOM 2231 C CA . PRO C 1 75 ? -4.51533 -20.54113 28.33955 1.000 38.62601 621 PRO C CA 1
ATOM 2232 C C . PRO C 1 75 ? -5.38361 -21.67875 27.81140 1.000 37.35805 621 PRO C C 1
ATOM 2233 O O . PRO C 1 75 ? -6.43403 -22.00429 28.37606 1.000 37.00698 621 PRO C O 1
ATOM 2237 N N . ASN C 1 76 ? -4.92688 -22.28233 26.70480 1.000 34.88300 622 ASN C N 1
ATOM 2238 C CA . ASN C 1 76 ? -5.53812 -23.50658 26.17419 1.000 37.71650 622 ASN C CA 1
ATOM 2239 C C . ASN C 1 76 ? -7.04233 -23.33096 25.92583 1.000 36.98172 622 ASN C C 1
ATOM 2240 O O . ASN C 1 76 ? -7.85272 -24.21937 26.20112 1.000 37.22981 622 ASN C O 1
ATOM 2245 N N . THR C 1 77 ? -7.42255 -22.16833 25.38861 1.000 37.11950 623 THR C N 1
ATOM 2246 C CA . THR C 1 77 ? -8.82828 -21.79692 25.22350 1.000 32.69913 623 THR C CA 1
ATOM 2247 C C . THR C 1 77 ? -9.10249 -21.41597 23.77307 1.000 30.39626 623 THR C C 1
ATOM 2248 O O . THR C 1 77 ? -8.25102 -20.81099 23.11597 1.000 30.04178 623 THR C O 1
ATOM 2252 N N . ILE C 1 78 ? -10.28628 -21.79950 23.27105 1.000 27.61096 624 ILE C N 1
ATOM 2253 C CA . ILE C 1 78 ? -10.69977 -21.50318 21.89671 1.000 27.89549 624 ILE C CA 1
ATOM 2254 C C . ILE C 1 78 ? -11.22806 -20.07503 21.83181 1.000 31.36526 624 ILE C C 1
ATOM 2255 O O . ILE C 1 78 ? -12.06494 -19.67805 22.65005 1.000 32.20838 624 ILE C O 1
ATOM 2260 N N . TYR C 1 79 ? -10.74750 -19.29910 20.86146 1.000 27.51236 625 TYR C N 1
ATOM 2261 C CA . TYR C 1 79 ? -11.24022 -17.94722 20.65657 1.000 24.91196 625 TYR C CA 1
ATOM 2262 C C . TYR C 1 79 ? -11.52120 -17.74374 19.18744 1.000 26.54563 625 TYR C C 1
ATOM 2263 O O . TYR C 1 79 ? -10.76767 -18.22677 18.33740 1.000 26.98238 625 TYR C O 1
ATOM 2272 N N . LEU C 1 80 ? -12.59492 -17.00159 18.90254 1.000 23.10931 626 LEU C N 1
ATOM 2273 C CA . LEU C 1 80 ? -12.88827 -16.48380 17.57877 1.000 23.74964 626 LEU C CA 1
ATOM 2274 C C . LEU C 1 80 ? -12.97256 -14.96144 17.69083 1.000 24.70476 626 LEU C C 1
ATOM 2275 O O . LEU C 1 80 ? -13.20220 -14.42439 18.78002 1.000 22.14989 626 LEU C O 1
ATOM 2280 N N . PHE C 1 81 ? -12.75654 -14.27268 16.56961 1.000 23.71019 627 PHE C N 1
ATOM 2281 C CA . PHE C 1 81 ? -12.61399 -12.81608 16.56560 1.000 23.86801 627 PHE C CA 1
ATOM 2282 C C . PHE C 1 81 ? -13.33320 -12.21870 15.37356 1.000 25.50322 627 PHE C C 1
ATOM 2283 O O . PHE C 1 81 ? -13.41735 -12.83791 14.31241 1.000 29.09895 627 PHE C O 1
ATOM 2291 N N . LEU C 1 82 ? -13.85360 -11.00025 15.55610 1.000 22.15621 628 LEU C N 1
ATOM 2292 C CA . LEU C 1 82 ? -14.33150 -10.21891 14.43146 1.000 23.46388 628 LEU C CA 1
ATOM 2293 C C . LEU C 1 82 ? -13.96002 -8.76090 14.67051 1.000 24.14286 628 LEU C C 1
ATOM 2294 O O . LEU C 1 82 ? -13.69239 -8.34330 15.80803 1.000 22.26794 628 LEU C O 1
ATOM 2299 N N . VAL C 1 83 ? -13.97613 -7.98866 13.58975 1.000 24.25977 629 VAL C N 1
ATOM 2300 C CA . VAL C 1 83 ? -13.58646 -6.57871 13.62199 1.000 28.71434 629 VAL C CA 1
ATOM 2301 C C . VAL C 1 83 ? -14.70254 -5.74979 13.00711 1.000 29.78148 629 VAL C C 1
ATOM 2302 O O . VAL C 1 83 ? -15.31621 -6.16009 12.01665 1.000 29.01302 629 VAL C O 1
ATOM 2306 N N . ARG C 1 84 ? -14.97257 -4.58725 13.60172 1.000 29.48861 630 ARG C N 1
ATOM 2307 C CA . ARG C 1 84 ? -15.82365 -3.56801 12.99129 1.000 28.74721 630 ARG C CA 1
ATOM 2308 C C . ARG C 1 84 ? -15.00936 -2.30128 12.75974 1.000 29.91260 630 ARG C C 1
ATOM 2309 O O . ARG C 1 84 ? -14.17710 -1.93462 13.59381 1.000 26.49660 630 ARG C O 1
ATOM 2317 N N . ALA C 1 85 ? -15.26334 -1.63317 11.63810 1.000 29.62865 631 ALA C N 1
ATOM 2318 C CA . ALA C 1 85 ? -14.66773 -0.33266 11.34489 1.000 31.21800 631 ALA C CA 1
ATOM 2319 C C . ALA C 1 85 ? -15.57727 0.78683 11.84994 1.000 33.20267 631 ALA C C 1
ATOM 2320 O O . ALA C 1 85 ? -16.80361 0.71478 11.70755 1.000 32.47951 631 ALA C O 1
ATOM 2322 N N . VAL C 1 86 ? -14.96199 1.82021 12.43318 1.000 31.38194 632 VAL C N 1
ATOM 2323 C CA . VAL C 1 86 ? -15.65113 2.97655 13.00426 1.000 31.26799 632 VAL C CA 1
ATOM 2324 C C . VAL C 1 86 ? -15.41911 4.18405 12.11112 1.000 28.85011 632 VAL C C 1
ATOM 2325 O O . VAL C 1 86 ? -14.30560 4.40038 11.61512 1.000 30.68725 632 VAL C O 1
ATOM 2329 N N . GLY C 1 87 ? -16.46839 4.97934 11.92388 1.000 40.55656 633 GLY C N 1
ATOM 2330 C CA . GLY C 1 87 ? -16.38649 6.19579 11.14826 1.000 42.11852 633 GLY C CA 1
ATOM 2331 C C . GLY C 1 87 ? -17.27592 7.26983 11.73283 1.000 41.12256 633 GLY C C 1
ATOM 2332 O O . GLY C 1 87 ? -17.84638 7.08247 12.81569 1.000 40.74980 633 GLY C O 1
ATOM 2333 N N . ALA C 1 88 ? -17.42373 8.37934 11.00050 1.000 41.87793 634 ALA C N 1
ATOM 2334 C CA . ALA C 1 88 ? -18.14496 9.54003 11.51047 1.000 49.34996 634 ALA C CA 1
ATOM 2335 C C . ALA C 1 88 ? -19.57764 9.20744 11.90207 1.000 51.02026 634 ALA C C 1
ATOM 2336 O O . ALA C 1 88 ? -20.13520 9.84619 12.80590 1.000 54.15637 634 ALA C O 1
ATOM 2338 N N . TRP C 1 89 ? -20.19572 8.23278 11.22977 1.000 46.88117 635 TRP C N 1
ATOM 2339 C CA . TRP C 1 89 ? -21.60920 7.92981 11.42289 1.000 46.25956 635 TRP C CA 1
ATOM 2340 C C . TRP C 1 89 ? -21.83679 6.56512 12.06299 1.000 42.91727 635 TRP C C 1
ATOM 2341 O O . TRP C 1 89 ? -22.95091 6.03650 12.00030 1.000 44.39645 635 TRP C O 1
ATOM 2352 N N . GLY C 1 90 ? -20.80598 5.97631 12.66493 1.000 37.35936 636 GLY C N 1
ATOM 2353 C CA . GLY C 1 90 ? -21.02319 4.76822 13.43574 1.000 35.43648 636 GLY C CA 1
ATOM 2354 C C . GLY C 1 90 ? -20.17002 3.59145 13.03353 1.000 36.11714 636 GLY C C 1
ATOM 2355 O O . GLY C 1 90 ? -19.04759 3.76320 12.53267 1.000 37.39890 636 GLY C O 1
ATOM 2356 N N . LEU C 1 91 ? -20.68287 2.38326 13.27220 1.000 35.99602 637 LEU C N 1
ATOM 2357 C CA . LEU C 1 91 ? -19.90791 1.15571 13.12905 1.000 35.91086 637 LEU C CA 1
ATOM 2358 C C . LEU C 1 91 ? -20.32169 0.39130 11.88057 1.000 34.83361 637 LEU C C 1
ATOM 2359 O O . LEU C 1 91 ? -21.50909 0.29145 11.56693 1.000 35.50784 637 LEU C O 1
ATOM 2364 N N . SER C 1 92 ? -19.34130 -0.17700 11.19425 1.000 34.70801 638 SER C N 1
ATOM 2365 C CA . SER C 1 92 ? -19.63631 -1.10688 10.12231 1.000 36.48456 638 SER C CA 1
ATOM 2366 C C . SER C 1 92 ? -20.30807 -2.35831 10.68491 1.000 35.34387 638 SER C C 1
ATOM 2367 O O . SER C 1 92 ? -20.25059 -2.64238 11.88525 1.000 35.56792 638 SER C O 1
ATOM 2370 N N . GLU C 1 93 ? -20.95726 -3.11517 9.80311 1.000 34.78681 639 GLU C N 1
ATOM 2371 C CA . GLU C 1 93 ? -21.32564 -4.47370 10.16041 1.000 37.00965 639 GLU C CA 1
ATOM 2372 C C . GLU C 1 93 ? -20.06641 -5.30517 10.44804 1.000 34.54424 639 GLU C C 1
ATOM 2373 O O . GLU C 1 93 ? -18.95326 -4.90697 10.09696 1.000 34.06429 639 GLU C O 1
ATOM 2379 N N . PRO C 1 94 ? -20.21182 -6.45296 11.11769 1.000 35.09387 640 PRO C N 1
ATOM 2380 C CA . PRO C 1 94 ? -19.01845 -7.24142 11.47918 1.000 35.84513 640 PRO C CA 1
ATOM 2381 C C . PRO C 1 94 ? -18.28290 -7.80006 10.26540 1.000 35.09951 640 PRO C C 1
ATOM 2382 O O . PRO C 1 94 ? -18.88871 -8.21250 9.27396 1.000 35.10612 640 PRO C O 1
ATOM 2386 N N . SER C 1 95 ? -16.95689 -7.83777 10.36587 1.000 35.52876 641 SER C N 1
ATOM 2387 C CA . SER C 1 95 ? -16.15734 -8.62479 9.43785 1.000 36.66937 641 SER C CA 1
ATOM 2388 C C . SER C 1 95 ? -16.56718 -10.09866 9.50682 1.000 36.53951 641 SER C C 1
ATOM 2389 O O . SER C 1 95 ? -17.22957 -10.52614 10.45639 1.000 33.89246 641 SER C O 1
ATOM 2392 N N . PRO C 1 96 ? -16.17595 -10.90161 8.51799 1.000 40.34159 642 PRO C N 1
ATOM 2393 C CA . PRO C 1 96 ? -16.23192 -12.35728 8.70970 1.000 40.20325 642 PRO C CA 1
ATOM 2394 C C . PRO C 1 96 ? -15.43644 -12.75489 9.95005 1.000 38.82883 642 PRO C C 1
ATOM 2395 O O . PRO C 1 96 ? -14.46516 -12.09982 10.33023 1.000 35.58706 642 PRO C O 1
ATOM 2399 N N . VAL C 1 97 ? -15.85175 -13.84609 10.57577 1.000 40.52105 643 VAL C N 1
ATOM 2400 C CA . VAL C 1 97 ? -15.21211 -14.33039 11.79512 1.000 37.36472 643 VAL C CA 1
ATOM 2401 C C . VAL C 1 97 ? -13.90299 -15.02566 11.43503 1.000 37.40066 643 VAL C C 1
ATOM 2402 O O . VAL C 1 97 ? -13.81228 -15.71873 10.41244 1.000 38.88446 643 VAL C O 1
ATOM 2406 N N . SER C 1 98 ? -12.88489 -14.85184 12.27836 1.000 34.21899 644 SER C N 1
ATOM 2407 C CA . SER C 1 98 ? -11.61646 -15.55046 12.08816 1.000 37.07426 644 SER C CA 1
ATOM 2408 C C . SER C 1 98 ? -11.79386 -17.05764 12.25921 1.000 38.45299 644 SER C C 1
ATOM 2409 O O . SER C 1 98 ? -12.73564 -17.52619 12.89909 1.000 43.33056 644 SER C O 1
ATOM 2412 N N . GLU C 1 99 ? -10.86885 -17.81984 11.66636 1.000 37.60288 645 GLU C N 1
ATOM 2413 C CA . GLU C 1 99 ? -10.77337 -19.24147 11.95871 1.000 43.07673 645 GLU C CA 1
ATOM 2414 C C . GLU C 1 99 ? -10.49879 -19.43450 13.44710 1.000 43.06365 645 GLU C C 1
ATOM 2415 O O . GLU C 1 99 ? -9.70311 -18.68512 14.03056 1.000 41.86482 645 GLU C O 1
ATOM 2421 N N . PRO C 1 100 ? -11.14869 -20.40386 14.09409 1.000 40.84289 646 PRO C N 1
ATOM 2422 C CA . PRO C 1 100 ? -10.93908 -20.59945 15.53312 1.000 39.52929 646 PRO C CA 1
ATOM 2423 C C . PRO C 1 100 ? -9.49499 -20.96954 15.81637 1.000 42.16061 646 PRO C C 1
ATOM 2424 O O . PRO C 1 100 ? -8.88477 -21.74009 15.07681 1.000 42.36050 646 PRO C O 1
ATOM 2428 N N . VAL C 1 101 ? -8.96747 -20.45910 16.92776 1.000 40.88138 647 VAL C N 1
ATOM 2429 C CA . VAL C 1 101 ? -7.63183 -20.82316 17.37854 1.000 42.39273 647 VAL C CA 1
ATOM 2430 C C . VAL C 1 101 ? -7.69542 -21.11502 18.86833 1.000 41.00802 647 VAL C C 1
ATOM 2431 O O . VAL C 1 101 ? -8.60834 -20.68759 19.57813 1.000 38.06698 647 VAL C O 1
ATOM 2435 N N . ARG C 1 102 ? -6.69436 -21.83801 19.34256 1.000 37.41025 648 ARG C N 1
ATOM 2436 C CA . ARG C 1 102 ? -6.53597 -22.09771 20.75979 1.000 42.33961 648 ARG C CA 1
ATOM 2437 C C . ARG C 1 102 ? -5.29662 -21.35523 21.23911 1.000 41.77519 648 ARG C C 1
ATOM 2438 O O . ARG C 1 102 ? -4.23795 -21.44276 20.60316 1.000 44.26948 648 ARG C O 1
ATOM 2446 N N . THR C 1 103 ? -5.41926 -20.63821 22.35500 1.000 36.79046 649 THR C N 1
ATOM 2447 C CA . THR C 1 103 ? -4.21942 -20.12809 23.00563 1.000 36.51489 649 THR C CA 1
ATOM 2448 C C . THR C 1 103 ? -3.34087 -21.30142 23.43562 1.000 38.79532 649 THR C C 1
ATOM 2449 O O . THR C 1 103 ? -3.81554 -22.42080 23.64170 1.000 40.40976 649 THR C O 1
ATOM 2453 N N . GLN C 1 104 ? -2.04681 -21.03418 23.57788 1.000 40.22518 650 GLN C N 1
ATOM 2454 C CA . GLN C 1 104 ? -1.11346 -22.07467 23.99201 1.000 40.67685 650 GLN C CA 1
ATOM 2455 C C . GLN C 1 104 ? -1.41212 -22.52211 25.41466 1.000 42.07927 650 GLN C C 1
ATOM 2456 O O . GLN C 1 104 ? -2.00802 -21.79507 26.20918 1.000 41.12606 650 GLN C O 1
ATOM 2462 N N . ASP C 1 105 ? -0.97438 -23.74053 25.73648 1.000 48.59695 651 ASP C N 1
ATOM 2463 C CA . ASP C 1 105 ? -1.18781 -24.26043 27.07643 1.000 57.05235 651 ASP C CA 1
ATOM 2464 C C . ASP C 1 105 ? -0.15661 -23.66165 28.03035 1.000 59.84786 651 ASP C C 1
ATOM 2465 O O . ASP C 1 105 ? 0.88238 -23.13896 27.61676 1.000 59.13263 651 ASP C O 1
ATOM 2470 N N . SER C 1 106 ? -0.47216 -23.70878 29.31964 1.000 66.05188 652 SER C N 1
ATOM 2471 C CA . SER C 1 106 ? 0.40845 -23.13219 30.33346 1.000 72.13329 652 SER C CA 1
ATOM 2472 C C . SER C 1 106 ? 1.42549 -24.14645 30.85553 1.000 75.46762 652 SER C C 1
ATOM 2473 O O . SER C 1 106 ? 1.24717 -25.35670 30.70610 1.000 77.74420 652 SER C O 1
ATOM 2476 N N . ARG D 2 4 ? 10.40904 18.71728 36.52530 1.000 84.40673 390 ARG D N 1
ATOM 2477 C CA . ARG D 2 4 ? 9.41291 18.79008 35.46147 1.000 79.22554 390 ARG D CA 1
ATOM 2478 C C . ARG D 2 4 ? 9.46899 20.13693 34.73611 1.000 75.44980 390 ARG D C 1
ATOM 2479 O O . ARG D 2 4 ? 10.25315 21.01840 35.08928 1.000 77.23597 390 ARG D O 1
ATOM 2481 N N . GLY D 2 5 ? 8.62934 20.28704 33.71285 1.000 69.63308 391 GLY D N 1
ATOM 2482 C CA . GLY D 2 5 ? 8.53214 21.53040 32.97905 1.000 63.86281 391 GLY D CA 1
ATOM 2483 C C . GLY D 2 5 ? 7.52947 22.48939 33.60096 1.000 57.15825 391 GLY D C 1
ATOM 2484 O O . GLY D 2 5 ? 6.92161 22.22096 34.63632 1.000 57.63793 391 GLY D O 1
ATOM 2485 N N . HIS D 2 6 ? 7.37091 23.63511 32.94470 1.000 51.55242 392 HIS D N 1
ATOM 2486 C CA . HIS D 2 6 ? 6.46655 24.66849 33.43228 1.000 47.19823 392 HIS D CA 1
ATOM 2487 C C . HIS D 2 6 ? 5.01347 24.19588 33.33621 1.000 46.48351 392 HIS D C 1
ATOM 2488 O O . HIS D 2 6 ? 4.61388 23.55155 32.36132 1.000 46.40116 392 HIS D O 1
ATOM 2495 N N . ASN D 2 7 ? 4.22330 24.51233 34.36643 1.000 43.82447 393 ASN D N 1
ATOM 2496 C CA . ASN D 2 7 ? 2.81205 24.12242 34.44503 1.000 42.09940 393 ASN D CA 1
ATOM 2497 C C . ASN D 2 7 ? 1.96591 25.20779 33.78243 1.000 42.00788 393 ASN D C 1
ATOM 2498 O O . ASN D 2 7 ? 1.45910 26.12118 34.43701 1.000 41.73725 393 ASN D O 1
ATOM 2503 N N . PHE D 2 8 ? 1.81261 25.11312 32.45822 1.000 41.16915 394 PHE D N 1
ATOM 2504 C CA . PHE D 2 8 ? 0.98571 26.08737 31.74887 1.000 38.87985 394 PHE D CA 1
ATOM 2505 C C . PHE D 2 8 ? -0.47800 25.99111 32.15147 1.000 41.67934 394 PHE D C 1
ATOM 2506 O O . PHE D 2 8 ? -1.17925 27.01112 32.19322 1.000 44.01671 394 PHE D O 1
ATOM 2514 N N . CYS D 2 9 ? -0.94483 24.79387 32.48406 1.000 40.21222 395 CYS D N 1
ATOM 2515 C CA . CYS D 2 9 ? -2.34656 24.63072 32.84393 1.000 44.60179 395 CYS D CA 1
ATOM 2516 C C . CYS D 2 9 ? -2.70404 25.41549 34.10712 1.000 49.42466 395 CYS D C 1
ATOM 2517 O O . CYS D 2 9 ? -3.86140 25.81825 34.27569 1.000 51.17533 395 CYS D O 1
ATOM 2520 N N . ALA D 2 10 ? -1.73978 25.64314 35.00703 1.000 46.84115 396 ALA D N 1
ATOM 2521 C CA . ALA D 2 10 ? -2.03926 26.32264 36.26582 1.000 47.56868 396 ALA D CA 1
ATOM 2522 C C . ALA D 2 10 ? -2.09107 27.84231 36.15450 1.000 49.32335 396 ALA D C 1
ATOM 2523 O O . ALA D 2 10 ? -2.43968 28.50072 37.14115 1.000 53.75032 396 ALA D O 1
ATOM 2525 N N . GLU D 2 11 ? -1.74815 28.42037 35.00115 1.000 47.53193 397 GLU D N 1
ATOM 2526 C CA . GLU D 2 11 ? -1.67953 29.87394 34.90110 1.000 52.82162 397 GLU D CA 1
ATOM 2527 C C . GLU D 2 11 ? -3.05915 30.51570 34.91432 1.000 58.32366 397 GLU D C 1
ATOM 2528 O O . GLU D 2 11 ? -3.16809 31.71972 35.16786 1.000 60.95048 397 GLU D O 1
ATOM 2534 N N . GLY D 2 12 ? -4.10459 29.74033 34.64959 1.000 59.24477 398 GLY D N 1
ATOM 2535 C CA . GLY D 2 12 ? -5.45300 30.24017 34.64113 1.000 62.68335 398 GLY D CA 1
ATOM 2536 C C . GLY D 2 12 ? -6.34900 29.30435 33.86481 1.000 62.19263 398 GLY D C 1
ATOM 2537 O O . GLY D 2 12 ? -5.89301 28.31373 33.28347 1.000 57.66682 398 GLY D O 1
ATOM 2538 N N . PRO D 2 13 ? -7.64819 29.59519 33.84660 1.000 66.59823 399 PRO D N 1
ATOM 2539 C CA . PRO D 2 13 ? -8.58035 28.73508 33.10659 1.000 67.32402 399 PRO D CA 1
ATOM 2540 C C . PRO D 2 13 ? -8.24713 28.72064 31.61915 1.000 65.64172 399 PRO D C 1
ATOM 2541 O O . PRO D 2 13 ? -7.87483 29.74238 31.03653 1.000 70.03447 399 PRO D O 1
ATOM 2545 N N . LYS D 2 14 ? -8.37013 27.54728 31.00402 1.000 62.46349 400 LYS D N 1
ATOM 2546 C CA . LYS D 2 14 ? -8.12355 27.44835 29.57000 1.000 60.13647 400 LYS D CA 1
ATOM 2547 C C . LYS D 2 14 ? -9.14009 26.52922 28.90604 1.000 57.68787 400 LYS D C 1
ATOM 2548 O O . LYS D 2 14 ? -9.85986 26.95757 27.99692 1.000 61.06241 400 LYS D O 1
ATOM 2554 N N . CYS D 2 15 ? -9.24690 25.28981 29.37265 1.000 48.84023 401 CYS D N 1
ATOM 2555 C CA . CYS D 2 15 ? -10.16493 24.33940 28.75912 1.000 47.25080 401 CYS D CA 1
ATOM 2556 C C . CYS D 2 15 ? -11.51601 24.34242 29.47288 1.000 51.99448 401 CYS D C 1
ATOM 2557 O O . CYS D 2 15 ? -11.60915 24.59031 30.67798 1.000 53.67039 401 CYS D O 1
ATOM 2560 N N . GLY D 2 16 ? -12.56786 24.06115 28.70848 1.000 54.37751 402 GLY D N 1
ATOM 2561 C CA . GLY D 2 16 ? -13.92127 24.07699 29.21793 1.000 58.89739 402 GLY D CA 1
ATOM 2562 C C 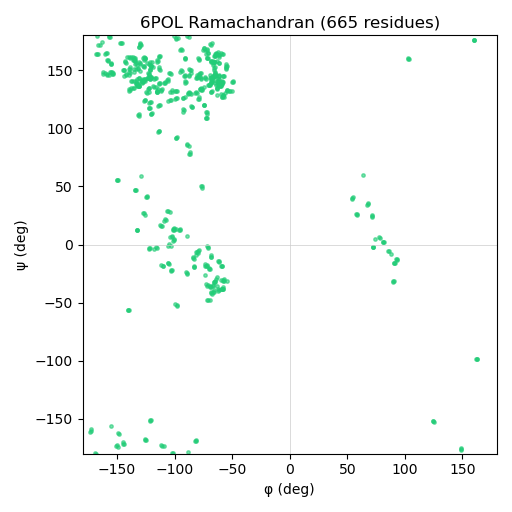. GLY D 2 16 ? -14.31855 22.80688 29.95410 1.000 57.47739 402 GLY D C 1
ATOM 2563 O O . GLY D 2 16 ? -13.50472 21.93273 30.25762 1.000 52.33553 402 GLY D O 1
ATOM 2564 N N . GLU D 2 17 ? -15.63162 22.70906 30.21313 1.000 62.12264 403 GLU D N 1
ATOM 2565 C CA . GLU D 2 17 ? -16.16313 21.73065 31.16349 1.000 66.07442 403 GLU D CA 1
ATOM 2566 C C . GLU D 2 17 ? -15.86640 20.29447 30.73523 1.000 61.11289 403 GLU D C 1
ATOM 2567 O O . GLU D 2 17 ? -15.55374 19.43693 31.57314 1.000 60.33069 403 GLU D O 1
ATOM 2573 N N . ASN D 2 18 ? -15.96115 20.00835 29.44029 1.000 55.86384 404 ASN D N 1
ATOM 2574 C CA . ASN D 2 18 ? -15.82042 18.64675 28.94198 1.000 53.71818 404 ASN D CA 1
ATOM 2575 C C . ASN D 2 18 ? -14.48138 18.44904 28.23737 1.000 44.78501 404 ASN D C 1
ATOM 2576 O O . ASN D 2 18 ? -14.35657 17.62498 27.33209 1.000 43.62567 404 ASN D O 1
ATOM 2581 N N . SER D 2 19 ? -13.47476 19.20458 28.65690 1.000 43.03408 405 SER D N 1
ATOM 2582 C CA . SER D 2 19 ? -12.17481 19.23251 28.01257 1.000 42.59309 405 SER D CA 1
ATOM 2583 C C . SER D 2 19 ? -11.11218 19.05422 29.08752 1.000 45.49763 405 SER D C 1
ATOM 2584 O O . SER D 2 19 ? -11.35862 19.31536 30.26652 1.000 49.34112 405 SER D O 1
ATOM 2587 N N . GLU D 2 20 ? -9.92926 18.59093 28.67520 1.000 41.16551 406 GLU D N 1
ATOM 2588 C CA . GLU D 2 20 ? -8.83162 18.26837 29.58136 1.000 41.10856 406 GLU D CA 1
ATOM 2589 C C . GLU D 2 20 ? -7.59994 19.05508 29.18371 1.000 38.89528 406 GLU D C 1
ATOM 2590 O O . GLU D 2 20 ? -7.20858 19.03743 28.01340 1.000 39.21473 406 GLU D O 1
ATOM 2596 N N . CYS D 2 21 ? -6.97851 19.71464 30.16176 1.000 39.74536 407 CYS D N 1
ATOM 2597 C CA . CYS D 2 21 ? -5.78165 20.51155 29.92397 1.000 38.74740 407 CYS D CA 1
ATOM 2598 C C . CYS D 2 21 ? -4.55426 19.62059 30.03338 1.000 37.58787 407 CYS D C 1
ATOM 2599 O O . CYS D 2 21 ? -4.42204 18.85280 30.99090 1.000 41.33470 407 CYS D O 1
ATOM 2602 N N . LYS D 2 22 ? -3.67187 19.71864 29.04501 1.000 37.17093 408 LYS D N 1
ATOM 2603 C CA . LYS D 2 22 ? -2.42542 18.96110 28.99202 1.000 39.60849 408 LYS D CA 1
ATOM 2604 C C . LYS D 2 22 ? -1.25923 19.93634 28.89875 1.000 37.90185 408 LYS D C 1
ATOM 2605 O O . LYS D 2 22 ? -1.30827 20.88564 28.11322 1.000 36.60722 408 LYS D O 1
ATOM 2611 N N . ASN D 2 23 ? -0.21929 19.70440 29.69491 1.000 40.20553 409 ASN D N 1
ATOM 2612 C CA . ASN D 2 23 ? 0.99043 20.51995 29.64618 1.000 38.14941 409 ASN D CA 1
ATOM 2613 C C . ASN D 2 23 ? 1.91159 19.97307 28.56580 1.000 39.40942 409 ASN D C 1
ATOM 2614 O O . ASN D 2 23 ? 2.34174 18.81943 28.63999 1.000 42.69635 409 ASN D O 1
ATOM 2619 N N . TRP D 2 24 ? 2.21053 20.79253 27.56886 1.000 36.07879 410 TRP D N 1
ATOM 2620 C CA . TRP D 2 24 ? 3.26000 20.48442 26.61324 1.000 39.24207 410 TRP D CA 1
ATOM 2621 C C . TRP D 2 24 ? 4.52258 21.28709 26.96407 1.000 40.35477 410 TRP D C 1
ATOM 2622 O O . TRP D 2 24 ? 4.55668 22.03845 27.94398 1.000 39.12341 410 TRP D O 1
ATOM 2633 N N . ASN D 2 25 ? 5.57356 21.11631 26.15097 1.000 39.11541 411 ASN D N 1
ATOM 2634 C CA . ASN D 2 25 ? 6.85546 21.75891 26.44494 1.000 41.28647 411 ASN D CA 1
ATOM 2635 C C . ASN D 2 25 ? 6.73714 23.28023 26.51229 1.000 43.03383 411 ASN D C 1
ATOM 2636 O O . ASN D 2 25 ? 7.40302 23.92101 27.33369 1.000 44.86647 411 ASN D O 1
ATOM 2641 N N . THR D 2 26 ? 5.92466 23.87372 25.63777 1.000 41.61385 412 THR D N 1
ATOM 2642 C CA . THR D 2 26 ? 5.89273 25.31957 25.46315 1.000 43.15936 412 THR D CA 1
ATOM 2643 C C . THR D 2 26 ? 4.52869 25.94409 25.69854 1.000 40.40398 412 THR D C 1
ATOM 2644 O O . THR D 2 26 ? 4.40992 27.17206 25.59592 1.000 43.54802 412 THR D O 1
ATOM 2648 N N . LYS D 2 27 ? 3.49468 25.15537 25.96997 1.000 39.91053 413 LYS D N 1
ATOM 2649 C CA . LYS D 2 27 ? 2.14338 25.70500 26.01864 1.000 36.86423 413 LYS D CA 1
ATOM 2650 C C . LYS D 2 27 ? 1.21749 24.67626 26.63998 1.000 36.56127 413 LYS D C 1
ATOM 2651 O O . LYS D 2 27 ? 1.55301 23.49656 26.74054 1.000 34.47118 413 LYS D O 1
ATOM 2657 N N . ALA D 2 28 ? 0.04184 25.13607 27.04795 1.000 38.58255 414 ALA D N 1
ATOM 2658 C CA . ALA D 2 28 ? -1.04283 24.22576 27.38934 1.000 35.11606 414 ALA D CA 1
ATOM 2659 C C . ALA D 2 28 ? -1.83495 23.88920 26.12953 1.000 34.61045 414 ALA D C 1
ATOM 2660 O O . ALA D 2 28 ? -1.88802 24.67728 25.18268 1.000 35.64024 414 ALA D O 1
ATOM 2662 N N . THR D 2 29 ? -2.43298 22.69909 26.10819 1.000 36.49864 415 THR D N 1
ATOM 2663 C CA . THR D 2 29 ? -3.34856 22.31612 25.03737 1.000 37.98428 415 THR D CA 1
ATOM 2664 C C . THR D 2 29 ? -4.58459 21.66999 25.64680 1.000 41.29882 415 THR D C 1
ATOM 2665 O O . THR D 2 29 ? -4.53957 21.12421 26.75211 1.000 44.02481 415 THR D O 1
ATOM 2669 N N . CYS D 2 30 ? -5.69229 21.72910 24.90942 1.000 38.69062 416 CYS D N 1
ATOM 2670 C CA . CYS D 2 30 ? -6.94882 21.14063 25.34811 1.000 37.59826 416 CYS D CA 1
ATOM 2671 C C . CYS D 2 30 ? -7.33698 19.98187 24.44109 1.000 38.42076 416 CYS D C 1
ATOM 2672 O O . CYS D 2 30 ? -7.20694 20.06838 23.21530 1.000 39.14367 416 CYS D O 1
ATOM 2675 N N . GLU D 2 31 ? -7.82769 18.90140 25.04911 1.000 31.00815 417 GLU D N 1
ATOM 2676 C CA . GLU D 2 31 ? -8.36212 17.76726 24.31697 1.000 36.93838 417 GLU D CA 1
ATOM 2677 C C . GLU D 2 31 ? -9.72528 17.41772 24.89926 1.000 38.50319 417 GLU D C 1
ATOM 2678 O O . GLU D 2 31 ? -9.89339 17.41053 26.12360 1.000 40.19910 417 GLU D O 1
ATOM 2684 N N . CYS D 2 32 ? -10.70248 17.14357 24.03307 1.000 35.97217 418 CYS D N 1
ATOM 2685 C CA . CYS D 2 32 ? -12.01018 16.73038 24.52982 1.000 39.35899 418 CYS D CA 1
ATOM 2686 C C . CYS D 2 32 ? -11.89320 15.42723 25.31117 1.000 39.51436 418 CYS D C 1
ATOM 2687 O O . CYS D 2 32 ? -11.09368 14.54724 24.97348 1.000 37.52815 418 CYS D O 1
ATOM 2690 N N . LYS D 2 33 ? -12.70801 15.29547 26.35919 1.000 31.52914 419 LYS D N 1
ATOM 2691 C CA . LYS D 2 33 ? -12.78761 14.00686 27.04813 1.000 34.45353 419 LYS D CA 1
ATOM 2692 C C . LYS D 2 33 ? -13.27499 12.92477 26.08933 1.000 33.39038 419 LYS D C 1
ATOM 2693 O O . LYS D 2 33 ? -13.86307 13.20708 25.04572 1.000 31.91469 419 LYS D O 1
ATOM 2699 N N A SER D 2 34 ? -12.99911 11.66593 26.43678 0.484 35.42850 420 SER D N 1
ATOM 2700 N N B SER D 2 34 ? -13.02732 11.66881 26.46372 0.516 35.43926 420 SER D N 1
ATOM 2701 C CA A SER D 2 34 ? -13.37315 10.56829 25.55011 0.484 35.81145 420 SER D CA 1
ATOM 2702 C CA B SER D 2 34 ? -13.41518 10.55029 25.61267 0.516 35.83026 420 SER D CA 1
ATOM 2703 C C A SER D 2 34 ? -14.88739 10.51603 25.39813 0.484 34.15319 420 SER D C 1
ATOM 2704 C C B SER D 2 34 ? -14.92195 10.54933 25.40655 0.516 34.15967 420 SER D C 1
ATOM 2705 O O A SER D 2 34 ? -15.62559 10.62530 26.38158 0.484 33.97841 420 SER D O 1
ATOM 2706 O O B SER D 2 34 ? -15.68786 10.71566 26.36043 0.516 33.91053 420 SER D O 1
ATOM 2711 N N . GLY D 2 35 ? -15.34597 10.38295 24.15291 1.000 32.13816 421 GLY D N 1
ATOM 2712 C CA . GLY D 2 35 ? -16.75533 10.40806 23.83572 1.000 31.31573 421 GLY D CA 1
ATOM 2713 C C . GLY D 2 35 ? -17.34522 11.79242 23.67540 1.000 34.12859 421 GLY D C 1
ATOM 2714 O O . GLY D 2 35 ? -18.57310 11.91553 23.49750 1.000 31.38903 421 GLY D O 1
ATOM 2715 N N . TYR D 2 36 ? -16.52029 12.83031 23.77294 1.000 26.97086 422 TYR D N 1
ATOM 2716 C CA . TYR D 2 36 ? -16.91896 14.22066 23.57913 1.000 31.03853 422 TYR D CA 1
ATOM 2717 C C . TYR D 2 36 ? -16.24730 14.79442 22.33730 1.000 31.78494 422 TYR D C 1
ATOM 2718 O O . TYR D 2 36 ? -15.23190 14.27639 21.85625 1.000 32.02920 422 TYR D O 1
ATOM 2727 N N . ILE D 2 37 ? -16.81096 15.89080 21.83231 1.000 30.05395 423 ILE D N 1
ATOM 2728 C CA . ILE D 2 37 ? -16.37242 16.47538 20.57032 1.000 33.00467 423 ILE D CA 1
ATOM 2729 C C . ILE D 2 37 ? -16.49650 17.99442 20.66091 1.000 32.85101 423 ILE D C 1
ATOM 2730 O O . ILE D 2 37 ? -17.36874 18.52027 21.35804 1.000 35.63850 423 ILE D O 1
ATOM 2735 N N . SER D 2 38 ? -15.62890 18.70474 19.93503 1.000 30.15829 424 SER D N 1
ATOM 2736 C CA . SER D 2 38 ? -15.66287 20.16525 19.98352 1.000 35.81269 424 SER D CA 1
ATOM 2737 C C . SER D 2 38 ? -17.02254 20.68874 19.52306 1.000 36.41562 424 SER D C 1
ATOM 2738 O O . SER D 2 38 ? -17.63482 20.16438 18.58431 1.000 35.65823 424 SER D O 1
ATOM 2741 N N . VAL D 2 39 ? -17.52591 21.69830 20.23762 1.000 36.84647 425 VAL D N 1
ATOM 2742 C CA . VAL D 2 39 ? -18.82629 22.27300 19.90559 1.000 37.11780 425 VAL D CA 1
ATOM 2743 C C . VAL D 2 39 ? -18.75959 23.00639 18.57241 1.000 39.98035 425 VAL D C 1
ATOM 2744 O O . VAL D 2 39 ? -19.70855 22.97153 17.77839 1.000 42.45268 425 VAL D O 1
ATOM 2748 N N . GLN D 2 40 ? -17.67337 23.73287 18.33083 1.000 36.30505 426 GLN D N 1
ATOM 2749 C CA . GLN D 2 40 ? -17.53497 24.49195 17.09131 1.000 38.95412 426 GLN D CA 1
ATOM 2750 C C . GLN D 2 40 ? -16.06057 24.61186 16.68793 1.000 40.77810 426 GLN D C 1
ATOM 2751 O O . GLN D 2 40 ? -15.53684 25.71065 16.48389 1.000 41.74085 426 GLN D O 1
ATOM 2757 N N . GLY D 2 41 ? -15.38160 23.47440 16.55764 1.000 39.57836 427 GLY D N 1
ATOM 2758 C CA . GLY D 2 41 ? -14.02912 23.40339 16.04037 1.000 40.47052 427 GLY D CA 1
ATOM 2759 C C . GLY D 2 41 ? -12.90220 23.71027 17.00643 1.000 42.03311 427 GLY D C 1
ATOM 2760 O O . GLY D 2 41 ? -11.73470 23.65136 16.59590 1.000 42.93649 427 GLY D O 1
ATOM 2761 N N . ASP D 2 42 ? -13.19285 23.98903 18.27339 1.000 39.54922 428 ASP D N 1
ATOM 2762 C CA . ASP D 2 42 ? -12.17689 24.34688 19.26203 1.000 39.66263 428 ASP D CA 1
ATOM 2763 C C . ASP D 2 42 ? -12.22428 23.33782 20.40294 1.000 39.68393 428 ASP D C 1
ATOM 2764 O O . ASP D 2 42 ? -13.18177 23.33259 21.18367 1.000 37.46046 428 ASP D O 1
ATOM 2769 N N . SER D 2 43 ? -11.15913 22.51697 20.54098 1.000 31.12161 429 SER D N 1
ATOM 2770 C CA . SER D 2 43 ? -11.20525 21.41972 21.50162 1.000 39.62954 429 SER D CA 1
ATOM 2771 C C . SER D 2 43 ? -11.14587 21.89166 22.94560 1.000 30.16173 429 SER D C 1
ATOM 2772 O O . SER D 2 43 ? -11.21649 21.05259 23.84916 1.000 34.01134 429 SER D O 1
ATOM 2775 N N . ALA D 2 44 ? -11.02641 23.19739 23.19010 1.000 30.98187 430 ALA D N 1
ATOM 2776 C CA . ALA D 2 44 ? -11.21814 23.74145 24.53367 1.000 32.62945 430 ALA D CA 1
ATOM 2777 C C . ALA D 2 44 ? -12.67168 23.66265 25.00492 1.000 35.07155 430 ALA D C 1
ATOM 2778 O O . ALA D 2 44 ? -12.91847 23.70179 26.21766 1.000 36.93229 430 ALA D O 1
ATOM 2780 N N . TYR D 2 45 ? -13.64044 23.54887 24.09128 1.000 32.49245 431 TYR D N 1
ATOM 2781 C CA . TYR D 2 45 ? -15.06260 23.53197 24.45540 1.000 32.93118 431 TYR D CA 1
ATOM 2782 C C . TYR D 2 45 ? -15.72817 22.36155 23.73872 1.000 35.47779 431 TYR D C 1
ATOM 2783 O O . TYR D 2 45 ? -15.83520 22.36834 22.50476 1.000 32.41647 431 TYR D O 1
ATOM 2792 N N . CYS D 2 46 ? -16.14484 21.34484 24.50367 1.000 31.61496 432 CYS D N 1
ATOM 2793 C CA . CYS D 2 46 ? -16.62953 20.09715 23.93264 1.000 30.84815 432 CYS D CA 1
ATOM 2794 C C . CYS D 2 46 ? -18.01933 19.75141 24.44820 1.000 35.41419 432 CYS D C 1
ATOM 2795 O O . CYS D 2 46 ? -18.45666 20.24229 25.49312 1.000 36.66696 432 CYS D O 1
ATOM 2798 N N . GLU D 2 47 ? -18.70064 18.87701 23.69732 1.000 35.82150 433 GLU D N 1
ATOM 2799 C CA . GLU D 2 47 ? -20.03824 18.40128 24.03871 1.000 34.09892 433 GLU D CA 1
ATOM 2800 C C . GLU D 2 47 ? -20.11149 16.88666 23.83022 1.000 31.58588 433 GLU D C 1
ATOM 2801 O O . GLU D 2 47 ? -19.30572 16.28534 23.10680 1.000 30.18454 433 GLU D O 1
ATOM 2807 N N . ASP D 2 48 ? -21.07051 16.25656 24.49609 1.000 31.90293 434 ASP D N 1
ATOM 2808 C CA . ASP D 2 48 ? -21.22126 14.81849 24.32823 1.000 31.78972 434 ASP D CA 1
ATOM 2809 C C . ASP D 2 48 ? -21.57320 14.50183 22.88412 1.000 32.48187 434 ASP D C 1
ATOM 2810 O O . ASP D 2 48 ? -22.43771 15.15002 22.28599 1.000 30.94625 434 ASP D O 1
ATOM 2815 N N . ILE D 2 49 ? -20.89625 13.50195 22.32580 1.000 32.48298 435 ILE D N 1
ATOM 2816 C CA . ILE D 2 49 ? -21.32113 12.92866 21.05916 1.000 33.69865 435 ILE D CA 1
ATOM 2817 C C . ILE D 2 49 ? -22.63215 12.18803 21.28003 1.000 33.85661 435 ILE D C 1
ATOM 2818 O O . ILE D 2 49 ? -22.74528 11.36994 22.20260 1.000 33.06691 435 ILE D O 1
ATOM 2823 N N . ASP D 2 50 ? -23.61485 12.43919 20.42011 1.000 36.29827 436 ASP D N 1
ATOM 2824 C CA . ASP D 2 50 ? -24.90601 11.74592 20.49674 1.000 35.36199 436 ASP D CA 1
ATOM 2825 C C . ASP D 2 50 ? -24.85932 10.59639 19.49030 1.000 34.86555 436 ASP D C 1
ATOM 2826 O O . ASP D 2 50 ? -25.16043 10.75894 18.30571 1.000 36.57970 436 ASP D O 1
ATOM 2831 N N . GLU D 2 51 ? -24.44548 9.41993 19.96681 1.000 34.67493 437 GLU D N 1
ATOM 2832 C CA . GLU D 2 51 ? -24.38549 8.25782 19.09306 1.000 32.42751 437 GLU D CA 1
ATOM 2833 C C . GLU D 2 51 ? -25.76675 7.76960 18.67273 1.000 34.42467 437 GLU D C 1
ATOM 2834 O O . GLU D 2 51 ? -25.85770 6.89568 17.80288 1.000 35.87590 437 GLU D O 1
ATOM 2840 N N . CYS D 2 52 ? -26.83762 8.29515 19.26587 1.000 36.04676 438 CYS D N 1
ATOM 2841 C CA . CYS D 2 52 ? -28.18380 7.88629 18.89507 1.000 37.00871 438 CYS D CA 1
ATOM 2842 C C . CYS D 2 52 ? -28.88423 8.88260 17.98284 1.000 37.07429 438 CYS D C 1
ATOM 2843 O O . CYS D 2 52 ? -30.05702 8.67126 17.65732 1.000 38.37044 438 CYS D O 1
ATOM 2846 N N . ALA D 2 53 ? -28.20835 9.95566 17.56672 1.000 36.15202 439 ALA D N 1
ATOM 2847 C CA . ALA D 2 53 ? -28.83459 10.94832 16.70534 1.000 38.65934 439 ALA D CA 1
ATOM 2848 C C . ALA D 2 53 ? -29.22856 10.32266 15.37056 1.000 42.47295 439 ALA D C 1
ATOM 2849 O O . ALA D 2 53 ? -28.80879 9.21557 15.02192 1.000 39.30045 439 ALA D O 1
ATOM 2851 N N . ALA D 2 54 ? -30.08753 11.02847 14.63831 1.000 48.37730 440 ALA D N 1
ATOM 2852 C CA . ALA D 2 54 ? -30.55326 10.53833 13.34530 1.000 53.89154 440 ALA D CA 1
ATOM 2853 C C . ALA D 2 54 ? -29.37299 10.30255 12.41049 1.000 56.76530 440 ALA D C 1
ATOM 2854 O O . ALA D 2 54 ? -28.37689 11.02865 12.43752 1.000 56.03738 440 ALA D O 1
ATOM 2856 N N . LYS D 2 55 ? -29.49116 9.26929 11.57860 1.000 62.68000 441 LYS D N 1
ATOM 2857 C CA . LYS D 2 55 ? -28.46670 8.84495 10.62283 1.000 67.05317 441 LYS D CA 1
ATOM 2858 C C . LYS D 2 55 ? -27.26055 8.17265 11.29119 1.000 66.60688 441 LYS D C 1
ATOM 2859 O O . LYS D 2 55 ? -26.34330 7.73573 10.58209 1.000 72.74758 441 LYS D O 1
ATOM 2865 N N . MET D 2 56 ? -27.22227 8.08017 12.61860 1.000 57.38774 442 MET D N 1
ATOM 2866 C CA . MET D 2 56 ? -26.15193 7.36755 13.29948 1.000 49.52396 442 MET D CA 1
ATOM 2867 C C . MET D 2 56 ? -26.41521 5.87094 13.26784 1.000 46.27835 442 MET D C 1
ATOM 2868 O O . MET D 2 56 ? -27.55923 5.40836 13.34199 1.000 42.87528 442 MET D O 1
ATOM 2873 N N . HIS D 2 57 ? -25.33890 5.10827 13.15000 1.000 41.79067 443 HIS D N 1
ATOM 2874 C CA . HIS D 2 57 ? -25.42502 3.65525 13.12214 1.000 43.12107 443 HIS D CA 1
ATOM 2875 C C . HIS D 2 57 ? -24.37791 3.04139 14.03365 1.000 38.25713 443 HIS D C 1
ATOM 2876 O O . HIS D 2 57 ? -23.64571 2.12849 13.64337 1.000 39.14421 443 HIS D O 1
ATOM 2883 N N . TYR D 2 58 ? -24.26392 3.56407 15.25582 1.000 32.69300 444 TYR D N 1
ATOM 2884 C CA . TYR D 2 58 ? -23.47966 2.87370 16.26879 1.000 32.39380 444 TYR D CA 1
ATOM 2885 C C . TYR D 2 58 ? -24.17374 1.59104 16.70672 1.000 32.52796 444 TYR D C 1
ATOM 2886 O O . TYR D 2 58 ? -23.55216 0.53309 16.76033 1.000 37.66441 444 TYR D O 1
ATOM 2895 N N . CYS D 2 59 ? -25.46425 1.66624 17.00659 1.000 34.08577 445 CYS D N 1
ATOM 2896 C CA . CYS D 2 59 ? -26.24608 0.49642 17.37055 1.000 34.71803 445 CYS D CA 1
ATOM 2897 C C . CYS D 2 59 ? -26.79936 -0.16338 16.11612 1.000 34.87298 445 CYS D C 1
ATOM 2898 O O . CYS D 2 59 ? -27.13266 0.50792 15.13665 1.000 36.11098 445 CYS D O 1
ATOM 2901 N N . HIS D 2 60 ? -26.89342 -1.49886 16.14803 1.000 32.14762 446 HIS D N 1
ATOM 2902 C CA . HIS D 2 60 ? -27.33296 -2.22534 14.96557 1.000 32.40033 446 HIS D CA 1
ATOM 2903 C C . HIS D 2 60 ? -28.59272 -3.02764 15.26789 1.000 34.81935 446 HIS D C 1
ATOM 2904 O O . HIS D 2 60 ? -29.38222 -2.62360 16.12793 1.000 34.93745 446 HIS D O 1
ATOM 2911 N N . ALA D 2 61 ? -28.78593 -4.15470 14.57365 1.000 34.63973 447 ALA D N 1
ATOM 2912 C CA . ALA D 2 61 ? -30.09361 -4.80709 14.50440 1.000 34.67287 447 ALA D CA 1
ATOM 2913 C C . ALA D 2 61 ? -30.68065 -5.11059 15.87903 1.000 33.19300 447 ALA D C 1
ATOM 2914 O O . ALA D 2 61 ? -30.00261 -5.65062 16.76213 1.000 31.42871 447 ALA D O 1
ATOM 2916 N N . ASN D 2 62 ? -31.95955 -4.75121 16.04644 1.000 31.18185 448 ASN D N 1
ATOM 2917 C CA . ASN D 2 62 ? -32.78563 -5.19208 17.16710 1.000 29.92744 448 ASN D CA 1
ATOM 2918 C C . ASN D 2 62 ? -32.33624 -4.60452 18.49359 1.000 28.41562 448 ASN D C 1
ATOM 2919 O O . ASN D 2 62 ? -32.47051 -5.25276 19.54167 1.000 28.18098 448 ASN D O 1
ATOM 2924 N N . THR D 2 63 ? -31.84767 -3.36364 18.46447 1.000 27.78234 449 THR D N 1
ATOM 2925 C CA . THR D 2 63 ? -31.46917 -2.64827 19.67363 1.000 30.72732 449 THR D CA 1
ATOM 2926 C C . THR D 2 63 ? -32.17528 -1.30192 19.73346 1.000 33.79286 449 THR D C 1
ATOM 2927 O O . THR D 2 63 ? -32.66212 -0.78583 18.72787 1.000 34.84246 449 THR D O 1
ATOM 2931 N N . VAL D 2 64 ? -32.23072 -0.75584 20.94462 1.000 27.60988 450 VAL D N 1
ATOM 2932 C CA . VAL D 2 64 ? -32.67691 0.60484 21.20303 1.000 28.59083 450 VAL D CA 1
ATOM 2933 C C . VAL D 2 64 ? -31.45770 1.36675 21.69825 1.000 29.59799 450 VAL D C 1
ATOM 2934 O O . VAL D 2 64 ? -30.84973 0.98078 22.70596 1.000 31.36201 450 VAL D O 1
ATOM 2938 N N . CYS D 2 65 ? -31.07216 2.41833 20.97228 1.000 31.16101 451 CYS D N 1
ATOM 2939 C CA . CYS D 2 65 ? -29.89097 3.19948 21.33368 1.000 31.86276 451 CYS D CA 1
ATOM 2940 C C . CYS D 2 65 ? -30.19337 4.12606 22.50636 1.000 33.41479 451 CYS D C 1
ATOM 2941 O O . CYS D 2 65 ? -31.21717 4.81269 22.52229 1.000 31.90502 451 CYS D O 1
ATOM 2944 N N . VAL D 2 66 ? -29.30263 4.14098 23.48957 1.000 33.99791 452 VAL D N 1
ATOM 2945 C CA . VAL D 2 66 ? -29.42118 5.01259 24.65161 1.000 33.01959 452 VAL D CA 1
ATOM 2946 C C . VAL D 2 66 ? -28.16304 5.87008 24.69906 1.000 32.07499 452 VAL D C 1
ATOM 2947 O O . VAL D 2 66 ? -27.04944 5.33869 24.80853 1.000 32.90343 452 VAL D O 1
ATOM 2951 N N . ASN D 2 67 ? -28.32638 7.18367 24.57899 1.000 29.74945 453 ASN D N 1
ATOM 2952 C CA . ASN D 2 67 ? -27.15574 8.04651 24.62827 1.000 31.75403 453 ASN D CA 1
ATOM 2953 C C . ASN D 2 67 ? -26.75094 8.30043 26.07795 1.000 33.77180 453 ASN D C 1
ATOM 2954 O O . ASN D 2 67 ? -27.60501 8.45808 26.95647 1.000 36.06757 453 ASN D O 1
ATOM 2959 N N . LEU D 2 68 ? -25.44581 8.36548 26.31957 1.000 32.86453 454 LEU D N 1
ATOM 2960 C CA . LEU D 2 68 ? -24.89403 8.58604 27.64611 1.000 33.11070 454 LEU D CA 1
ATOM 2961 C C . LEU D 2 68 ? -23.78412 9.62503 27.55854 1.000 34.71692 454 LEU D C 1
ATOM 2962 O O . LEU D 2 68 ? -23.24701 9.88191 26.47265 1.000 30.19665 454 LEU D O 1
ATOM 2967 N N . PRO D 2 69 ? -23.42859 10.26607 28.70050 1.000 36.48577 455 PRO D N 1
ATOM 2968 C CA . PRO D 2 69 ? -22.33994 11.25730 28.67209 1.000 38.80608 455 PRO D CA 1
ATOM 2969 C C . PRO D 2 69 ? -20.99289 10.58696 28.50628 1.000 37.14057 455 PRO D C 1
ATOM 2970 O O . PRO D 2 69 ? -20.50549 9.90347 29.41316 1.000 37.74351 455 PRO D O 1
ATOM 2974 N N . GLY D 2 70 ? -20.40442 10.75306 27.32439 1.000 35.49860 456 GLY D N 1
ATOM 2975 C CA . GLY D 2 70 ? -19.15115 10.10916 26.99447 1.000 32.31322 456 GLY D CA 1
ATOM 2976 C C . GLY D 2 70 ? -19.28752 8.71276 26.44172 1.000 34.65859 456 GLY D C 1
ATOM 2977 O O . GLY D 2 70 ? -18.27968 8.13782 26.01392 1.000 35.40535 456 GLY D O 1
ATOM 2978 N N . LEU D 2 71 ? -20.49657 8.15711 26.40459 1.000 32.13906 457 LEU D N 1
ATOM 2979 C CA . LEU D 2 71 ? -20.66731 6.79455 25.92358 1.000 35.22048 457 LEU D CA 1
ATOM 2980 C C . LEU D 2 71 ? -22.03788 6.66534 25.27131 1.000 34.05179 457 LEU D C 1
ATOM 2981 O O . LEU D 2 71 ? -22.70260 7.65639 24.93860 1.000 30.56459 457 LEU D O 1
ATOM 2986 N N . TYR D 2 72 ? -22.46652 5.42308 25.11823 1.000 29.41610 458 TYR D N 1
ATOM 2987 C CA . TYR D 2 72 ? -23.81470 5.09756 24.69829 1.000 30.77623 458 TYR D CA 1
ATOM 2988 C C . TYR D 2 72 ? -23.99101 3.62681 25.02143 1.000 31.45833 458 TYR D C 1
ATOM 2989 O O . TYR D 2 72 ? -23.03475 2.93459 25.37070 1.000 31.83102 458 TYR D O 1
ATOM 2998 N N . ARG D 2 73 ? -25.22107 3.14851 24.87992 1.000 32.63487 459 ARG D N 1
ATOM 2999 C CA . ARG D 2 73 ? -25.52981 1.75741 25.16919 1.000 32.30734 459 ARG D CA 1
ATOM 3000 C C . ARG D 2 73 ? -26.53308 1.28583 24.13305 1.000 31.35871 459 ARG D C 1
ATOM 3001 O O . ARG D 2 73 ? -27.35443 2.07791 23.66222 1.000 31.30340 459 ARG D O 1
ATOM 3009 N N . CYS D 2 74 ? -26.45326 -0.00494 23.74345 1.000 27.73507 460 CYS D N 1
ATOM 3010 C CA . CYS D 2 74 ? -27.44966 -0.56137 22.81386 1.000 29.86192 460 CYS D CA 1
ATOM 3011 C C . CYS D 2 74 ? -28.26847 -1.61652 23.56106 1.000 34.04666 460 CYS D C 1
ATOM 3012 O O . CYS D 2 74 ? -27.84636 -2.76896 23.67843 1.000 34.58466 460 CYS D O 1
ATOM 3015 N N . ASP D 2 75 ? -29.44612 -1.23393 24.05706 1.000 32.08519 461 ASP D N 1
ATOM 3016 C CA . ASP D 2 75 ? -30.30819 -2.20261 24.73061 1.000 33.33010 461 ASP D CA 1
ATOM 3017 C C . ASP D 2 75 ? -31.01352 -3.08129 23.71035 1.000 32.71513 461 ASP D C 1
ATOM 3018 O O . ASP D 2 75 ? -31.34394 -2.62941 22.61456 1.000 33.86765 461 ASP D O 1
ATOM 3023 N N . CYS D 2 76 ? -31.26718 -4.34712 24.07588 1.000 32.58630 462 CYS D N 1
ATOM 3024 C CA . CYS D 2 76 ? -32.07037 -5.18302 23.19453 1.000 29.80789 462 CYS D CA 1
ATOM 3025 C C . CYS D 2 76 ? -33.51149 -4.67647 23.13815 1.000 31.33209 462 CYS D C 1
ATOM 3026 O O . CYS D 2 76 ? -34.08727 -4.27141 24.15437 1.000 32.10397 462 CYS D O 1
ATOM 3029 N N . VAL D 2 77 ? -34.10343 -4.73140 21.94860 1.000 30.61722 463 VAL D N 1
ATOM 3030 C CA . VAL D 2 77 ? -35.55897 -4.61448 21.80290 1.000 31.62069 463 VAL D CA 1
ATOM 3031 C C . VAL D 2 77 ? -36.19352 -5.58234 22.79411 1.000 36.07157 463 VAL D C 1
ATOM 3032 O O . VAL D 2 77 ? -35.68145 -6.70260 22.96224 1.000 34.11178 463 VAL D O 1
ATOM 3036 N N . PRO D 2 78 ? -37.27932 -5.20492 23.47384 1.000 38.89087 464 PRO D N 1
ATOM 3037 C CA . PRO D 2 78 ? -37.92420 -6.12907 24.41958 1.000 38.91357 464 PRO D CA 1
ATOM 3038 C C . PRO D 2 78 ? -38.18874 -7.48934 23.79743 1.000 36.89735 464 PRO D C 1
ATOM 3039 O O . PRO D 2 78 ? -38.69841 -7.59895 22.67963 1.000 37.34457 464 PRO D O 1
ATOM 3043 N N . GLY D 2 79 ? -37.80554 -8.53775 24.52415 1.000 35.40257 465 GLY D N 1
ATOM 3044 C CA . GLY D 2 79 ? -37.93597 -9.89594 24.05194 1.000 37.02389 465 GLY D CA 1
ATOM 3045 C C . GLY D 2 79 ? -36.73744 -10.45011 23.30070 1.000 36.58559 465 GLY D C 1
ATOM 3046 O O . GLY D 2 79 ? -36.65772 -11.66178 23.11848 1.000 35.82847 465 GLY D O 1
ATOM 3047 N N . TYR D 2 80 ? -35.80849 -9.60953 22.85344 1.000 34.72521 466 TYR D N 1
ATOM 3048 C CA . TYR D 2 80 ? -34.66088 -10.06592 22.07184 1.000 33.89889 466 TYR D CA 1
ATOM 3049 C C . TYR D 2 80 ? -33.48028 -10.38894 22.98741 1.000 34.24884 466 TYR D C 1
ATOM 3050 O O . TYR D 2 80 ? -33.44010 -9.97771 24.14718 1.000 33.87319 466 TYR D O 1
ATOM 3059 N N . ILE D 2 81 ? -32.53285 -11.18315 22.47393 1.000 35.28239 467 ILE D N 1
ATOM 3060 C CA . ILE D 2 81 ? -31.39870 -11.63463 23.27664 1.000 35.63612 467 ILE D CA 1
ATOM 3061 C C . ILE D 2 81 ? -30.09817 -11.15764 22.63345 1.000 33.32888 467 ILE D C 1
ATOM 3062 O O . ILE D 2 81 ? -29.98524 -11.05550 21.40508 1.000 32.30084 467 ILE D O 1
ATOM 3067 N N . ARG D 2 82 ? -29.13418 -10.81708 23.47530 1.000 32.89773 468 ARG D N 1
ATOM 3068 C CA . ARG D 2 82 ? -27.93881 -10.13283 22.99186 1.000 33.18332 468 ARG D CA 1
ATOM 3069 C C . ARG D 2 82 ? -27.05261 -11.05524 22.16969 1.000 34.16390 468 ARG D C 1
ATOM 3070 O O . ARG D 2 82 ? -26.84058 -12.21791 22.52542 1.000 35.87403 468 ARG D O 1
ATOM 3078 N N . VAL D 2 83 ? -26.53868 -10.52806 21.06321 1.000 32.86765 469 VAL D N 1
ATOM 3079 C CA . VAL D 2 83 ? -25.44293 -11.15826 20.31603 1.000 33.07978 469 VAL D CA 1
ATOM 3080 C C . VAL D 2 83 ? -24.10193 -10.52180 20.68132 1.000 33.30659 469 VAL D C 1
ATOM 3081 O O . VAL D 2 83 ? -23.14877 -11.21248 21.03583 1.000 32.78143 469 VAL D O 1
ATOM 3085 N N . ASP D 2 84 ? -24.02704 -9.19477 20.60801 1.000 33.95920 470 ASP D N 1
ATOM 3086 C CA . ASP D 2 84 ? -22.85287 -8.43885 21.03601 1.000 31.67454 470 ASP D CA 1
ATOM 3087 C C . ASP D 2 84 ? -23.33070 -7.06748 21.50735 1.000 29.98416 470 ASP D C 1
ATOM 3088 O O . ASP D 2 84 ? -24.53294 -6.82588 21.62768 1.000 29.97877 470 ASP D O 1
ATOM 3093 N N . ASP D 2 85 ? -22.36929 -6.17548 21.81459 1.000 29.28327 471 ASP D N 1
ATOM 3094 C CA . ASP D 2 85 ? -22.70836 -4.85853 22.35923 1.000 33.96666 471 ASP D CA 1
ATOM 3095 C C . ASP D 2 85 ? -23.61456 -4.04950 21.44330 1.000 33.02594 471 ASP D C 1
ATOM 3096 O O . ASP D 2 85 ? -24.22897 -3.06660 21.89109 1.000 34.67674 471 ASP D O 1
ATOM 3101 N N . PHE D 2 86 ? -23.68872 -4.41323 20.16990 1.000 31.30165 472 PHE D N 1
ATOM 3102 C CA . PHE D 2 86 ? -24.34174 -3.58507 19.17071 1.000 32.67327 472 PHE D CA 1
ATOM 3103 C C . PHE D 2 86 ? -25.54784 -4.25516 18.51170 1.000 32.35453 472 PHE D C 1
ATOM 3104 O O . PHE D 2 86 ? -26.21978 -3.61424 17.69880 1.000 29.00946 472 PHE D O 1
ATOM 3112 N N . SER D 2 87 ? -25.85197 -5.51212 18.82882 1.000 31.54599 473 SER D N 1
ATOM 3113 C CA . SER D 2 87 ? -26.90941 -6.20117 18.09913 1.000 31.03639 473 SER D CA 1
ATOM 3114 C C . SER D 2 87 ? -27.51877 -7.30491 18.95602 1.000 33.59049 473 SER D C 1
ATOM 3115 O O . SER D 2 87 ? -26.83611 -7.91200 19.78691 1.000 32.96269 473 SER D O 1
ATOM 3118 N N . CYS D 2 88 ? -28.81800 -7.55815 18.73891 1.000 32.14861 474 CYS D N 1
ATOM 3119 C CA . CYS D 2 88 ? -29.55401 -8.63064 19.39997 1.000 32.35627 474 CYS D CA 1
ATOM 3120 C C . CYS D 2 88 ? -30.31125 -9.44930 18.35565 1.000 33.21998 474 CYS D C 1
ATOM 3121 O O . CYS D 2 88 ? -30.36268 -9.09948 17.17353 1.000 33.03101 474 CYS D O 1
ATOM 3124 N N . THR D 2 89 ? -30.89647 -10.56377 18.80405 1.000 34.04598 475 THR D N 1
ATOM 3125 C CA . THR D 2 89 ? -31.53369 -11.52305 17.90919 1.000 30.96963 475 THR D CA 1
ATOM 3126 C C . THR D 2 89 ? -32.78411 -12.08279 18.58586 1.000 30.20191 475 THR D C 1
ATOM 3127 O O . THR D 2 89 ? -32.92378 -12.01677 19.81217 1.000 30.72559 475 THR D O 1
ATOM 3131 N N . GLU D 2 90 ? -33.71722 -12.60586 17.77058 1.000 34.56191 476 GLU D N 1
ATOM 3132 C CA . GLU D 2 90 ? -35.05556 -12.90781 18.28163 1.000 37.67598 476 GLU D CA 1
ATOM 3133 C C . GLU D 2 90 ? -35.05658 -14.08490 19.25611 1.000 41.56448 476 GLU D C 1
ATOM 3134 O O . GLU D 2 90 ? -35.81138 -14.07409 20.23327 1.000 43.14976 476 GLU D O 1
ATOM 3140 N N . HIS D 2 91 ? -34.23158 -15.10486 19.01028 1.000 41.52122 477 HIS D N 1
ATOM 3141 C CA . HIS D 2 91 ? -34.25857 -16.33990 19.78703 1.000 39.98999 477 HIS D CA 1
ATOM 3142 C C . HIS D 2 91 ? -32.83568 -16.76337 20.13417 1.000 49.60764 477 HIS D C 1
ATOM 3143 O O . HIS D 2 91 ? -31.89619 -16.48231 19.39016 1.000 49.98823 477 HIS D O 1
ATOM 3150 N N . ASP D 2 92 ? -32.68219 -17.46233 21.26514 1.000 47.27405 478 ASP D N 1
ATOM 3151 C CA . ASP D 2 92 ? -31.42319 -18.13994 21.60420 1.000 42.94117 478 ASP D CA 1
ATOM 3152 C C . ASP D 2 92 ? -31.45300 -19.52693 20.95880 1.000 41.94849 478 ASP D C 1
ATOM 3153 O O . ASP D 2 92 ? -31.77753 -20.53614 21.59090 1.000 45.13879 478 ASP D O 1
ATOM 3158 N N . GLU D 2 93 ? -31.15581 -19.56673 19.65433 1.000 40.07277 479 GLU D N 1
ATOM 3159 C CA . GLU D 2 93 ? -31.26692 -20.82790 18.91872 1.000 43.10617 479 GLU D CA 1
ATOM 3160 C C . GLU D 2 93 ? -30.24514 -21.85020 19.40484 1.000 42.54857 479 GLU D C 1
ATOM 3161 O O . GLU D 2 93 ? -30.52735 -23.05573 19.44068 1.000 46.55552 479 GLU D O 1
ATOM 3167 N N . CYS D 2 94 ? -29.05139 -21.39384 19.78294 1.000 42.57407 480 CYS D N 1
ATOM 3168 C CA . CYS D 2 94 ? -28.04821 -22.33119 20.27278 1.000 42.25212 480 CYS D CA 1
ATOM 3169 C C . CYS D 2 94 ? -28.48012 -22.95687 21.59259 1.000 43.34690 480 CYS D C 1
ATOM 3170 O O . CYS D 2 94 ? -28.33272 -24.16580 21.78661 1.000 49.75507 480 CYS D O 1
ATOM 3173 N N . GLY D 2 95 ? -29.06842 -22.16577 22.49094 1.000 43.16333 481 GLY D N 1
ATOM 3174 C CA . GLY D 2 95 ? -29.47007 -22.68231 23.78830 1.000 48.20369 481 GLY D CA 1
ATOM 3175 C C . GLY D 2 95 ? -30.77111 -23.45246 23.80743 1.000 55.70419 481 GLY D C 1
ATOM 3176 O O . GLY D 2 95 ? -31.12711 -24.02125 24.84526 1.000 57.37636 481 GLY D O 1
ATOM 3177 N N . SER D 2 96 ? -31.50192 -23.47669 22.69874 1.000 57.05607 482 SER D N 1
ATOM 3178 C CA . SER D 2 96 ? -32.79591 -24.14440 22.65903 1.000 63.06128 482 SER D CA 1
ATOM 3179 C C . SER D 2 96 ? -32.77968 -25.47119 21.91017 1.000 68.90200 482 SER D C 1
ATOM 3180 O O . SER D 2 96 ? -33.80899 -26.15690 21.87495 1.000 73.88987 482 SER D O 1
ATOM 3183 N N . GLY D 2 97 ? -31.64258 -25.88090 21.35331 1.000 67.90875 483 GLY D N 1
ATOM 3184 C CA . GLY D 2 97 ? -31.64208 -27.03647 20.48147 1.000 72.19258 483 GLY D CA 1
ATOM 3185 C C . GLY D 2 97 ? -32.16607 -26.77646 19.08721 1.000 72.01330 483 GLY D C 1
ATOM 3186 O O . GLY D 2 97 ? -32.33574 -27.72879 18.31732 1.000 71.11054 483 GLY D O 1
ATOM 3187 N N . GLN D 2 98 ? -32.45684 -25.51867 18.74476 1.000 71.11456 484 GLN D N 1
ATOM 3188 C CA . GLN D 2 98 ? -32.87436 -25.16126 17.39304 1.000 72.23698 484 GLN D CA 1
ATOM 3189 C C . GLN D 2 98 ? -31.65991 -25.12265 16.47007 1.000 70.26769 484 GLN D C 1
ATOM 3190 O O . GLN D 2 98 ? -31.43953 -24.12973 15.76518 1.000 64.91742 484 GLN D O 1
ATOM 3193 N N . HIS D 2 99 ? -30.85658 -26.18587 16.48511 1.000 71.51311 485 HIS D N 1
ATOM 3194 C CA . HIS D 2 99 ? -29.64653 -26.23810 15.67549 1.000 69.11616 485 HIS D CA 1
ATOM 3195 C C . HIS D 2 99 ? -29.25762 -27.69190 15.47097 1.000 73.75645 485 HIS D C 1
ATOM 3196 O O . HIS D 2 99 ? -29.65166 -28.57578 16.23588 1.000 78.70923 485 HIS D O 1
ATOM 3203 N N . ASN D 2 100 ? -28.47916 -27.92239 14.42351 1.000 70.65438 486 ASN D N 1
ATOM 3204 C CA . ASN D 2 100 ? -27.90411 -29.22522 14.14349 1.000 71.57741 486 ASN D CA 1
ATOM 3205 C C . ASN D 2 100 ? -26.38981 -29.11440 14.03613 1.000 65.63067 486 ASN D C 1
ATOM 3206 O O . ASN D 2 100 ? -25.76513 -29.72500 13.16444 1.000 68.71591 486 ASN D O 1
ATOM 3208 N N . CYS D 2 101 ? -25.78351 -28.32384 14.92645 1.000 59.55580 487 CYS D N 1
ATOM 3209 C CA . CYS D 2 101 ? -24.33013 -28.25436 14.98444 1.000 47.65528 487 CYS D CA 1
ATOM 3210 C C . CYS D 2 101 ? -23.76223 -29.60931 15.39816 1.000 50.73173 487 CYS D C 1
ATOM 3211 O O . CYS D 2 101 ? -24.29231 -30.27894 16.29015 1.000 53.42509 487 CYS D O 1
ATOM 3214 N N . ASP D 2 102 ? -22.67191 -30.00171 14.74598 1.000 52.92976 488 ASP D N 1
ATOM 3215 C CA . ASP D 2 102 ? -21.91573 -31.19031 15.12575 1.000 54.85301 488 ASP D CA 1
ATOM 3216 C C . ASP D 2 102 ? -21.47898 -31.12634 16.59445 1.000 54.66662 488 ASP D C 1
ATOM 3217 O O . ASP D 2 102 ? -21.34449 -30.05027 17.19092 1.000 56.20920 488 ASP D O 1
ATOM 3222 N N . GLU D 2 103 ? -21.25025 -32.31364 17.17294 1.000 55.85358 489 GLU D N 1
ATOM 3223 C CA . GLU D 2 103 ? -20.88524 -32.42497 18.58330 1.000 62.28793 489 GLU D CA 1
ATOM 3224 C C . GLU D 2 103 ? -19.63440 -31.62048 18.90777 1.000 58.54499 489 GLU D C 1
ATOM 3225 O O . GLU D 2 103 ? -19.50777 -31.08319 20.01605 1.000 56.38026 489 GLU D O 1
ATOM 3231 N N . ASN D 2 104 ? -18.72384 -31.49021 17.94445 1.000 55.63603 490 ASN D N 1
ATOM 3232 C CA . ASN D 2 104 ? -17.49159 -30.73730 18.11961 1.000 50.80006 490 ASN D CA 1
ATOM 3233 C C . ASN D 2 104 ? -17.50775 -29.42036 17.35168 1.000 48.23852 490 ASN D C 1
ATOM 3234 O O . ASN D 2 104 ? -16.44355 -28.85099 17.07286 1.000 45.72118 490 ASN D O 1
ATOM 3239 N N . ALA D 2 105 ? -18.69189 -28.92041 17.00965 1.000 47.33155 491 ALA D N 1
ATOM 3240 C CA . ALA D 2 105 ? -18.80838 -27.58711 16.44253 1.000 42.14567 491 ALA D CA 1
ATOM 3241 C C . ALA D 2 105 ? -19.30933 -26.62530 17.50793 1.000 43.00060 491 ALA D C 1
ATOM 3242 O O . ALA D 2 105 ? -20.06746 -27.00341 18.40675 1.000 44.62597 491 ALA D O 1
ATOM 3244 N N . ILE D 2 106 ? -18.84020 -25.38462 17.40680 1.000 38.08084 492 ILE D N 1
ATOM 3245 C CA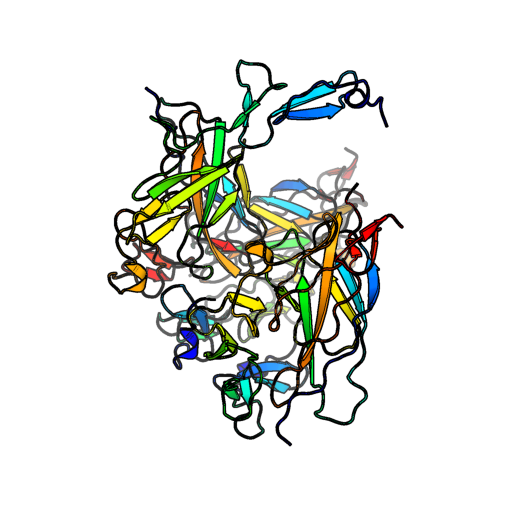 . ILE D 2 106 ? -19.25367 -24.29061 18.27840 1.000 38.75431 492 ILE D CA 1
ATOM 3246 C C . ILE D 2 106 ? -20.50792 -23.66436 17.69529 1.000 36.87994 492 ILE D C 1
ATOM 3247 O O . ILE D 2 106 ? -20.55536 -23.35753 16.49655 1.000 36.56257 492 ILE D O 1
ATOM 3252 N N . CYS D 2 107 ? -21.53183 -23.49587 18.53028 1.000 36.07512 493 CYS D N 1
ATOM 3253 C CA . CYS D 2 107 ? -22.75287 -22.80886 18.13137 1.000 37.00464 493 CYS D CA 1
ATOM 3254 C C . CYS D 2 107 ? -22.71609 -21.36967 18.63845 1.000 37.99944 493 CYS D C 1
ATOM 3255 O O . CYS D 2 107 ? -22.55258 -21.12771 19.84255 1.000 38.06841 493 CYS D O 1
ATOM 3258 N N . THR D 2 108 ? -22.88551 -20.42137 17.71935 1.000 34.81644 494 THR D N 1
ATOM 3259 C CA A THR D 2 108 ? -22.93413 -19.00889 18.06285 0.582 32.48133 494 THR D CA 1
ATOM 3260 C CA B THR D 2 108 ? -22.92054 -19.00178 18.03800 0.418 32.64128 494 THR D CA 1
ATOM 3261 C C . THR D 2 108 ? -24.19948 -18.38987 17.48069 1.000 32.93951 494 THR D C 1
ATOM 3262 O O . THR D 2 108 ? -24.47757 -18.52467 16.28156 1.000 31.71458 494 THR D O 1
ATOM 3269 N N . ASN D 2 109 ? -24.98046 -17.73083 18.34117 1.000 32.29954 495 ASN D N 1
ATOM 3270 C CA . ASN D 2 109 ? -26.17131 -17.02603 17.86839 1.000 33.80341 495 ASN D CA 1
ATOM 3271 C C . ASN D 2 109 ? -25.77146 -15.87297 16.94993 1.000 33.40789 495 ASN D C 1
ATOM 3272 O O . ASN D 2 109 ? -24.73815 -15.22633 17.14385 1.000 31.87431 495 ASN D O 1
ATOM 3277 N N . THR D 2 110 ? -26.59376 -15.61782 15.93438 1.000 34.08761 496 THR D N 1
ATOM 3278 C CA . THR D 2 110 ? -26.41000 -14.45657 15.06446 1.000 31.21157 496 THR D CA 1
ATOM 3279 C C . THR D 2 110 ? -27.73319 -13.72011 14.93673 1.000 33.57528 496 THR D C 1
ATOM 3280 O O . THR D 2 110 ? -28.78794 -14.22996 15.32522 1.000 34.15585 496 THR D O 1
ATOM 3284 N N . VAL D 2 111 ? -27.67377 -12.52559 14.33737 1.000 32.05454 497 VAL D N 1
ATOM 3285 C CA . VAL D 2 111 ? -28.89950 -11.77900 14.06775 1.000 34.41845 497 VAL D CA 1
ATOM 3286 C C . VAL D 2 111 ? -29.84409 -12.59923 13.19002 1.000 40.08930 497 VAL D C 1
ATOM 3287 O O . VAL D 2 111 ? -31.06026 -12.60631 13.40331 1.000 40.46193 497 VAL D O 1
ATOM 3291 N N . GLN D 2 112 ? -29.29572 -13.33092 12.21492 1.000 41.30615 498 GLN D N 1
ATOM 3292 C CA . GLN D 2 112 ? -30.10217 -14.09454 11.26439 1.000 43.75572 498 GLN D CA 1
ATOM 3293 C C . GLN D 2 112 ? -30.52257 -15.46328 11.80015 1.000 43.33353 498 GLN D C 1
ATOM 3294 O O . GLN D 2 112 ? -31.48932 -16.04298 11.29817 1.000 48.98526 498 GLN D O 1
ATOM 3300 N N . GLY D 2 113 ? -29.85437 -15.97131 12.82551 1.000 41.27239 499 GLY D N 1
ATOM 3301 C CA . GLY D 2 113 ? -30.15068 -17.29085 13.34673 1.000 40.46448 499 GLY D CA 1
ATOM 3302 C C . GLY D 2 113 ? -29.00483 -17.80254 14.19137 1.000 37.40465 499 GLY D C 1
ATOM 3303 O O . GLY D 2 113 ? -28.88291 -17.43537 15.36415 1.000 36.47329 499 GLY D O 1
ATOM 3304 N N . HIS D 2 114 ? -28.14819 -18.64332 13.60853 1.000 39.23359 500 HIS D N 1
ATOM 3305 C CA . HIS D 2 114 ? -26.96298 -19.11928 14.31119 1.000 37.13490 500 HIS D CA 1
ATOM 3306 C C . HIS D 2 114 ? -25.95200 -19.63651 13.30203 1.000 38.89727 500 HIS D C 1
ATOM 3307 O O . HIS D 2 114 ? -26.27957 -19.90197 12.14096 1.000 43.87995 500 HIS D O 1
ATOM 3314 N N . SER D 2 115 ? -24.71501 -19.78053 13.76977 1.000 33.65883 501 SER D N 1
ATOM 3315 C CA . SER D 2 115 ? -23.65063 -20.40638 13.00050 1.000 33.91379 501 SER D CA 1
ATOM 3316 C C . SER D 2 115 ? -23.11528 -21.61573 13.76050 1.000 36.07693 501 SER D C 1
ATOM 3317 O O . SER D 2 115 ? -23.21331 -21.67835 14.99027 1.000 37.03766 501 SER D O 1
ATOM 3320 N N . CYS D 2 116 ? -22.56802 -22.58629 13.01207 1.000 35.91637 502 CYS D N 1
ATOM 3321 C CA . CYS D 2 116 ? -21.86387 -23.74609 13.55835 1.000 37.81372 502 CYS D CA 1
ATOM 3322 C C . CYS D 2 116 ? -20.45595 -23.74844 12.99247 1.000 39.38368 502 CYS D C 1
ATOM 3323 O O . CYS D 2 116 ? -20.28132 -23.80300 11.77006 1.000 43.27012 502 CYS D O 1
ATOM 3326 N N . THR D 2 117 ? -19.45776 -23.73559 13.87094 1.000 37.04455 503 THR D N 1
ATOM 3327 C CA . THR D 2 117 ? -18.06439 -23.69858 13.44792 1.000 38.37091 503 THR D CA 1
ATOM 3328 C C . THR D 2 117 ? -17.30176 -24.85463 14.08123 1.000 39.14781 503 THR D C 1
ATOM 3329 O O . THR D 2 117 ? -17.30651 -24.99997 15.30822 1.000 39.02765 503 THR D O 1
ATOM 3333 N N . CYS D 2 118 ? -16.65097 -25.67188 13.25231 1.000 39.79453 504 CYS D N 1
ATOM 3334 C CA . CYS D 2 118 ? -15.86699 -26.78437 13.78135 1.000 43.59534 504 CYS D CA 1
ATOM 3335 C C . CYS D 2 118 ? -14.73775 -26.25058 14.65601 1.000 42.53734 504 CYS D C 1
ATOM 3336 O O . CYS D 2 118 ? -14.08028 -25.26547 14.31094 1.000 43.01770 504 CYS D O 1
ATOM 3339 N N . LYS D 2 119 ? -14.52167 -26.89846 15.80059 1.000 42.51308 505 LYS D N 1
ATOM 3340 C CA . LYS D 2 119 ? -13.50379 -26.45144 16.74299 1.000 40.64184 505 LYS D CA 1
ATOM 3341 C C . LYS D 2 119 ? -12.11133 -26.71954 16.16472 1.000 41.76717 505 LYS D C 1
ATOM 3342 O O . LYS D 2 119 ? -11.97446 -27.44861 15.17717 1.000 45.64834 505 LYS D O 1
ATOM 3348 N N . PRO D 2 120 ? -11.06281 -26.10957 16.73591 1.000 38.00759 506 PRO D N 1
ATOM 3349 C CA . PRO D 2 120 ? -9.71862 -26.28347 16.16644 1.000 40.34790 506 PRO D CA 1
ATOM 3350 C C . PRO D 2 120 ? -9.28958 -27.74221 16.13152 1.000 45.14440 506 PRO D C 1
ATOM 3351 O O . PRO D 2 120 ? -9.48051 -28.49996 17.08759 1.000 48.39257 506 PRO D O 1
ATOM 3355 N N . GLY D 2 121 ? -8.66168 -28.11739 15.02078 1.000 46.54790 507 GLY D N 1
ATOM 3356 C CA . GLY D 2 121 ? -8.28368 -29.48558 14.77577 1.000 54.15425 507 GLY D CA 1
ATOM 3357 C C . GLY D 2 121 ? -9.30043 -30.27603 13.98925 1.000 55.67682 507 GLY D C 1
ATOM 3358 O O . GLY D 2 121 ? -8.98372 -31.37379 13.52721 1.000 57.11374 507 GLY D O 1
ATOM 3359 N N . TYR D 2 122 ? -10.50920 -29.75338 13.82165 1.000 54.73435 508 TYR D N 1
ATOM 3360 C CA . TYR D 2 122 ? -11.55531 -30.42161 13.06841 1.000 56.83461 508 TYR D CA 1
ATOM 3361 C C . TYR D 2 122 ? -11.85842 -29.63090 11.80708 1.000 57.58813 508 TYR D C 1
ATOM 3362 O O . TYR D 2 122 ? -11.70885 -28.40665 11.77050 1.000 55.60631 508 TYR D O 1
ATOM 3371 N N . VAL D 2 123 ? -12.28377 -30.34220 10.77523 1.000 60.18205 509 VAL D N 1
ATOM 3372 C CA . VAL D 2 123 ? -12.61764 -29.73978 9.49412 1.000 62.00678 509 VAL D CA 1
ATOM 3373 C C . VAL D 2 123 ? -14.05538 -30.10886 9.15622 1.000 62.44288 509 VAL D C 1
ATOM 3374 O O . VAL D 2 123 ? -14.54054 -31.18421 9.52516 1.000 64.43000 509 VAL D O 1
ATOM 3378 N N . GLY D 2 124 ? -14.74002 -29.20982 8.47147 1.000 61.20270 510 GLY D N 1
ATOM 3379 C CA . GLY D 2 124 ? -16.10888 -29.45909 8.06469 1.000 63.03284 510 GLY D CA 1
ATOM 3380 C C . GLY D 2 124 ? -16.88985 -28.16311 8.00768 1.000 62.60764 510 GLY D C 1
ATOM 3381 O O . GLY D 2 124 ? -16.35874 -27.07484 8.21948 1.000 59.94647 510 GLY D O 1
ATOM 3382 N N . ASN D 2 125 ? -18.18380 -28.30588 7.73234 1.000 63.65579 511 ASN D N 1
ATOM 3383 C CA . ASN D 2 125 ? -19.05924 -27.15292 7.59515 1.000 64.80310 511 ASN D CA 1
ATOM 3384 C C . ASN D 2 125 ? -19.86614 -26.86761 8.85176 1.000 57.17708 511 ASN D C 1
ATOM 3385 O O . ASN D 2 125 ? -20.82263 -26.09320 8.79428 1.000 56.83720 511 ASN D O 1
ATOM 3390 N N . GLY D 2 126 ? -19.50980 -27.47508 9.98147 1.000 52.70293 512 GLY D N 1
ATOM 3391 C CA . GLY D 2 126 ? -20.15735 -27.19933 11.24341 1.000 49.78381 512 GLY D CA 1
ATOM 3392 C C . GLY D 2 126 ? -21.36184 -28.06847 11.53570 1.000 48.91218 512 GLY D C 1
ATOM 3393 O O . GLY D 2 126 ? -21.64294 -28.35449 12.70614 1.000 42.68978 512 GLY D O 1
ATOM 3394 N N . THR D 2 127 ? -22.09644 -28.47164 10.49741 1.000 53.84110 513 THR D N 1
ATOM 3395 C CA . THR D 2 127 ? -23.10877 -29.50602 10.67090 1.000 58.73288 513 THR D CA 1
ATOM 3396 C C . THR D 2 127 ? -22.44766 -30.85473 10.89824 1.000 62.76126 513 THR D C 1
ATOM 3397 O O . THR D 2 127 ? -22.94787 -31.68068 11.67070 1.000 66.28598 513 THR D O 1
ATOM 3401 N N . ILE D 2 128 ? -21.31356 -31.08491 10.24554 1.000 64.43086 514 ILE D N 1
ATOM 3402 C CA . ILE D 2 128 ? -20.48494 -32.25788 10.47897 1.000 67.65386 514 ILE D CA 1
ATOM 3403 C C . ILE D 2 128 ? -19.03842 -31.79854 10.60340 1.000 65.79581 514 ILE D C 1
ATOM 3404 O O . ILE D 2 128 ? -18.60963 -30.87052 9.90596 1.000 65.91216 514 ILE D O 1
ATOM 3409 N N . CYS D 2 129 ? -18.30414 -32.41126 11.53451 1.000 60.97409 515 CYS D N 1
ATOM 3410 C CA . CYS D 2 129 ? -16.89674 -32.12079 11.76144 1.000 57.54700 515 CYS D CA 1
ATOM 3411 C C . CYS D 2 129 ? -16.13457 -33.43200 11.86392 1.000 61.13377 515 CYS D C 1
ATOM 3412 O O . CYS D 2 129 ? -16.61820 -34.38965 12.47864 1.000 58.63638 515 CYS D O 1
ATOM 3415 N N . ARG D 2 130 ? -14.95782 -33.47871 11.23897 1.000 62.92653 516 ARG D N 1
ATOM 3416 C CA . ARG D 2 130 ? -14.09001 -34.64469 11.30012 1.000 69.11638 516 ARG D CA 1
ATOM 3417 C C . ARG D 2 130 ? -12.69726 -34.19929 11.71716 1.000 71.21103 516 ARG D C 1
ATOM 3418 O O . ARG D 2 130 ? -12.21535 -33.15442 11.27248 1.000 70.45367 516 ARG D O 1
ATOM 3420 N N . ALA D 2 131 ? -12.06207 -34.98976 12.58116 1.000 74.68028 517 ALA D N 1
ATOM 3421 C CA . ALA D 2 131 ? -10.71768 -34.66856 13.03944 1.000 78.17004 517 ALA D CA 1
ATOM 3422 C C . ALA D 2 131 ? -9.73954 -34.63011 11.87259 1.000 82.54796 517 ALA D C 1
ATOM 3423 O O . ALA D 2 131 ? -9.76493 -35.48694 10.98556 1.000 83.67846 517 ALA D O 1
ATOM 3425 N N . GLU D 2 132 ? -8.88049 -33.61848 11.87681 1.000 87.70518 518 GLU D N 1
ATOM 3426 C CA . GLU D 2 132 ? -7.89224 -33.43046 10.82420 1.000 94.89522 518 GLU D CA 1
ATOM 3427 C C . GLU D 2 132 ? -6.84484 -34.53770 10.86256 1.000 101.32108 518 GLU D C 1
ATOM 3428 O O . GLU D 2 132 ? -6.39561 -35.02234 9.82449 1.000 104.79425 518 GLU D O 1
ATOM 3434 N N . SER E 1 7 ? 3.59755 -43.13916 4.29547 1.000 97.00250 553 SER E N 1
ATOM 3435 C CA . SER E 1 7 ? 3.63713 -43.04443 5.75163 1.000 93.08560 553 SER E CA 1
ATOM 3436 C C . SER E 1 7 ? 4.95285 -42.43596 6.23615 1.000 88.50474 553 SER E C 1
ATOM 3437 O O . SER E 1 7 ? 5.69996 -43.05997 6.98705 1.000 91.60187 553 SER E O 1
ATOM 3440 N N . SER E 1 8 ? 5.22001 -41.20889 5.82003 1.000 81.96771 554 SER E N 1
ATOM 3441 C CA . SER E 1 8 ? 6.44920 -40.50445 6.14064 1.000 77.28816 554 SER E CA 1
ATOM 3442 C C . SER E 1 8 ? 6.15303 -39.22505 6.91384 1.000 67.75709 554 SER E C 1
ATOM 3443 O O . SER E 1 8 ? 5.03314 -38.70391 6.86671 1.000 57.88555 554 SER E O 1
ATOM 3446 N N . PRO E 1 9 ? 7.12104 -38.71769 7.67315 1.000 60.97295 555 PRO E N 1
ATOM 3447 C CA . PRO E 1 9 ? 6.95662 -37.41402 8.31973 1.000 54.29469 555 PRO E CA 1
ATOM 3448 C C . PRO E 1 9 ? 7.01926 -36.29320 7.29705 1.000 51.91819 555 PRO E C 1
ATOM 3449 O O . PRO E 1 9 ? 7.42281 -36.51472 6.14458 1.000 53.09715 555 PRO E O 1
ATOM 3453 N N . PRO E 1 10 ? 6.63691 -35.07197 7.67875 1.000 49.15055 556 PRO E N 1
ATOM 3454 C CA . PRO E 1 10 ? 6.77678 -33.93941 6.75544 1.000 48.29008 556 PRO E CA 1
ATOM 3455 C C . PRO E 1 10 ? 8.23552 -33.66133 6.42472 1.000 48.60744 556 PRO E C 1
ATOM 3456 O O . PRO E 1 10 ? 9.15978 -34.11091 7.10551 1.000 49.11131 556 PRO E O 1
ATOM 3460 N N . GLY E 1 11 ? 8.43777 -32.89645 5.35767 1.000 48.75663 557 GLY E N 1
ATOM 3461 C CA . GLY E 1 11 ? 9.76394 -32.41196 5.05703 1.000 48.82673 557 GLY E CA 1
ATOM 3462 C C . GLY E 1 11 ? 10.20285 -31.34786 6.04402 1.000 45.77146 557 GLY E C 1
ATOM 3463 O O . GLY E 1 11 ? 9.39095 -30.73956 6.74484 1.000 45.00264 557 GLY E O 1
ATOM 3464 N N . ALA E 1 12 ? 11.51532 -31.13468 6.10105 1.000 44.53285 558 ALA E N 1
ATOM 3465 C CA . ALA E 1 12 ? 12.08282 -30.15614 7.02826 1.000 44.47573 558 ALA E CA 1
ATOM 3466 C C . ALA E 1 12 ? 11.70784 -28.73072 6.62101 1.000 41.72310 558 ALA E C 1
ATOM 3467 O O . ALA E 1 12 ? 11.69153 -28.40638 5.42867 1.000 42.91590 558 ALA E O 1
ATOM 3469 N N . PRO E 1 13 ? 11.39091 -27.86586 7.58449 1.000 39.28342 559 PRO E N 1
ATOM 3470 C CA . PRO E 1 13 ? 11.09221 -26.45926 7.26699 1.000 38.24222 559 PRO E CA 1
ATOM 3471 C C . PRO E 1 13 ? 12.33234 -25.69418 6.81081 1.000 34.40006 559 PRO E C 1
ATOM 3472 O O . PRO E 1 13 ? 13.45971 -26.17868 6.86257 1.000 34.45283 559 PRO E O 1
ATOM 3476 N N . SER E 1 14 ? 12.09954 -24.46475 6.35288 1.000 37.03231 560 SER E N 1
ATOM 3477 C CA . SER E 1 14 ? 13.18629 -23.59496 5.92640 1.000 39.41035 560 SER E CA 1
ATOM 3478 C C . SER E 1 14 ? 13.93927 -23.04338 7.14263 1.000 38.08736 560 SER E C 1
ATOM 3479 O O . SER E 1 14 ? 13.51744 -23.19550 8.29031 1.000 37.57927 560 SER E O 1
ATOM 3482 N N . GLN E 1 15 ? 15.08608 -22.41958 6.88208 1.000 40.00322 561 GLN E N 1
ATOM 3483 C CA . GLN E 1 15 ? 15.87173 -21.82361 7.95743 1.000 39.81381 561 GLN E CA 1
ATOM 3484 C C . GLN E 1 15 ? 15.03447 -20.77990 8.69163 1.000 40.65518 561 GLN E C 1
ATOM 3485 O O . GLN E 1 15 ? 14.43725 -19.91237 8.04582 1.000 40.93844 561 GLN E O 1
ATOM 3491 N N . PRO E 1 16 ? 14.91945 -20.85514 10.01681 1.000 40.00072 562 PRO E N 1
ATOM 3492 C CA . PRO E 1 16 ? 14.19668 -19.79840 10.73855 1.000 35.12136 562 PRO E CA 1
ATOM 3493 C C . PRO E 1 16 ? 14.95661 -18.47411 10.71513 1.000 36.42864 562 PRO E C 1
ATOM 3494 O O . PRO E 1 16 ? 16.18917 -18.43098 10.77037 1.000 35.69314 562 PRO E O 1
ATOM 3498 N N . VAL E 1 17 ? 14.18955 -17.39357 10.61840 1.000 36.39193 563 VAL E N 1
ATOM 3499 C CA . VAL E 1 17 ? 14.69783 -16.02942 10.54267 1.000 36.35940 563 VAL E CA 1
ATOM 3500 C C . VAL E 1 17 ? 14.24241 -15.28195 11.78650 1.000 35.59729 563 VAL E C 1
ATOM 3501 O O . VAL E 1 17 ? 13.06295 -15.33864 12.14928 1.000 35.41843 563 VAL E O 1
ATOM 3505 N N . VAL E 1 18 ? 15.17294 -14.58674 12.43999 1.000 34.57923 564 VAL E N 1
ATOM 3506 C CA . VAL E 1 18 ? 14.83673 -13.78126 13.60841 1.000 34.46624 564 VAL E CA 1
ATOM 3507 C C . VAL E 1 18 ? 14.23862 -12.45813 13.13872 1.000 36.97705 564 VAL E C 1
ATOM 3508 O O . VAL E 1 18 ? 14.84999 -11.73914 12.34266 1.000 36.69560 564 VAL E O 1
ATOM 3512 N N . THR E 1 19 ? 13.03527 -12.13249 13.62489 1.000 36.77797 565 THR E N 1
ATOM 3513 C CA . THR E 1 19 ? 12.32420 -10.92619 13.19582 1.000 39.20805 565 THR E CA 1
ATOM 3514 C C . THR E 1 19 ? 12.23933 -9.84618 14.26471 1.000 38.63803 565 THR E C 1
ATOM 3515 O O . THR E 1 19 ? 11.97750 -8.68317 13.92892 1.000 44.57821 565 THR E O 1
ATOM 3519 N N . GLU E 1 20 ? 12.45140 -10.19341 15.53148 1.000 35.36040 566 GLU E N 1
ATOM 3520 C CA . GLU E 1 20 ? 12.43332 -9.21747 16.60830 1.000 43.11915 566 GLU E CA 1
ATOM 3521 C C . GLU E 1 20 ? 13.25054 -9.77425 17.76528 1.000 42.05196 566 GLU E C 1
ATOM 3522 O O . GLU E 1 20 ? 13.28164 -10.98550 17.98412 1.000 40.44878 566 GLU E O 1
ATOM 3528 N N . ILE E 1 21 ? 13.93261 -8.87648 18.48684 1.000 39.84166 567 ILE E N 1
ATOM 3529 C CA . ILE E 1 21 ? 14.77050 -9.23777 19.62547 1.000 38.61030 567 ILE E CA 1
ATOM 3530 C C . ILE E 1 21 ? 14.43094 -8.33749 20.80519 1.000 40.46034 567 ILE E C 1
ATOM 3531 O O . ILE E 1 21 ? 14.27234 -7.11982 20.64115 1.000 39.78543 567 ILE E O 1
ATOM 3536 N N . THR E 1 22 ? 14.33136 -8.93838 21.99762 1.000 37.34689 568 THR E N 1
ATOM 3537 C CA . THR E 1 22 ? 14.28557 -8.18921 23.25141 1.000 42.88376 568 THR E CA 1
ATOM 3538 C C . THR E 1 22 ? 15.38129 -8.73153 24.15876 1.000 42.13726 568 THR E C 1
ATOM 3539 O O . THR E 1 22 ? 16.23153 -9.50105 23.70264 1.000 41.28858 568 THR E O 1
ATOM 3543 N N . LYS E 1 23 ? 15.38479 -8.36300 25.43947 1.000 40.93146 569 LYS E N 1
ATOM 3544 C CA . LYS E 1 23 ? 16.43831 -8.90102 26.29247 1.000 48.47395 569 LYS E CA 1
ATOM 3545 C C . LYS E 1 23 ? 16.11335 -10.28672 26.82614 1.000 44.25736 569 LYS E C 1
ATOM 3546 O O . LYS E 1 23 ? 17.01351 -10.96607 27.32883 1.000 42.07486 569 LYS E O 1
ATOM 3552 N N . ASN E 1 24 ? 14.86660 -10.74223 26.69841 1.000 45.23430 570 ASN E N 1
ATOM 3553 C CA . ASN E 1 24 ? 14.49265 -12.05966 27.19336 1.000 44.84445 570 ASN E CA 1
ATOM 3554 C C . ASN E 1 24 ? 13.69697 -12.86749 26.17752 1.000 43.35049 570 ASN E C 1
ATOM 3555 O O . ASN E 1 24 ? 13.11233 -13.88959 26.55330 1.000 40.81412 570 ASN E O 1
ATOM 3560 N N . SER E 1 25 ? 13.63530 -12.43800 24.91637 1.000 43.01415 571 SER E N 1
ATOM 3561 C CA . SER E 1 25 ? 12.79778 -13.13714 23.94924 1.000 41.49908 571 SER E CA 1
ATOM 3562 C C . SER E 1 25 ? 13.33213 -12.89093 22.54952 1.000 40.25455 571 SER E C 1
ATOM 3563 O O . SER E 1 25 ? 14.02245 -11.89990 22.28829 1.000 41.71354 571 SER E O 1
ATOM 3566 N N . ILE E 1 26 ? 13.01949 -13.82870 21.65898 1.000 36.34881 572 ILE E N 1
ATOM 3567 C CA . ILE E 1 26 ? 13.37449 -13.74784 20.24591 1.000 36.24940 572 ILE E CA 1
ATOM 3568 C C . ILE E 1 26 ? 12.17021 -14.22279 19.45128 1.000 37.40330 572 ILE E C 1
ATOM 3569 O O . ILE E 1 26 ? 11.56570 -15.24488 19.79435 1.000 37.92526 572 ILE E O 1
ATOM 3574 N N . THR E 1 27 ? 11.81383 -13.48771 18.40122 1.000 37.44268 573 THR E N 1
ATOM 3575 C CA . THR E 1 27 ? 10.71232 -13.88155 17.53579 1.000 39.46766 573 THR E CA 1
ATOM 3576 C C . THR E 1 27 ? 11.28131 -14.48190 16.25779 1.000 39.77434 573 THR E C 1
ATOM 3577 O O . THR E 1 27 ? 12.16402 -13.89032 15.62806 1.000 38.64772 573 THR E O 1
ATOM 3581 N N . LEU E 1 28 ? 10.75234 -15.64696 15.87487 1.000 38.43785 574 LEU E N 1
ATOM 3582 C CA . LEU E 1 28 ? 11.22515 -16.41890 14.73689 1.000 36.08930 574 LEU E CA 1
ATOM 3583 C C . LEU E 1 28 ? 10.10805 -16.62085 13.72311 1.000 35.52508 574 LEU E C 1
ATOM 3584 O O . LEU E 1 28 ? 8.92492 -16.69276 14.07573 1.000 35.24667 574 LEU E O 1
ATOM 3589 N N . THR E 1 29 ? 10.49646 -16.73637 12.45608 1.000 33.59300 575 THR E N 1
ATOM 3590 C CA . THR E 1 29 ? 9.56331 -17.08371 11.39303 1.000 37.02704 575 THR E CA 1
ATOM 3591 C C . THR E 1 29 ? 10.24049 -18.07438 10.44964 1.000 41.45622 575 THR E C 1
ATOM 3592 O O . THR E 1 29 ? 11.46658 -18.09070 10.32007 1.000 40.86195 575 THR E O 1
ATOM 3596 N N . TRP E 1 30 ? 9.43580 -18.92113 9.81427 1.000 37.48390 576 TRP E N 1
ATOM 3597 C CA . TRP E 1 30 ? 9.93294 -19.95869 8.91804 1.000 38.73621 576 TRP E CA 1
ATOM 3598 C C . TRP E 1 30 ? 8.81593 -20.32178 7.94497 1.000 41.51144 576 TRP E C 1
ATOM 3599 O O . TRP E 1 30 ? 7.69256 -19.81583 8.03338 1.000 41.99447 576 TRP E O 1
ATOM 3610 N N . LYS E 1 31 ? 9.12507 -21.23847 7.03549 1.000 42.06626 577 LYS E N 1
ATOM 3611 C CA . LYS E 1 31 ? 8.17433 -21.69950 6.04073 1.000 43.79599 577 LYS E CA 1
ATOM 3612 C C . LYS E 1 31 ? 8.15631 -23.21696 6.03272 1.000 41.21763 577 LYS E C 1
ATOM 3613 O O . LYS E 1 31 ? 9.17692 -23.85203 6.30710 1.000 41.71073 577 LYS E O 1
ATOM 3619 N N . PRO E 1 32 ? 7.01981 -23.82441 5.70429 1.000 42.92331 578 PRO E N 1
ATOM 3620 C CA . PRO E 1 32 ? 6.99300 -25.27712 5.52931 1.000 42.66102 578 PRO E CA 1
ATOM 3621 C C . PRO E 1 32 ? 7.77876 -25.69344 4.29448 1.000 45.27397 578 PRO E C 1
ATOM 3622 O O . PRO E 1 32 ? 7.99754 -24.91365 3.36421 1.000 45.83403 578 PRO E O 1
ATOM 3626 N N . ASN E 1 33 ? 8.21664 -26.94471 4.30134 1.000 44.94920 579 ASN E N 1
ATOM 3627 C CA . ASN E 1 33 ? 8.88809 -27.48375 3.13234 1.000 47.83561 579 ASN E CA 1
ATOM 3628 C C . ASN E 1 33 ? 7.95934 -27.37870 1.92459 1.000 52.59761 579 ASN E C 1
ATOM 3629 O O . ASN E 1 33 ? 6.80486 -27.82359 1.99619 1.000 54.79951 579 ASN E O 1
ATOM 3634 N N . PRO E 1 34 ? 8.41021 -26.78981 0.81300 1.000 54.36240 580 PRO E N 1
ATOM 3635 C CA . PRO E 1 34 ? 7.52368 -26.65745 -0.35192 1.000 58.00569 580 PRO E CA 1
ATOM 3636 C C . PRO E 1 34 ? 7.28784 -27.95847 -1.10101 1.000 63.38805 580 PRO E C 1
ATOM 3637 O O . PRO E 1 34 ? 6.23993 -28.08744 -1.74359 1.000 67.07418 580 PRO E O 1
ATOM 3641 N N . GLN E 1 35 ? 8.20210 -28.92690 -1.04305 1.000 65.39560 581 GLN E N 1
ATOM 3642 C CA A GLN E 1 35 ? 8.02056 -30.16533 -1.78870 0.444 70.19086 581 GLN E CA 1
ATOM 3643 C CA B GLN E 1 35 ? 8.01001 -30.16019 -1.79362 0.556 70.20247 581 GLN E CA 1
ATOM 3644 C C . GLN E 1 35 ? 6.77949 -30.90723 -1.29269 1.000 70.98721 581 GLN E C 1
ATOM 3645 O O . GLN E 1 35 ? 6.49037 -30.94452 -0.08978 1.000 68.52850 581 GLN E O 1
ATOM 3656 N N . THR E 1 36 ? 6.03601 -31.48505 -2.23051 1.000 78.02693 582 THR E N 1
ATOM 3657 C CA . THR E 1 36 ? 4.82650 -32.22289 -1.89022 1.000 81.42849 582 THR E CA 1
ATOM 3658 C C . THR E 1 36 ? 5.15768 -33.38801 -0.96152 1.000 82.42487 582 THR E C 1
ATOM 3659 O O . THR E 1 36 ? 6.07027 -34.17670 -1.22797 1.000 84.70792 582 THR E O 1
ATOM 3663 N N . GLY E 1 37 ? 4.42337 -33.47979 0.13769 1.000 79.70695 583 GLY E N 1
ATOM 3664 C CA . GLY E 1 37 ? 4.70974 -34.48306 1.13727 1.000 76.21396 583 GLY E CA 1
ATOM 3665 C C . GLY E 1 37 ? 3.64792 -34.51290 2.21184 1.000 71.84600 583 GLY E C 1
ATOM 3666 O O . GLY E 1 37 ? 2.53513 -34.01910 2.02229 1.000 72.47714 583 GLY E O 1
ATOM 3667 N N . ALA E 1 38 ? 4.01188 -35.09388 3.35288 1.000 66.28278 584 ALA E N 1
ATOM 3668 C CA . ALA E 1 38 ? 3.05306 -35.26917 4.43422 1.000 62.40500 584 ALA E CA 1
ATOM 3669 C C . ALA E 1 38 ? 2.59284 -33.91898 4.97508 1.000 54.62248 584 ALA E C 1
ATOM 3670 O O . ALA E 1 38 ? 3.34004 -32.94012 4.98790 1.000 53.35514 584 ALA E O 1
ATOM 3672 N N . ALA E 1 39 ? 1.34443 -33.88040 5.43156 1.000 54.17213 585 ALA E N 1
ATOM 3673 C CA . ALA E 1 39 ? 0.76093 -32.64877 5.94484 1.000 51.68089 585 ALA E CA 1
ATOM 3674 C C . ALA E 1 39 ? 1.35773 -32.29804 7.30432 1.000 49.32467 585 ALA E C 1
ATOM 3675 O O . ALA E 1 39 ? 1.60430 -33.17549 8.13901 1.000 49.11861 585 ALA E O 1
ATOM 3677 N N . VAL E 1 40 ? 1.56847 -31.00187 7.53614 1.000 46.19316 586 VAL E N 1
ATOM 3678 C CA . VAL E 1 40 ? 2.13407 -30.51948 8.79220 1.000 45.47078 586 VAL E CA 1
ATOM 3679 C C . VAL E 1 40 ? 1.00067 -30.22054 9.75993 1.000 48.92052 586 VAL E C 1
ATOM 3680 O O . VAL E 1 40 ? 0.08520 -29.45830 9.43698 1.000 47.65458 586 VAL E O 1
ATOM 3684 N N . THR E 1 41 ? 1.06290 -30.79537 10.95862 1.000 48.50760 587 THR E N 1
ATOM 3685 C CA . THR E 1 41 ? 0.03630 -30.48298 11.94137 1.000 49.77738 587 THR E CA 1
ATOM 3686 C C . THR E 1 41 ? 0.49926 -29.49460 13.00695 1.000 48.05493 587 THR E C 1
ATOM 3687 O O . THR E 1 41 ? -0.35240 -28.83051 13.60505 1.000 47.34089 587 THR E O 1
ATOM 3691 N N . SER E 1 42 ? 1.80867 -29.35946 13.23915 1.000 40.13938 588 SER E N 1
ATOM 3692 C CA . SER E 1 42 ? 2.35902 -28.35158 14.14729 1.000 36.88954 588 SER E CA 1
ATOM 3693 C C . SER E 1 42 ? 3.87245 -28.29641 13.94606 1.000 37.47076 588 SER E C 1
ATOM 3694 O O . SER E 1 42 ? 4.43417 -29.03386 13.12834 1.000 39.98465 588 SER E O 1
ATOM 3697 N N . TYR E 1 43 ? 4.53237 -27.41559 14.71069 1.000 33.22950 589 TYR E N 1
ATOM 3698 C CA . TYR E 1 43 ? 5.98043 -27.26983 14.66982 1.000 32.02749 589 TYR E CA 1
ATOM 3699 C C . TYR E 1 43 ? 6.58745 -27.39147 16.06340 1.000 33.22313 589 TYR E C 1
ATOM 3700 O O . TYR E 1 43 ? 5.94650 -27.10024 17.07691 1.000 32.94931 589 TYR E O 1
ATOM 3709 N N . VAL E 1 44 ? 7.84808 -27.82417 16.09520 1.000 31.06690 590 VAL E N 1
ATOM 3710 C CA . VAL E 1 44 ? 8.65295 -27.88567 17.30555 1.000 30.79460 590 VAL E CA 1
ATOM 3711 C C . VAL E 1 44 ? 9.86080 -26.97959 17.10825 1.000 31.91926 590 VAL E C 1
ATOM 3712 O O . VAL E 1 44 ? 10.49674 -27.01063 16.04713 1.000 32.91302 590 VAL E O 1
ATOM 3716 N N . ILE E 1 45 ? 10.19660 -26.19548 18.13088 1.000 31.80580 591 ILE E N 1
ATOM 3717 C CA . ILE E 1 45 ? 11.30906 -25.25433 18.07117 1.000 28.49535 591 ILE E CA 1
ATOM 3718 C C . ILE E 1 45 ? 12.37166 -25.68016 19.07395 1.000 29.60436 591 ILE E C 1
ATOM 3719 O O . ILE E 1 45 ? 12.05660 -25.93225 20.24663 1.000 29.24950 591 ILE E O 1
ATOM 3724 N N . GLU E 1 46 ? 13.63383 -25.72536 18.61661 1.000 26.48240 592 GLU E N 1
ATOM 3725 C CA . GLU E 1 46 ? 14.77325 -26.09489 19.44889 1.000 27.60997 592 GLU E CA 1
ATOM 3726 C C . GLU E 1 46 ? 15.77074 -24.94812 19.45764 1.000 29.99815 592 GLU E C 1
ATOM 3727 O O . GLU E 1 46 ? 15.96770 -24.27007 18.43931 1.000 29.65442 592 GLU E O 1
ATOM 3733 N N . ALA E 1 47 ? 16.37458 -24.72947 20.62256 1.000 30.05210 593 ALA E N 1
ATOM 3734 C CA . ALA E 1 47 ? 17.29198 -23.62737 20.85346 1.000 27.45765 593 ALA E CA 1
ATOM 3735 C C . ALA E 1 47 ? 18.63134 -24.16770 21.32166 1.000 29.43330 593 ALA E C 1
ATOM 3736 O O . ALA E 1 47 ? 18.68536 -25.13370 22.09120 1.000 31.34707 593 ALA E O 1
ATOM 3738 N N . PHE E 1 48 ? 19.70463 -23.51032 20.88490 1.000 31.72019 594 PHE E N 1
ATOM 3739 C CA . PHE E 1 48 ? 21.05873 -23.83012 21.31261 1.000 31.24292 594 PHE E CA 1
ATOM 3740 C C . PHE E 1 48 ? 21.73634 -22.56322 21.78776 1.000 29.64326 594 PHE E C 1
ATOM 3741 O O . PHE E 1 48 ? 21.53998 -21.48588 21.20477 1.000 33.30262 594 PHE E O 1
ATOM 3749 N N . SER E 1 49 ? 22.51976 -22.68258 22.86307 1.000 31.10657 595 SER E N 1
ATOM 3750 C CA . SER E 1 49 ? 23.36865 -21.57102 23.29010 1.000 32.03480 595 SER E CA 1
ATOM 3751 C C . SER E 1 49 ? 24.71027 -22.15815 23.72169 1.000 33.90123 595 SER E C 1
ATOM 3752 O O . SER E 1 49 ? 24.73931 -23.12271 24.51088 1.000 33.96311 595 SER E O 1
ATOM 3755 N N . PRO E 1 50 ? 25.82956 -21.59527 23.25333 1.000 33.74085 596 PRO E N 1
ATOM 3756 C CA . PRO E 1 50 ? 27.14240 -22.09670 23.69844 1.000 34.48206 596 PRO E CA 1
ATOM 3757 C C . PRO E 1 50 ? 27.34496 -21.94867 25.19456 1.000 37.24706 596 PRO E C 1
ATOM 3758 O O . PRO E 1 50 ? 28.27223 -22.55392 25.74744 1.000 36.18063 596 PRO E O 1
ATOM 3762 N N . ALA E 1 51 ? 26.50490 -21.16830 25.87094 1.000 37.91792 597 ALA E N 1
ATOM 3763 C CA . ALA E 1 51 ? 26.64537 -20.96239 27.29871 1.000 39.51910 597 ALA E CA 1
ATOM 3764 C C . ALA E 1 51 ? 25.62769 -21.73782 28.11817 1.000 39.17381 597 ALA E C 1
ATOM 3765 O O . ALA E 1 51 ? 25.58825 -21.56297 29.34044 1.000 43.09791 597 ALA E O 1
ATOM 3767 N N . ALA E 1 52 ? 24.81349 -22.60728 27.48679 1.000 35.23905 598 ALA E N 1
ATOM 3768 C CA . ALA E 1 52 ? 23.71887 -23.28105 28.18247 1.000 38.19568 598 ALA E CA 1
ATOM 3769 C C . ALA E 1 52 ? 23.73938 -24.80000 28.00933 1.000 40.32558 598 ALA E C 1
ATOM 3770 O O . ALA E 1 52 ? 22.68713 -25.44247 28.07827 1.000 44.08576 598 ALA E O 1
ATOM 3772 N N . GLY E 1 53 ? 24.90017 -25.39667 27.77568 1.000 41.31184 599 GLY E N 1
ATOM 3773 C CA . GLY E 1 53 ? 24.94880 -26.83342 27.59508 1.000 39.41089 599 GLY E CA 1
ATOM 3774 C C . GLY E 1 53 ? 25.10644 -27.22839 26.13527 1.000 37.04061 599 GLY E C 1
ATOM 3775 O O . GLY E 1 53 ? 24.83053 -26.45964 25.21614 1.000 34.36700 599 GLY E O 1
ATOM 3776 N N . ASN E 1 54 ? 25.57042 -28.46517 25.91644 1.000 36.24891 600 ASN E N 1
ATOM 3777 C CA . ASN E 1 54 ? 25.94930 -28.88862 24.57389 1.000 33.73216 600 ASN E CA 1
ATOM 3778 C C . ASN E 1 54 ? 24.83013 -29.62850 23.83056 1.000 33.46183 600 ASN E C 1
ATOM 3779 O O . ASN E 1 54 ? 25.09000 -30.19004 22.76443 1.000 33.99995 600 ASN E O 1
ATOM 3784 N N . THR E 1 55 ? 23.58818 -29.58638 24.32651 1.000 32.77283 601 THR E N 1
ATOM 3785 C CA . THR E 1 55 ? 22.43636 -30.13262 23.61388 1.000 32.08047 601 THR E CA 1
ATOM 3786 C C . THR E 1 55 ? 21.46291 -29.02176 23.23882 1.000 31.79942 601 THR E C 1
ATOM 3787 O O . THR E 1 55 ? 21.48645 -27.92253 23.80964 1.000 29.93174 601 THR E O 1
ATOM 3791 N N . TRP E 1 56 ? 20.63102 -29.30977 22.23880 1.000 31.05329 602 TRP E N 1
ATOM 3792 C CA . TRP E 1 56 ? 19.50639 -28.43368 21.90762 1.000 31.99004 602 TRP E CA 1
ATOM 3793 C C . TRP E 1 56 ? 18.37086 -28.66171 22.88957 1.000 32.79719 602 TRP E C 1
ATOM 3794 O O . TRP E 1 56 ? 17.98875 -29.80636 23.15954 1.000 32.39587 602 TRP E O 1
ATOM 3805 N N . ARG E 1 57 ? 17.80313 -27.57462 23.39305 1.000 33.23792 603 ARG E N 1
ATOM 3806 C CA . ARG E 1 57 ? 16.63919 -27.64445 24.26370 1.000 34.70900 603 ARG E CA 1
ATOM 3807 C C . ARG E 1 57 ? 15.38805 -27.39936 23.43068 1.000 32.51634 603 ARG E C 1
ATOM 3808 O O . ARG E 1 57 ? 15.36680 -26.47202 22.61356 1.000 31.09006 603 ARG E O 1
ATOM 3816 N N . THR E 1 58 ? 14.37139 -28.26547 23.60436 1.000 29.40917 604 THR E N 1
ATOM 3817 C CA . THR E 1 58 ? 13.05314 -28.03515 23.00790 1.000 28.98896 604 THR E CA 1
ATOM 3818 C C . THR E 1 58 ? 12.35946 -26.89370 23.75413 1.000 31.57849 604 THR E C 1
ATOM 3819 O O . THR E 1 58 ? 12.00795 -27.02360 24.93218 1.000 33.96570 604 THR E O 1
ATOM 3823 N N . VAL E 1 59 ? 12.16370 -25.75996 23.08516 1.000 31.54784 605 VAL E N 1
ATOM 3824 C CA . VAL E 1 59 ? 11.63030 -24.58433 23.75816 1.000 33.83506 605 VAL E CA 1
ATOM 3825 C C . VAL E 1 59 ? 10.17109 -24.30417 23.40889 1.000 34.95364 605 VAL E C 1
ATOM 3826 O O . VAL E 1 59 ? 9.52561 -23.53129 24.13074 1.000 37.50152 605 VAL E O 1
ATOM 3830 N N . ALA E 1 60 ? 9.63245 -24.89418 22.34283 1.000 33.76503 606 ALA E N 1
ATOM 3831 C CA . ALA E 1 60 ? 8.20742 -24.76449 22.05418 1.000 35.22604 606 ALA E CA 1
ATOM 3832 C C . ALA E 1 60 ? 7.74159 -25.97256 21.25142 1.000 34.13479 606 ALA E C 1
ATOM 3833 O O . ALA E 1 60 ? 8.49239 -26.52613 20.44732 1.000 34.91390 606 ALA E O 1
ATOM 3835 N N . ASP E 1 61 ? 6.49553 -26.38097 21.47677 1.000 35.93118 607 ASP E N 1
ATOM 3836 C CA . ASP E 1 61 ? 5.88841 -27.41650 20.64975 1.000 37.80199 607 ASP E CA 1
ATOM 3837 C C . ASP E 1 61 ? 4.40514 -27.12131 20.49947 1.000 40.68468 607 ASP E C 1
ATOM 3838 O O . ASP E 1 61 ? 3.86319 -26.20473 21.13046 1.000 44.21807 607 ASP E O 1
ATOM 3843 N N . GLY E 1 62 ? 3.75081 -27.91031 19.64828 1.000 39.85535 608 GLY E N 1
ATOM 3844 C CA . GLY E 1 62 ? 2.37211 -27.63299 19.29303 1.000 42.62178 608 GLY E CA 1
ATOM 3845 C C . GLY E 1 62 ? 2.17057 -26.26672 18.68180 1.000 42.00647 608 GLY E C 1
ATOM 3846 O O . GLY E 1 62 ? 1.07709 -25.71022 18.78682 1.000 47.26034 608 GLY E O 1
ATOM 3847 N N . VAL E 1 63 ? 3.20213 -25.70017 18.05534 1.000 45.02016 609 VAL E N 1
ATOM 3848 C CA . VAL E 1 63 ? 3.09817 -24.37047 17.44974 1.000 38.97130 609 VAL E CA 1
ATOM 3849 C C . VAL E 1 63 ? 2.28676 -24.46726 16.16463 1.000 39.53408 609 VAL E C 1
ATOM 3850 O O . VAL E 1 63 ? 2.66034 -25.18931 15.23275 1.000 43.31111 609 VAL E O 1
ATOM 3854 N N . GLN E 1 64 ? 1.16725 -23.73624 16.10277 1.000 41.53857 610 GLN E N 1
ATOM 3855 C CA . GLN E 1 64 ? 0.27700 -23.89025 14.96269 1.000 45.89264 610 GLN E CA 1
ATOM 3856 C C . GLN E 1 64 ? 0.61075 -22.96639 13.80834 1.000 46.58330 610 GLN E C 1
ATOM 3857 O O . GLN E 1 64 ? 0.30380 -23.30018 12.65752 1.000 48.55046 610 GLN E O 1
ATOM 3863 N N . LEU E 1 65 ? 1.24487 -21.83191 14.08249 1.000 40.07341 611 LEU E N 1
ATOM 3864 C CA . LEU E 1 65 ? 1.57273 -20.83430 13.07911 1.000 43.50792 611 LEU E CA 1
ATOM 3865 C C . LEU E 1 65 ? 3.01852 -21.00416 12.60521 1.000 43.90756 611 LEU E C 1
ATOM 3866 O O . LEU E 1 65 ? 3.75406 -21.88624 13.05889 1.000 41.69013 611 LEU E O 1
ATOM 3871 N N . GLU E 1 66 ? 3.41212 -20.16176 11.65038 1.000 43.39258 612 GLU E N 1
ATOM 3872 C CA . GLU E 1 66 ? 4.77102 -20.13830 11.12779 1.000 44.04624 612 GLU E CA 1
ATOM 3873 C C . GLU E 1 66 ? 5.58527 -18.99376 11.71410 1.000 43.68741 612 GLU E C 1
ATOM 3874 O O . GLU E 1 66 ? 6.67784 -18.69333 11.21632 1.000 40.87618 612 GLU E O 1
ATOM 3880 N N . THR E 1 67 ? 5.06859 -18.36134 12.76724 1.000 49.24945 613 THR E N 1
ATOM 3881 C CA . THR E 1 67 ? 5.75904 -17.35172 13.55492 1.000 48.04410 613 THR E CA 1
ATOM 3882 C C . THR E 1 67 ? 5.50728 -17.65767 15.02291 1.000 46.81952 613 THR E C 1
ATOM 3883 O O . THR E 1 67 ? 4.38723 -18.02022 15.39694 1.000 52.00587 613 THR E O 1
ATOM 3887 N N . HIS E 1 68 ? 6.53161 -17.48909 15.85600 1.000 38.75339 614 HIS E N 1
ATOM 3888 C CA . HIS E 1 68 ? 6.37237 -17.75366 17.27669 1.000 39.37833 614 HIS E CA 1
ATOM 3889 C C . HIS E 1 68 ? 7.48086 -17.03454 18.02519 1.000 39.88399 614 HIS E C 1
ATOM 3890 O O . HIS E 1 68 ? 8.60353 -16.91129 17.52182 1.000 38.24765 614 HIS E O 1
ATOM 3897 N N . THR E 1 69 ? 7.16678 -16.58755 19.24416 1.000 40.32550 615 THR E N 1
ATOM 3898 C CA . THR E 1 69 ? 8.13941 -15.91119 20.10582 1.000 41.06433 615 THR E CA 1
ATOM 3899 C C . THR E 1 69 ? 8.63182 -16.87462 21.18929 1.000 39.76037 615 THR E C 1
ATOM 3900 O O . THR E 1 69 ? 7.82559 -17.44960 21.93344 1.000 38.07679 615 THR E O 1
ATOM 3904 N N . VAL E 1 70 ? 9.94777 -17.05223 21.26898 1.000 38.45652 616 VAL E N 1
ATOM 3905 C CA . VAL E 1 70 ? 10.57713 -17.79759 22.35449 1.000 39.22305 616 VAL E CA 1
ATOM 3906 C C . VAL E 1 70 ? 10.96786 -16.80438 23.44354 1.000 40.62121 616 VAL E C 1
ATOM 3907 O O . VAL E 1 70 ? 11.86576 -15.97542 23.24855 1.000 34.64781 616 VAL E O 1
ATOM 3911 N N . SER E 1 71 ? 10.32792 -16.90849 24.60672 1.000 40.01325 617 SER E N 1
ATOM 3912 C CA . SER E 1 71 ? 10.63190 -16.01217 25.70937 1.000 44.50345 617 SER E CA 1
ATOM 3913 C C . SER E 1 71 ? 11.36565 -16.79489 26.79720 1.000 44.85583 617 SER E C 1
ATOM 3914 O O . SER E 1 71 ? 11.74619 -17.95117 26.60556 1.000 42.40856 617 SER E O 1
ATOM 3917 N N . GLY E 1 72 ? 11.59079 -16.15115 27.93916 1.000 45.98217 618 GLY E N 1
ATOM 3918 C CA . GLY E 1 72 ? 12.32480 -16.80111 29.00507 1.000 44.42930 618 GLY E CA 1
ATOM 3919 C C . GLY E 1 72 ? 13.79919 -16.98480 28.73953 1.000 44.19172 618 GLY E C 1
ATOM 3920 O O . GLY E 1 72 ? 14.41116 -17.89242 29.30898 1.000 45.47846 618 GLY E O 1
ATOM 3921 N N . LEU E 1 73 ? 14.38931 -16.15804 27.88401 1.000 42.08429 619 LEU E N 1
ATOM 3922 C CA . LEU E 1 73 ? 15.80197 -16.25677 27.54242 1.000 41.70430 619 LEU E CA 1
ATOM 3923 C C . LEU E 1 73 ? 16.62557 -15.31458 28.41415 1.000 41.89303 619 LEU E C 1
ATOM 3924 O O . LEU E 1 73 ? 16.09589 -14.42880 29.08884 1.000 40.12774 619 LEU E O 1
ATOM 3929 N N . GLN E 1 74 ? 17.99829 -15.51064 28.37282 1.000 40.86129 620 GLN E N 1
ATOM 3930 C CA . GLN E 1 74 ? 18.88722 -14.66132 29.15686 1.000 42.92172 620 GLN E CA 1
ATOM 3931 C C . GLN E 1 74 ? 19.34123 -13.44425 28.35090 1.000 40.09152 620 GLN E C 1
ATOM 3932 O O . GLN E 1 74 ? 19.52754 -13.52982 27.13058 1.000 36.11481 620 GLN E O 1
ATOM 3938 N N . PRO E 1 75 ? 19.52528 -12.30173 29.01252 1.000 42.00852 621 PRO E N 1
ATOM 3939 C CA . PRO E 1 75 ? 20.01715 -11.11080 28.30877 1.000 43.55479 621 PRO E CA 1
ATOM 3940 C C . PRO E 1 75 ? 21.43790 -11.30265 27.80610 1.000 42.74860 621 PRO E C 1
ATOM 3941 O O . PRO E 1 75 ? 22.21812 -12.07575 28.36764 1.000 41.89336 621 PRO E O 1
ATOM 3945 N N . ASN E 1 76 ? 21.76028 -10.59444 26.71960 1.000 40.10290 622 ASN E N 1
ATOM 3946 C CA . ASN E 1 76 ? 23.13350 -10.52253 26.20635 1.000 42.45765 622 ASN E CA 1
ATOM 3947 C C . ASN E 1 76 ? 23.72820 -11.90935 25.95617 1.000 40.43869 622 ASN E C 1
ATOM 3948 O O . ASN E 1 76 ? 24.90871 -12.15607 26.22189 1.000 40.72662 622 ASN E O 1
ATOM 3953 N N . THR E 1 77 ? 22.91045 -12.82109 25.42496 1.000 37.46429 623 THR E N 1
ATOM 3954 C CA . THR E 1 77 ? 23.28273 -14.22925 25.26316 1.000 35.71711 623 THR E CA 1
ATOM 3955 C C . THR E 1 77 ? 23.07794 -14.69036 23.82075 1.000 34.59197 623 THR E C 1
ATOM 3956 O O . THR E 1 77 ? 22.08199 -14.34028 23.17533 1.000 33.70108 623 THR E O 1
ATOM 3960 N N . ILE E 1 78 ? 24.00130 -15.52277 23.34528 1.000 35.26746 624 ILE E N 1
ATOM 3961 C CA . ILE E 1 78 ? 23.97285 -16.05717 21.98553 1.000 33.14367 624 ILE E CA 1
ATOM 3962 C C . ILE E 1 78 ? 23.00116 -17.22896 21.92039 1.000 33.20627 624 ILE E C 1
ATOM 3963 O O . ILE E 1 78 ? 23.08481 -18.16858 22.72296 1.000 33.24709 624 ILE E O 1
ATOM 3968 N N . TYR E 1 79 ? 22.10554 -17.19639 20.93562 1.000 30.62574 625 TYR E N 1
ATOM 3969 C CA . TYR E 1 79 ? 21.14099 -18.26495 20.70233 1.000 31.48688 625 TYR E CA 1
ATOM 3970 C C . TYR E 1 79 ? 21.14056 -18.66251 19.23520 1.000 33.48649 625 TYR E C 1
ATOM 3971 O O . TYR E 1 79 ? 21.29736 -17.81274 18.35377 1.000 34.37214 625 TYR E O 1
ATOM 3980 N N . LEU E 1 80 ? 20.97100 -19.96105 18.97556 1.000 34.71677 626 LEU E N 1
ATOM 3981 C CA . LEU E 1 80 ? 20.66660 -20.46076 17.64626 1.000 31.03811 626 LEU E CA 1
ATOM 3982 C C . LEU E 1 80 ? 19.38514 -21.28129 17.72430 1.000 30.29283 626 LEU E C 1
ATOM 3983 O O . LEU E 1 80 ? 19.03257 -21.80194 18.78400 1.000 29.61902 626 LEU E O 1
ATOM 3988 N N . PHE E 1 81 ? 18.69250 -21.40418 16.59703 1.000 27.97786 627 PHE E N 1
ATOM 3989 C CA . PHE E 1 81 ? 17.37373 -22.02366 16.59739 1.000 26.38206 627 PHE E CA 1
ATOM 3990 C C . PHE E 1 81 ? 17.21828 -22.92923 15.39071 1.000 30.48983 627 PHE E C 1
ATOM 3991 O O . PHE E 1 81 ? 17.76301 -22.65935 14.31678 1.000 32.46566 627 PHE E O 1
ATOM 3999 N N . LEU E 1 82 ? 16.45038 -24.00476 15.57668 1.000 28.14021 628 LEU E N 1
ATOM 4000 C CA . LEU E 1 82 ? 16.01028 -24.80862 14.45688 1.000 30.58620 628 LEU E CA 1
ATOM 4001 C C . LEU E 1 82 ? 14.56569 -25.21176 14.70142 1.000 32.06246 628 LEU E C 1
ATOM 4002 O O . LEU E 1 82 ? 14.07510 -25.18393 15.84071 1.000 30.09565 628 LEU E O 1
ATOM 4007 N N . VAL E 1 83 ? 13.89851 -25.61520 13.61585 1.000 32.83800 629 VAL E N 1
ATOM 4008 C CA . VAL E 1 83 ? 12.48742 -25.98428 13.64669 1.000 32.82944 629 VAL E CA 1
ATOM 4009 C C . VAL E 1 83 ? 12.31628 -27.36506 13.02510 1.000 35.61892 629 VAL E C 1
ATOM 4010 O O . VAL E 1 83 ? 12.97739 -27.69885 12.03498 1.000 36.00783 629 VAL E O 1
ATOM 4014 N N . ARG E 1 84 ? 11.44693 -28.17730 13.62986 1.000 33.06635 630 ARG E N 1
ATOM 4015 C CA . ARG E 1 84 ? 10.98258 -29.42563 13.04583 1.000 29.75027 630 ARG E CA 1
ATOM 4016 C C . ARG E 1 84 ? 9.48070 -29.33904 12.80579 1.000 31.49551 630 ARG E C 1
ATOM 4017 O O . ARG E 1 84 ? 8.74520 -28.72941 13.59419 1.000 32.26652 630 ARG E O 1
ATOM 4025 N N . ALA E 1 85 ? 9.03956 -29.93805 11.70558 1.000 31.76909 631 ALA E N 1
ATOM 4026 C CA . ALA E 1 85 ? 7.61764 -30.06753 11.39573 1.000 36.05663 631 ALA E CA 1
ATOM 4027 C C . ALA E 1 85 ? 7.08359 -31.37345 11.96395 1.000 37.34505 631 ALA E C 1
ATOM 4028 O O . ALA E 1 85 ? 7.76529 -32.39864 11.92497 1.000 38.91410 631 ALA E O 1
ATOM 4030 N N . VAL E 1 86 ? 5.86473 -31.33139 12.50410 1.000 40.60351 632 VAL E N 1
ATOM 4031 C CA . VAL E 1 86 ? 5.20523 -32.50336 13.07898 1.000 38.97625 632 VAL E CA 1
ATOM 4032 C C . VAL E 1 86 ? 4.05644 -32.91627 12.17066 1.000 44.06351 632 VAL E C 1
ATOM 4033 O O . VAL E 1 86 ? 3.31213 -32.06530 11.66771 1.000 45.74913 632 VAL E O 1
ATOM 4037 N N . GLY E 1 87 ? 3.90527 -34.22769 11.97827 1.000 41.65380 633 GLY E N 1
ATOM 4038 C CA . GLY E 1 87 ? 2.82865 -34.78216 11.18089 1.000 44.41257 633 GLY E CA 1
ATOM 4039 C C . GLY E 1 87 ? 2.33213 -36.08910 11.76011 1.000 46.53033 633 GLY E C 1
ATOM 4040 O O . GLY E 1 87 ? 2.72961 -36.47170 12.86647 1.000 47.57857 633 GLY E O 1
ATOM 4041 N N . ALA E 1 88 ? 1.46387 -36.78347 11.01500 1.000 49.53593 634 ALA E N 1
ATOM 4042 C CA . ALA E 1 88 ? 0.81333 -37.98486 11.52868 1.000 49.99554 634 ALA E CA 1
ATOM 4043 C C . ALA E 1 88 ? 1.81226 -39.06879 11.91702 1.000 52.19296 634 ALA E C 1
ATOM 4044 O O . ALA E 1 88 ? 1.54587 -39.85732 12.83422 1.000 54.42049 634 ALA E O 1
ATOM 4046 N N . TRP E 1 89 ? 2.95731 -39.13163 11.23776 1.000 52.24383 635 TRP E N 1
ATOM 4047 C CA . TRP E 1 89 ? 3.91700 -40.21344 11.42171 1.000 53.68865 635 TRP E CA 1
ATOM 4048 C C . TRP E 1 89 ? 5.20735 -39.75563 12.09014 1.000 51.45984 635 TRP E C 1
ATOM 4049 O O . TRP E 1 89 ? 6.21368 -40.47014 12.03249 1.000 55.91739 635 TRP E O 1
ATOM 4060 N N . GLY E 1 90 ? 5.21252 -38.57945 12.71677 1.000 45.28406 636 GLY E N 1
ATOM 4061 C CA . GLY E 1 90 ? 6.35549 -38.15806 13.50391 1.000 44.66867 636 GLY E CA 1
ATOM 4062 C C . GLY E 1 90 ? 6.90656 -36.81607 13.05338 1.000 43.79143 636 GLY E C 1
ATOM 4063 O O . GLY E 1 90 ? 6.18102 -35.96700 12.52382 1.000 43.09948 636 GLY E O 1
ATOM 4064 N N . LEU E 1 91 ? 8.20640 -36.63874 13.27781 1.000 42.84457 637 LEU E N 1
ATOM 4065 C CA . LEU E 1 91 ? 8.89013 -35.36238 13.12766 1.000 41.70639 637 LEU E CA 1
ATOM 4066 C C . LEU E 1 91 ? 9.75517 -35.32519 11.87969 1.000 39.60818 637 LEU E C 1
ATOM 4067 O O . LEU E 1 91 ? 10.41815 -36.30788 11.54078 1.000 40.08025 637 LEU E O 1
ATOM 4072 N N . SER E 1 92 ? 9.78130 -34.16853 11.22699 1.000 36.60957 638 SER E N 1
ATOM 4073 C CA . SER E 1 92 ? 10.74658 -33.95128 10.16130 1.000 39.64427 638 SER E CA 1
ATOM 4074 C C . SER E 1 92 ? 12.17033 -33.93454 10.71648 1.000 40.14665 638 SER E C 1
ATOM 4075 O O . SER E 1 92 ? 12.40228 -33.75156 11.91486 1.000 38.87261 638 SER E O 1
ATOM 4078 N N . GLU E 1 93 ? 13.13608 -34.11165 9.81468 1.000 40.02885 639 GLU E N 1
ATOM 4079 C CA . GLU E 1 93 ? 14.50578 -33.74435 10.12940 1.000 39.89071 639 GLU E CA 1
ATOM 4080 C C . GLU E 1 93 ? 14.58782 -32.24246 10.42144 1.000 39.23594 639 GLU E C 1
ATOM 4081 O O . GLU E 1 93 ? 13.66686 -31.48041 10.09581 1.000 37.63969 639 GLU E O 1
ATOM 4087 N N . PRO E 1 94 ? 15.66016 -31.79837 11.07940 1.000 37.85881 640 PRO E N 1
ATOM 4088 C CA . PRO E 1 94 ? 15.74929 -30.38034 11.44801 1.000 36.52968 640 PRO E CA 1
ATOM 4089 C C . PRO E 1 94 ? 15.87329 -29.47424 10.23097 1.000 36.32994 640 PRO E C 1
ATOM 4090 O O . PRO E 1 94 ? 16.51221 -29.81726 9.23337 1.000 34.87589 640 PRO E O 1
ATOM 4094 N N . SER E 1 95 ? 15.24571 -28.30071 10.33055 1.000 35.93109 641 SER E N 1
ATOM 4095 C CA . SER E 1 95 ? 15.52750 -27.20032 9.42000 1.000 36.32043 641 SER E CA 1
ATOM 4096 C C . SER E 1 95 ? 17.01007 -26.82538 9.48482 1.000 34.85315 641 SER E C 1
ATOM 4097 O O . SER E 1 95 ? 17.70978 -27.18045 10.43920 1.000 34.07617 641 SER E O 1
ATOM 4100 N N . PRO E 1 96 ? 17.50651 -26.07489 8.50154 1.000 35.79297 642 PRO E N 1
ATOM 4101 C CA . PRO E 1 96 ? 18.79319 -25.39964 8.69525 1.000 36.70169 642 PRO E CA 1
ATOM 4102 C C . PRO E 1 96 ? 18.73800 -24.54117 9.95194 1.000 35.13672 642 PRO E C 1
ATOM 4103 O O . PRO E 1 96 ? 17.67176 -24.12285 10.39339 1.000 32.01574 642 PRO E O 1
ATOM 4107 N N . VAL E 1 97 ? 19.89074 -24.33187 10.56268 1.000 34.55424 643 VAL E N 1
ATOM 4108 C CA . VAL E 1 97 ? 19.98373 -23.53924 11.78600 1.000 38.27839 643 VAL E CA 1
ATOM 4109 C C . VAL E 1 97 ? 19.92265 -22.05552 11.43742 1.000 36.35269 643 VAL E C 1
ATOM 4110 O O . VAL E 1 97 ? 20.42457 -21.62314 10.39220 1.000 35.74879 643 VAL E O 1
ATOM 4114 N N . SER E 1 98 ? 19.28545 -21.27268 12.30301 1.000 28.94706 644 SER E N 1
ATOM 4115 C CA . SER E 1 98 ? 19.23669 -19.82592 12.12973 1.000 31.97521 644 SER E CA 1
ATOM 4116 C C . SER E 1 98 ? 20.62962 -19.21199 12.28615 1.000 34.78971 644 SER E C 1
ATOM 4117 O O . SER E 1 98 ? 21.52077 -19.78491 12.91630 1.000 36.71290 644 SER E O 1
ATOM 4120 N N . GLU E 1 99 ? 20.81120 -18.03962 11.68893 1.000 34.81547 645 GLU E N 1
ATOM 4121 C CA . GLU E 1 99 ? 22.00069 -17.24769 11.97173 1.000 42.77954 645 GLU E CA 1
ATOM 4122 C C . GLU E 1 99 ? 22.03555 -16.92349 13.46140 1.000 40.27137 645 GLU E C 1
ATOM 4123 O O . GLU E 1 99 ? 20.99121 -16.62578 14.05277 1.000 39.15327 645 GLU E O 1
ATOM 4129 N N . PRO E 1 100 ? 23.19323 -17.02616 14.11013 1.000 37.83342 646 PRO E N 1
ATOM 4130 C CA . PRO E 1 100 ? 23.24342 -16.76806 15.55175 1.000 37.05090 646 PRO E CA 1
ATOM 4131 C C . PRO E 1 100 ? 22.88646 -15.31802 15.82795 1.000 37.60464 646 PRO E C 1
ATOM 4132 O O . PRO E 1 100 ? 23.15679 -14.43665 15.01558 1.000 39.98518 646 PRO E O 1
ATOM 4136 N N . VAL E 1 101 ? 22.22208 -15.08439 16.96099 1.000 35.58478 647 VAL E N 1
ATOM 4137 C CA . VAL E 1 101 ? 21.90051 -13.73756 17.41425 1.000 40.00221 647 VAL E CA 1
ATOM 4138 C C . VAL E 1 101 ? 22.15915 -13.65951 18.90717 1.000 37.76846 647 VAL E C 1
ATOM 4139 O O . VAL E 1 101 ? 22.22744 -14.66936 19.60612 1.000 35.11297 647 VAL E O 1
ATOM 4143 N N . ARG E 1 102 ? 22.29496 -12.43632 19.39349 1.000 39.56225 648 ARG E N 1
ATOM 4144 C CA . ARG E 1 102 ? 22.39765 -12.17374 20.81675 1.000 41.79678 648 ARG E CA 1
ATOM 4145 C C . ARG E 1 102 ? 21.13893 -11.44164 21.26195 1.000 43.16399 648 ARG E C 1
ATOM 4146 O O . ARG E 1 102 ? 20.70440 -10.48844 20.60409 1.000 44.99384 648 ARG E O 1
ATOM 4154 N N . THR E 1 103 ? 20.54781 -11.89255 22.36561 1.000 39.99160 649 THR E N 1
ATOM 4155 C CA . THR E 1 103 ? 19.50577 -11.09621 23.00047 1.000 40.23703 649 THR E CA 1
ATOM 4156 C C . THR E 1 103 ? 20.07236 -9.75122 23.44161 1.000 42.68665 649 THR E C 1
ATOM 4157 O O . THR E 1 103 ? 21.27425 -9.60054 23.67441 1.000 41.51804 649 THR E O 1
ATOM 4161 N N . GLN E 1 104 ? 19.18459 -8.76301 23.57434 1.000 41.70575 650 GLN E N 1
ATOM 4162 C CA . GLN E 1 104 ? 19.61818 -7.44293 23.99795 1.000 44.41402 650 GLN E CA 1
ATOM 4163 C C . GLN E 1 104 ? 20.15388 -7.50338 25.42326 1.000 46.60798 650 GLN E C 1
ATOM 4164 O O . GLN E 1 104 ? 19.84089 -8.41726 26.19455 1.000 43.53740 650 GLN E O 1
ATOM 4170 N N . ASP E 1 105 ? 20.99421 -6.52735 25.75819 1.000 51.53020 651 ASP E N 1
ATOM 4171 C CA . ASP E 1 105 ? 21.58036 -6.45448 27.08472 1.000 58.75754 651 ASP E CA 1
ATOM 4172 C C . ASP E 1 105 ? 20.56871 -5.87853 28.07509 1.000 62.66291 651 ASP E C 1
ATOM 4173 O O . ASP E 1 105 ? 19.61407 -5.19081 27.70062 1.000 62.39580 651 ASP E O 1
ATOM 4178 N N . SER E 1 106 ? 20.78922 -6.16010 29.35645 1.000 70.37180 652 SER E N 1
ATOM 4179 C CA . SER E 1 106 ? 19.84397 -5.73743 30.39836 1.000 74.95004 652 SER E CA 1
ATOM 4180 C C . SER E 1 106 ? 20.14025 -4.35132 30.97572 1.000 77.94545 652 SER E C 1
ATOM 4181 O O . SER E 1 106 ? 21.09937 -3.69125 30.58485 1.000 79.80417 652 SER E O 1
ATOM 4184 N N . ARG F 2 4 ? -21.69276 -17.87156 36.68882 1.000 88.63479 390 ARG F N 1
ATOM 4185 C CA . ARG F 2 4 ? -21.11240 -18.74391 35.67098 1.000 83.71695 390 ARG F CA 1
ATOM 4186 C C . ARG F 2 4 ? -22.22301 -19.40706 34.85699 1.000 79.98356 390 ARG F C 1
ATOM 4187 O O . ARG F 2 4 ? -23.40744 -19.20004 35.12628 1.000 83.37014 390 ARG F O 1
ATOM 4189 N N . GLY F 2 5 ? -21.84317 -20.20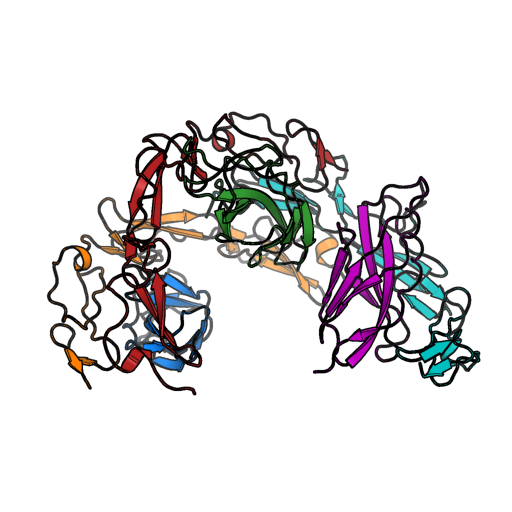967 33.85976 1.000 74.38195 391 GLY F N 1
ATOM 4190 C CA . GLY F 2 5 ? -22.81233 -20.94163 33.07282 1.000 66.18028 391 GLY F CA 1
ATOM 4191 C C . GLY F 2 5 ? -23.15784 -22.28429 33.69799 1.000 55.80091 391 GLY F C 1
ATOM 4192 O O . GLY F 2 5 ? -22.62194 -22.68100 34.73078 1.000 52.96470 391 GLY F O 1
ATOM 4193 N N . HIS F 2 6 ? -24.06550 -22.99266 33.03236 1.000 51.24399 392 HIS F N 1
ATOM 4194 C CA . HIS F 2 6 ? -24.54093 -24.28371 33.51504 1.000 46.61972 392 HIS F CA 1
ATOM 4195 C C . HIS F 2 6 ? -23.42548 -25.32736 33.44252 1.000 44.43281 392 HIS F C 1
ATOM 4196 O O . HIS F 2 6 ? -22.64657 -25.36400 32.48685 1.000 44.73043 392 HIS F O 1
ATOM 4203 N N . ASN F 2 7 ? -23.34086 -26.17608 34.46843 1.000 41.79745 393 ASN F N 1
ATOM 4204 C CA . ASN F 2 7 ? -22.30510 -27.20704 34.52126 1.000 38.86131 393 ASN F CA 1
ATOM 4205 C C . ASN F 2 7 ? -22.84891 -28.45351 33.83097 1.000 40.24018 393 ASN F C 1
ATOM 4206 O O . ASN F 2 7 ? -23.43332 -29.33732 34.46023 1.000 41.65204 393 ASN F O 1
ATOM 4211 N N . PHE F 2 8 ? -22.69150 -28.50974 32.50682 1.000 38.81013 394 PHE F N 1
ATOM 4212 C CA . PHE F 2 8 ? -23.10688 -29.70331 31.77677 1.000 39.81116 394 PHE F CA 1
ATOM 4213 C C . PHE F 2 8 ? -22.26577 -30.91460 32.15801 1.000 42.33783 394 PHE F C 1
ATOM 4214 O O . PHE F 2 8 ? -22.76716 -32.04884 32.16051 1.000 42.75427 394 PHE F O 1
ATOM 4222 N N . CYS F 2 9 ? -20.99757 -30.69915 32.49293 1.000 39.96125 395 CYS F N 1
ATOM 4223 C CA . CYS F 2 9 ? -20.14422 -31.82721 32.84114 1.000 42.49440 395 CYS F CA 1
ATOM 4224 C C . CYS F 2 9 ? -20.62898 -32.53646 34.10612 1.000 46.52174 395 CYS F C 1
ATOM 4225 O O . CYS F 2 9 ? -20.46472 -33.75661 34.23172 1.000 47.40812 395 CYS F O 1
ATOM 4228 N N . ALA F 2 10 ? -21.26838 -31.81256 35.02921 1.000 45.63954 396 ALA F N 1
ATOM 4229 C CA . ALA F 2 10 ? -21.67394 -32.40547 36.30226 1.000 48.54229 396 ALA F CA 1
ATOM 4230 C C . ALA F 2 10 ? -22.95689 -33.22441 36.22458 1.000 50.78663 396 ALA F C 1
ATOM 4231 O O . ALA F 2 10 ? -23.31277 -33.87223 37.21409 1.000 54.12267 396 ALA F O 1
ATOM 4233 N N . GLU F 2 11 ? -23.65114 -33.22905 35.08721 1.000 50.42777 397 GLU F N 1
ATOM 4234 C CA . GLU F 2 11 ? -24.94129 -33.90114 35.01434 1.000 55.33611 397 GLU F CA 1
ATOM 4235 C C . GLU F 2 11 ? -24.80670 -35.41822 35.04244 1.000 59.92877 397 GLU F C 1
ATOM 4236 O O . GLU F 2 11 ? -25.78480 -36.11452 35.33815 1.000 61.69868 397 GLU F O 1
ATOM 4242 N N . GLY F 2 12 ? -23.62262 -35.93937 34.75647 1.000 59.45637 398 GLY F N 1
ATOM 4243 C CA . GLY F 2 12 ? -23.39318 -37.35785 34.76268 1.000 63.32725 398 GLY F CA 1
ATOM 4244 C C . GLY F 2 12 ? -22.16387 -37.67650 33.95091 1.000 61.18901 398 GLY F C 1
ATOM 4245 O O . GLY F 2 12 ? -21.56098 -36.79694 33.33202 1.000 58.67350 398 GLY F O 1
ATOM 4246 N N . PRO F 2 13 ? -21.77104 -38.94459 33.92619 1.000 64.15894 399 PRO F N 1
ATOM 4247 C CA . PRO F 2 13 ? -20.57539 -39.32241 33.16160 1.000 62.40937 399 PRO F CA 1
ATOM 4248 C C . PRO F 2 13 ? -20.75449 -39.01041 31.68071 1.000 59.66064 399 PRO F C 1
ATOM 4249 O O . PRO F 2 13 ? -21.85642 -39.10181 31.13534 1.000 62.07544 399 PRO F O 1
ATOM 4253 N N . LYS F 2 14 ? -19.67286 -38.56256 31.04786 1.000 56.96376 400 LYS F N 1
ATOM 4254 C CA . LYS F 2 14 ? -19.71396 -38.27836 29.61916 1.000 55.31660 400 LYS F CA 1
ATOM 4255 C C . LYS F 2 14 ? -18.42872 -38.72173 28.93769 1.000 51.76955 400 LYS F C 1
ATOM 4256 O O . LYS F 2 14 ? -18.46128 -39.52529 27.99927 1.000 53.38760 400 LYS F O 1
ATOM 4262 N N . CYS F 2 15 ? -17.29583 -38.21954 29.41128 1.000 43.53533 401 CYS F N 1
ATOM 4263 C CA . CYS F 2 15 ? -16.01668 -38.53647 28.80582 1.000 41.93760 401 CYS F CA 1
ATOM 4264 C C . CYS F 2 15 ? -15.35481 -39.71201 29.52409 1.000 45.80016 401 CYS F C 1
ATOM 4265 O O . CYS F 2 15 ? -15.56389 -39.93386 30.71973 1.000 49.09348 401 CYS F O 1
ATOM 4268 N N . GLY F 2 16 ? -14.57126 -40.47907 28.77134 1.000 45.68359 402 GLY F N 1
ATOM 4269 C CA . GLY F 2 16 ? -13.89052 -41.64257 29.29901 1.000 49.28312 402 GLY F CA 1
ATOM 4270 C C . GLY F 2 16 ? -12.58886 -41.30694 30.01183 1.000 50.85498 402 GLY F C 1
ATOM 4271 O O . GLY F 2 16 ? -12.24309 -40.14824 30.25617 1.000 42.95690 402 GLY F O 1
ATOM 4272 N N . GLU F 2 17 ? -11.83269 -42.37359 30.30613 1.000 54.38342 403 GLU F N 1
ATOM 4273 C CA . GLU F 2 17 ? -10.70890 -42.29590 31.24158 1.000 58.90292 403 GLU F CA 1
ATOM 4274 C C . GLU F 2 17 ? -9.60581 -41.35085 30.76314 1.000 53.11690 403 GLU F C 1
ATOM 4275 O O . GLU F 2 17 ? -8.97462 -40.65670 31.57369 1.000 54.49212 403 GLU F O 1
ATOM 4281 N N . ASN F 2 18 ? -9.32634 -41.33091 29.46252 1.000 46.92150 404 ASN F N 1
ATOM 4282 C CA . ASN F 2 18 ? -8.22476 -40.53025 28.94109 1.000 44.18729 404 ASN F CA 1
ATOM 4283 C C . ASN F 2 18 ? -8.72936 -39.26773 28.24511 1.000 42.01191 404 ASN F C 1
ATOM 4284 O O . ASN F 2 18 ? -8.06487 -38.71804 27.36076 1.000 40.21241 404 ASN F O 1
ATOM 4289 N N . SER F 2 19 ? -9.88625 -38.78090 28.67332 1.000 40.90533 405 SER F N 1
ATOM 4290 C CA . SER F 2 19 ? -10.58669 -37.68067 28.03791 1.000 40.56761 405 SER F CA 1
ATOM 4291 C C . SER F 2 19 ? -10.95753 -36.67309 29.11421 1.000 43.44796 405 SER F C 1
ATOM 4292 O O . SER F 2 19 ? -11.09073 -37.02739 30.28903 1.000 46.98501 405 SER F O 1
ATOM 4295 N N . GLU F 2 20 ? -11.13695 -35.41294 28.70262 1.000 41.19129 406 GLU F N 1
ATOM 4296 C CA . GLU F 2 20 ? -11.42633 -34.30803 29.61039 1.000 41.36245 406 GLU F CA 1
ATOM 4297 C C . GLU F 2 20 ? -12.73053 -33.64297 29.20695 1.000 40.17662 406 GLU F C 1
ATOM 4298 O O . GLU F 2 20 ? -12.92320 -33.31101 28.03213 1.000 38.85100 406 GLU F O 1
ATOM 4304 N N . CYS F 2 21 ? -13.61517 -33.44090 30.18467 1.000 39.56551 407 CYS F N 1
ATOM 4305 C CA . CYS F 2 21 ? -14.89736 -32.78972 29.95974 1.000 40.05215 407 CYS F CA 1
ATOM 4306 C C . CYS F 2 21 ? -14.72745 -31.28777 30.11876 1.000 38.86639 407 CYS F C 1
ATOM 4307 O O . CYS F 2 21 ? -14.16596 -30.83101 31.12003 1.000 40.16228 407 CYS F O 1
ATOM 4310 N N . LYS F 2 22 ? -15.21812 -30.53771 29.13288 1.000 38.56558 408 LYS F N 1
ATOM 4311 C CA . LYS F 2 22 ? -15.18125 -29.07694 29.10424 1.000 39.77130 408 LYS F CA 1
ATOM 4312 C C . LYS F 2 22 ? -16.60822 -28.56195 28.97114 1.000 36.92780 408 LYS F C 1
ATOM 4313 O O . LYS F 2 22 ? -17.37097 -29.06272 28.13871 1.000 36.28982 408 LYS F O 1
ATOM 4319 N N . ASN F 2 23 ? -16.95701 -27.55325 29.77037 1.000 39.64789 409 ASN F N 1
ATOM 4320 C CA . ASN F 2 23 ? -18.26273 -26.90935 29.70296 1.000 38.08100 409 ASN F CA 1
ATOM 4321 C C . ASN F 2 23 ? -18.25665 -25.82390 28.63111 1.000 40.43053 409 ASN F C 1
ATOM 4322 O O . ASN F 2 23 ? -17.50496 -24.85014 28.73158 1.000 41.65815 409 ASN F O 1
ATOM 4327 N N . TRP F 2 24 ? -19.10501 -25.97275 27.62082 1.000 39.21863 410 TRP F N 1
ATOM 4328 C CA . TRP F 2 24 ? -19.36828 -24.89586 26.68116 1.000 42.22201 410 TRP F CA 1
ATOM 4329 C C . TRP F 2 24 ? -20.71441 -24.24409 27.02090 1.000 43.90058 410 TRP F C 1
ATOM 4330 O O . TRP F 2 24 ? -21.40960 -24.64747 27.95770 1.000 42.52692 410 TRP F O 1
ATOM 4341 N N . ASN F 2 25 ? -21.09420 -23.23304 26.23037 1.000 42.75084 411 ASN F N 1
ATOM 4342 C CA . ASN F 2 25 ? -22.29701 -22.45913 26.53438 1.000 42.63896 411 ASN F CA 1
ATOM 4343 C C . ASN F 2 25 ? -23.54936 -23.33125 26.56687 1.000 43.87441 411 ASN F C 1
ATOM 4344 O O . ASN F 2 25 ? -24.45420 -23.09253 27.37520 1.000 41.84347 411 ASN F O 1
ATOM 4349 N N . THR F 2 26 ? -23.64843 -24.30751 25.67031 1.000 40.89734 412 THR F N 1
ATOM 4350 C CA . THR F 2 26 ? -24.89274 -25.05527 25.51388 1.000 50.61808 412 THR F CA 1
ATOM 4351 C C . THR F 2 26 ? -24.74599 -26.54960 25.73404 1.000 47.65212 412 THR F C 1
ATOM 4352 O O . THR F 2 26 ? -25.75815 -27.26096 25.67476 1.000 46.04787 412 THR F O 1
ATOM 4356 N N . LYS F 2 27 ? -23.53731 -27.04764 25.97827 1.000 44.93727 413 LYS F N 1
ATOM 4357 C CA . LYS F 2 27 ? -23.31643 -28.48715 26.03186 1.000 43.64693 413 LYS F CA 1
ATOM 4358 C C . LYS F 2 27 ? -21.95208 -28.76129 26.64093 1.000 43.14359 413 LYS F C 1
ATOM 4359 O O . LYS F 2 27 ? -21.08248 -27.88270 26.70130 1.000 42.20315 413 LYS F O 1
ATOM 4365 N N . ALA F 2 28 ? -21.76361 -30.00496 27.05811 1.000 41.67939 414 ALA F N 1
ATOM 4366 C CA . ALA F 2 28 ? -20.43645 -30.48841 27.39079 1.000 41.22922 414 ALA F CA 1
ATOM 4367 C C . ALA F 2 28 ? -19.75700 -31.00733 26.12772 1.000 38.51540 414 ALA F C 1
ATOM 4368 O O . ALA F 2 28 ? -20.41090 -31.44062 25.17563 1.000 44.54430 414 ALA F O 1
ATOM 4370 N N . THR F 2 29 ? -18.43898 -30.91059 26.10572 1.000 37.94580 415 THR F N 1
ATOM 4371 C CA . THR F 2 29 ? -17.63813 -31.50556 25.04965 1.000 42.03816 415 THR F CA 1
ATOM 4372 C C . THR F 2 29 ? -16.49515 -32.26647 25.69818 1.000 42.39266 415 THR F C 1
ATOM 4373 O O . THR F 2 29 ? -16.07719 -31.94872 26.81462 1.000 42.26169 415 THR F O 1
ATOM 4377 N N . CYS F 2 30 ? -15.99816 -33.27499 24.98637 1.000 37.19686 416 CYS F N 1
ATOM 4378 C CA . CYS F 2 30 ? -14.87157 -34.07762 25.43902 1.000 39.92839 416 CYS F CA 1
ATOM 4379 C C . CYS F 2 30 ? -13.67109 -33.82774 24.53117 1.000 40.36544 416 CYS F C 1
ATOM 4380 O O . CYS F 2 30 ? -13.82224 -33.71133 23.31096 1.000 43.15076 416 CYS F O 1
ATOM 4383 N N . GLU F 2 31 ? -12.48408 -33.72300 25.13163 1.000 35.52655 417 GLU F N 1
ATOM 4384 C CA . GLU F 2 31 ? -11.22929 -33.61324 24.39820 1.000 40.75787 417 GLU F CA 1
ATOM 4385 C C . GLU F 2 31 ? -10.23085 -34.61651 24.95414 1.000 38.99726 417 GLU F C 1
ATOM 4386 O O . GLU F 2 31 ? -10.08711 -34.73737 26.17546 1.000 37.53031 417 GLU F O 1
ATOM 4392 N N . CYS F 2 32 ? -9.51326 -35.31486 24.07068 1.000 34.44433 418 CYS F N 1
ATOM 4393 C CA . CYS F 2 32 ? -8.51011 -36.24454 24.56037 1.000 34.60269 418 CYS F CA 1
ATOM 4394 C C . CYS F 2 32 ? -7.44232 -35.49042 25.34841 1.000 36.00889 418 CYS F C 1
ATOM 4395 O O . CYS F 2 32 ? -7.10144 -34.34463 25.03520 1.000 36.54513 418 CYS F O 1
ATOM 4398 N N . LYS F 2 33 ? -6.92310 -36.13275 26.39347 1.000 35.01806 419 LYS F N 1
ATOM 4399 C CA . LYS F 2 33 ? -5.76114 -35.57215 27.07356 1.000 37.17915 419 LYS F CA 1
ATOM 4400 C C . LYS F 2 33 ? -4.59062 -35.47625 26.09774 1.000 37.17246 419 LYS F C 1
ATOM 4401 O O . LYS F 2 33 ? -4.54518 -36.16583 25.07693 1.000 35.96487 419 LYS F O 1
ATOM 4407 N N A SER F 2 34 ? -3.65012 -34.58037 26.39987 0.452 37.80859 420 SER F N 1
ATOM 4408 N N B SER F 2 34 ? -3.63765 -34.60331 26.42665 0.548 37.79556 420 SER F N 1
ATOM 4409 C CA A SER F 2 34 ? -2.52325 -34.38805 25.49842 0.452 38.21709 420 SER F CA 1
ATOM 4410 C CA B SER F 2 34 ? -2.47820 -34.40793 25.56872 0.548 38.23215 420 SER F CA 1
ATOM 4411 C C A SER F 2 34 ? -1.74462 -35.68894 25.37218 0.452 36.52489 420 SER F C 1
ATOM 4412 C C B SER F 2 34 ? -1.75261 -35.73021 25.38252 0.548 36.51195 420 SER F C 1
ATOM 4413 O O A SER F 2 34 ? -1.49011 -36.37874 26.36417 0.452 36.52237 420 SER F O 1
ATOM 4414 O O B SER F 2 34 ? -1.53598 -36.47056 26.34721 0.548 36.49436 420 SER F O 1
ATOM 4419 N N . GLY F 2 35 ? -1.40460 -36.04415 24.13479 1.000 35.01430 421 GLY F N 1
ATOM 4420 C CA . GLY F 2 35 ? -0.71416 -37.28268 23.84968 1.000 34.51949 421 GLY F CA 1
ATOM 4421 C C . GLY F 2 35 ? -1.62283 -38.48223 23.69619 1.000 37.42632 421 GLY F C 1
ATOM 4422 O O . GLY F 2 35 ? -1.13180 -39.59728 23.47897 1.000 34.81097 421 GLY F O 1
ATOM 4423 N N . TYR F 2 36 ? -2.92976 -38.29171 23.79708 1.000 37.87267 422 TYR F N 1
ATOM 4424 C CA . TYR F 2 36 ? -3.89298 -39.35699 23.57932 1.000 36.40844 422 TYR F CA 1
ATOM 4425 C C . TYR F 2 36 ? -4.68757 -39.04803 22.31921 1.000 34.12675 422 TYR F C 1
ATOM 4426 O O . TYR F 2 36 ? -4.70282 -37.91437 21.82883 1.000 33.83808 422 TYR F O 1
ATOM 4435 N N . ILE F 2 37 ? -5.33231 -40.07844 21.78547 1.000 35.55588 423 ILE F N 1
ATOM 4436 C CA . ILE F 2 37 ? -6.04979 -39.97542 20.52451 1.000 37.49807 423 ILE F CA 1
ATOM 4437 C C . ILE F 2 37 ? -7.30123 -40.84007 20.62458 1.000 34.70174 423 ILE F C 1
ATOM 4438 O O . ILE F 2 37 ? -7.31965 -41.85524 21.33107 1.000 34.98465 423 ILE F O 1
ATOM 4443 N N . SER F 2 38 ? -8.34983 -40.43572 19.90768 1.000 35.14302 424 SER F N 1
ATOM 4444 C CA . SER F 2 38 ? -9.60918 -41.17829 19.96256 1.000 40.87639 424 SER F CA 1
ATOM 4445 C C . SER F 2 38 ? -9.41437 -42.62733 19.51603 1.000 43.52613 424 SER F C 1
ATOM 4446 O O . SER F 2 38 ? -8.63865 -42.92818 18.59901 1.000 42.50645 424 SER F O 1
ATOM 4449 N N . VAL F 2 39 ? -10.07405 -43.54358 20.22705 1.000 45.03144 425 VAL F N 1
ATOM 4450 C CA . VAL F 2 39 ? -9.95728 -44.96307 19.90569 1.000 43.30468 425 VAL F CA 1
ATOM 4451 C C . VAL F 2 39 ? -10.61473 -45.26546 18.56560 1.000 44.97168 425 VAL F C 1
ATOM 4452 O O . VAL F 2 39 ? -10.10096 -46.06205 17.76711 1.000 42.24831 425 VAL F O 1
ATOM 4456 N N . GLN F 2 40 ? -11.78124 -44.67837 18.31740 1.000 39.39167 426 GLN F N 1
ATOM 4457 C CA . GLN F 2 40 ? -12.49998 -44.93338 17.08266 1.000 40.46643 426 GLN F CA 1
ATOM 4458 C C . GLN F 2 40 ? -13.31859 -43.70719 16.67679 1.000 46.15077 426 GLN F C 1
ATOM 4459 O O . GLN F 2 40 ? -14.52722 -43.77591 16.47209 1.000 49.95034 426 GLN F O 1
ATOM 4465 N N . GLY F 2 41 ? -12.64958 -42.56101 16.55066 1.000 45.89130 427 GLY F N 1
ATOM 4466 C CA . GLY F 2 41 ? -13.24909 -41.33753 16.04147 1.000 46.58005 427 GLY F CA 1
ATOM 4467 C C . GLY F 2 41 ? -14.06377 -40.51973 17.02083 1.000 47.89366 427 GLY F C 1
ATOM 4468 O O . GLY F 2 41 ? -14.60004 -39.47513 16.62456 1.000 51.71671 427 GLY F O 1
ATOM 4469 N N . ASP F 2 42 ? -14.15592 -40.92495 18.28445 1.000 44.90427 428 ASP F N 1
ATOM 4470 C CA . ASP F 2 42 ? -14.97661 -40.22907 19.27388 1.000 45.30636 428 ASP F CA 1
ATOM 4471 C C . ASP F 2 42 ? -14.07712 -39.76987 20.41250 1.000 44.79542 428 ASP F C 1
ATOM 4472 O O . ASP F 2 42 ? -13.59590 -40.59578 21.18941 1.000 37.60868 428 ASP F O 1
ATOM 4477 N N . SER F 2 43 ? -13.89802 -38.44687 20.55264 1.000 40.41820 429 SER F N 1
ATOM 4478 C CA . SER F 2 43 ? -12.92987 -37.93623 21.52395 1.000 39.36029 429 SER F CA 1
ATOM 4479 C C . SER F 2 43 ? -13.37679 -38.11227 22.97637 1.000 37.29810 429 SER F C 1
ATOM 4480 O O . SER F 2 43 ? -12.62132 -37.72955 23.87961 1.000 36.23489 429 SER F O 1
ATOM 4483 N N . ALA F 2 44 ? -14.56973 -38.66403 23.22518 1.000 37.21791 430 ALA F N 1
ATOM 4484 C CA . ALA F 2 44 ? -14.93505 -39.09666 24.57282 1.000 38.04681 430 ALA F CA 1
ATOM 4485 C C . ALA F 2 44 ? -14.15216 -40.33072 25.03322 1.000 42.85350 430 ALA F C 1
ATOM 4486 O O . ALA F 2 44 ? -14.06269 -40.57624 26.24200 1.000 42.97669 430 ALA F O 1
ATOM 4488 N N . TYR F 2 45 ? -13.59112 -41.11362 24.10990 1.000 40.62631 431 TYR F N 1
ATOM 4489 C CA . TYR F 2 45 ? -12.88260 -42.35249 24.44284 1.000 37.92689 431 TYR F CA 1
ATOM 4490 C C . TYR F 2 45 ? -11.54299 -42.33070 23.72074 1.000 38.64967 431 TYR F C 1
ATOM 4491 O O . TYR F 2 45 ? -11.50054 -42.41713 22.48754 1.000 37.19069 431 TYR F O 1
ATOM 4500 N N . CYS F 2 46 ? -10.45607 -42.20028 24.48609 1.000 37.57186 432 CYS F N 1
ATOM 4501 C CA . CYS F 2 46 ? -9.12620 -42.02034 23.92267 1.000 35.84039 432 CYS F CA 1
ATOM 4502 C C . CYS F 2 46 ? -8.13972 -43.06502 24.44567 1.000 43.31940 432 CYS F C 1
ATOM 4503 O O . CYS F 2 46 ? -8.33995 -43.68539 25.49353 1.000 36.40557 432 CYS F O 1
ATOM 4506 N N . GLU F 2 47 ? -7.05389 -43.23144 23.69034 1.000 35.39651 433 GLU F N 1
ATOM 4507 C CA . GLU F 2 47 ? -5.96098 -44.13191 24.04300 1.000 35.34519 433 GLU F CA 1
ATOM 4508 C C . GLU F 2 47 ? -4.63439 -43.41676 23.78558 1.000 37.87983 433 GLU F C 1
ATOM 4509 O O . GLU F 2 47 ? -4.56460 -42.44670 23.02576 1.000 38.47051 433 GLU F O 1
ATOM 4515 N N . ASP F 2 48 ? -3.57701 -43.89557 24.43950 1.000 37.41426 434 ASP F N 1
ATOM 4516 C CA . ASP F 2 48 ? -2.25870 -43.29045 24.26783 1.000 37.31579 434 ASP F CA 1
ATOM 4517 C C . ASP F 2 48 ? -1.77667 -43.43492 22.83061 1.000 35.90538 434 ASP F C 1
ATOM 4518 O O . ASP F 2 48 ? -1.85685 -44.51291 22.24434 1.000 35.54334 434 ASP F O 1
ATOM 4523 N N . ILE F 2 49 ? -1.24615 -42.34873 22.27255 1.000 32.80281 435 ILE F N 1
ATOM 4524 C CA . ILE F 2 49 ? -0.52771 -42.43216 21.00945 1.000 35.30049 435 ILE F CA 1
ATOM 4525 C C . ILE F 2 49 ? 0.75367 -43.22215 21.23502 1.000 34.16789 435 ILE F C 1
ATOM 4526 O O . ILE F 2 49 ? 1.47593 -42.99824 22.21200 1.000 34.80221 435 ILE F O 1
ATOM 4531 N N . ASP F 2 50 ? 1.01767 -44.18723 20.36810 1.000 33.70770 436 ASP F N 1
ATOM 4532 C CA . ASP F 2 50 ? 2.24277 -44.96781 20.46659 1.000 36.10231 436 ASP F CA 1
ATOM 4533 C C . ASP F 2 50 ? 3.23092 -44.36931 19.47163 1.000 36.28265 436 ASP F C 1
ATOM 4534 O O . ASP F 2 50 ? 3.28478 -44.75677 18.30402 1.000 37.72841 436 ASP F O 1
ATOM 4539 N N . GLU F 2 51 ? 4.03552 -43.42213 19.95042 1.000 34.36186 437 GLU F N 1
ATOM 4540 C CA . GLU F 2 51 ? 5.01864 -42.78391 19.08390 1.000 35.42818 437 GLU F CA 1
ATOM 4541 C C . GLU F 2 51 ? 6.14254 -43.71853 18.65210 1.000 37.02073 437 GLU F C 1
ATOM 4542 O O . GLU F 2 51 ? 6.92050 -43.34482 17.76412 1.000 35.54885 437 GLU F O 1
ATOM 4548 N N . CYS F 2 52 ? 6.24963 -44.90832 19.24878 1.000 31.58134 438 CYS F N 1
ATOM 4549 C CA . CYS F 2 52 ? 7.27127 -45.88476 18.87762 1.000 32.66439 438 CYS F CA 1
ATOM 4550 C C . CYS F 2 52 ? 6.73470 -46.98506 17.98000 1.000 35.55405 438 CYS F C 1
ATOM 4551 O O . CYS F 2 52 ? 7.48219 -47.90854 17.64786 1.000 36.38172 438 CYS F O 1
ATOM 4554 N N . ALA F 2 53 ? 5.46715 -46.91651 17.57554 1.000 38.17673 439 ALA F N 1
ATOM 4555 C CA . ALA F 2 53 ? 4.90600 -47.96086 16.73167 1.000 44.06282 439 ALA F CA 1
ATOM 4556 C C . ALA F 2 53 ? 5.63399 -48.01942 15.38996 1.000 46.03637 439 ALA F C 1
ATOM 4557 O O . ALA F 2 53 ? 6.33946 -47.09037 14.99124 1.000 41.95135 439 ALA F O 1
ATOM 4559 N N . ALA F 2 54 ? 5.44845 -49.12983 14.68012 1.000 50.09008 440 ALA F N 1
ATOM 4560 C CA . ALA F 2 54 ? 6.09450 -49.28284 13.38165 1.000 55.37898 440 ALA F CA 1
ATOM 4561 C C . ALA F 2 54 ? 5.68525 -48.14392 12.45200 1.000 59.92705 440 ALA F C 1
ATOM 4562 O O . ALA F 2 54 ? 4.55744 -47.64210 12.50584 1.000 59.54904 440 ALA F O 1
ATOM 4564 N N . LYS F 2 55 ? 6.62702 -47.72284 11.60827 1.000 65.91070 441 LYS F N 1
ATOM 4565 C CA . LYS F 2 55 ? 6.47795 -46.62693 10.65005 1.000 68.59524 441 LYS F CA 1
ATOM 4566 C C . LYS F 2 55 ? 6.45702 -45.24603 11.30944 1.000 65.13347 441 LYS F C 1
ATOM 4567 O O . LYS F 2 55 ? 6.34920 -44.24204 10.59004 1.000 68.11468 441 LYS F O 1
ATOM 4573 N N . MET F 2 56 ? 6.53492 -45.15395 12.63828 1.000 58.04655 442 MET F N 1
ATOM 4574 C CA . MET F 2 56 ? 6.61630 -43.85728 13.30550 1.000 51.54895 442 MET F CA 1
ATOM 4575 C C . MET F 2 56 ? 8.04803 -43.32826 13.26140 1.000 45.17442 442 MET F C 1
ATOM 4576 O O . MET F 2 56 ? 9.01976 -44.08349 13.30755 1.000 41.25002 442 MET F O 1
ATOM 4581 N N . HIS F 2 57 ? 8.17720 -42.01229 13.15404 1.000 40.61305 443 HIS F N 1
ATOM 4582 C CA . HIS F 2 57 ? 9.48710 -41.37680 13.12530 1.000 41.32494 443 HIS F CA 1
ATOM 4583 C C . HIS F 2 57 ? 9.51833 -40.17536 14.06110 1.000 39.85938 443 HIS F C 1
ATOM 4584 O O . HIS F 2 57 ? 9.93028 -39.07463 13.67597 1.000 39.44272 443 HIS F O 1
ATOM 4591 N N . TYR F 2 58 ? 9.01519 -40.34248 15.28717 1.000 36.47400 444 TYR F N 1
ATOM 4592 C CA . TYR F 2 58 ? 9.23087 -39.31250 16.29670 1.000 32.97661 444 TYR F CA 1
ATOM 4593 C C . TYR F 2 58 ? 10.68678 -39.29537 16.73835 1.000 33.83002 444 TYR F C 1
ATOM 4594 O O . TYR F 2 58 ? 11.31782 -38.24150 16.77111 1.000 34.24338 444 TYR F O 1
ATOM 4603 N N . CYS F 2 59 ? 11.24627 -40.45589 17.04833 1.000 35.38836 445 CYS F N 1
ATOM 4604 C CA . CYS F 2 59 ? 12.65226 -40.53008 17.41099 1.000 33.05632 445 CYS F CA 1
ATOM 4605 C C . CYS F 2 59 ? 13.50043 -40.66125 16.15497 1.000 32.83068 445 CYS F C 1
ATOM 4606 O O . CYS F 2 59 ? 13.05935 -41.21400 15.14526 1.000 32.65242 445 CYS F O 1
ATOM 4609 N N . HIS F 2 60 ? 14.70787 -40.09289 16.20364 1.000 31.45261 446 HIS F N 1
ATOM 4610 C CA . HIS F 2 60 ? 15.56472 -40.10032 15.02501 1.000 33.20331 446 HIS F CA 1
ATOM 4611 C C . HIS F 2 60 ? 16.89236 -40.78574 15.31806 1.000 33.62095 446 HIS F C 1
ATOM 4612 O O . HIS F 2 60 ? 16.95970 -41.64579 16.19863 1.000 30.81534 446 HIS F O 1
ATOM 4619 N N . ALA F 2 61 ? 17.94724 -40.39441 14.60558 1.000 35.10452 447 ALA F N 1
ATOM 4620 C CA . ALA F 2 61 ? 19.16627 -41.20293 14.52421 1.000 34.17734 447 ALA F CA 1
ATOM 4621 C C . ALA F 2 61 ? 19.73269 -41.55731 15.89327 1.000 33.58916 447 ALA F C 1
ATOM 4622 O O . ALA F 2 61 ? 19.84650 -40.69962 16.77624 1.000 31.09371 447 ALA F O 1
ATOM 4624 N N . ASN F 2 62 ? 20.06969 -42.84681 16.05629 1.000 31.43649 448 ASN F N 1
ATOM 4625 C CA . ASN F 2 62 ? 20.88644 -43.34540 17.16292 1.000 30.67207 448 ASN F CA 1
ATOM 4626 C C . ASN F 2 62 ? 20.15767 -43.24443 18.49984 1.000 30.48294 448 ASN F C 1
ATOM 4627 O O . ASN F 2 62 ? 20.77692 -43.01339 19.54415 1.000 32.72568 448 ASN F O 1
ATOM 4632 N N . THR F 2 63 ? 18.84136 -43.45410 18.47294 1.000 30.37321 449 THR F N 1
ATOM 4633 C CA . THR F 2 63 ? 18.02401 -43.47417 19.67535 1.000 30.28510 449 THR F CA 1
ATOM 4634 C C . THR F 2 63 ? 17.20641 -44.75870 19.72512 1.000 32.33545 449 THR F C 1
ATOM 4635 O O . THR F 2 63 ? 16.97948 -45.42206 18.71027 1.000 30.33078 449 THR F O 1
ATOM 4639 N N . VAL F 2 64 ? 16.75246 -45.08358 20.93130 1.000 31.26123 450 VAL F N 1
ATOM 4640 C CA . VAL F 2 64 ? 15.79297 -46.15083 21.18034 1.000 30.43809 450 VAL F CA 1
ATOM 4641 C C . VAL F 2 64 ? 14.51024 -45.48592 21.67444 1.000 30.45786 450 VAL F C 1
ATOM 4642 O O . VAL F 2 64 ? 14.51952 -44.78740 22.69685 1.000 32.06638 450 VAL F O 1
ATOM 4646 N N . CYS F 2 65 ? 13.41578 -45.67713 20.94406 1.000 33.76412 451 CYS F N 1
ATOM 4647 C CA . CYS F 2 65 ? 12.14841 -45.03867 21.30765 1.000 32.16529 451 CYS F CA 1
ATOM 4648 C C . CYS F 2 65 ? 11.50425 -45.76440 22.48477 1.000 33.26051 451 CYS F C 1
ATOM 4649 O O . CYS F 2 65 ? 11.41423 -46.99431 22.49846 1.000 34.61277 451 CYS F O 1
ATOM 4652 N N . VAL F 2 66 ? 11.05191 -44.99975 23.46987 1.000 34.24586 452 VAL F N 1
ATOM 4653 C CA . VAL F 2 66 ? 10.36802 -45.53048 24.64404 1.000 33.62302 452 VAL F CA 1
ATOM 4654 C C . VAL F 2 66 ? 8.98710 -44.88233 24.70291 1.000 32.25513 452 VAL F C 1
ATOM 4655 O O . VAL F 2 66 ? 8.88156 -43.65453 24.82742 1.000 35.27193 452 VAL F O 1
ATOM 4659 N N . ASN F 2 67 ? 7.93116 -45.68881 24.59770 1.000 31.72810 453 ASN F N 1
ATOM 4660 C CA . ASN F 2 67 ? 6.58540 -45.11740 24.63685 1.000 35.85127 453 ASN F CA 1
ATOM 4661 C C . ASN F 2 67 ? 6.16084 -44.85230 26.07774 1.000 37.30498 453 ASN F C 1
ATOM 4662 O O . ASN F 2 67 ? 6.47284 -45.63418 26.98295 1.000 37.18332 453 ASN F O 1
ATOM 4667 N N . LEU F 2 68 ? 5.42706 -43.76021 26.28561 1.000 37.20626 454 LEU F N 1
ATOM 4668 C CA . LEU F 2 68 ? 4.94493 -43.37420 27.60354 1.000 35.83411 454 LEU F CA 1
ATOM 4669 C C . LEU F 2 68 ? 3.48309 -42.94895 27.50425 1.000 36.32058 454 LEU F C 1
ATOM 4670 O O . LEU F 2 68 ? 3.00501 -42.59654 26.42129 1.000 34.34180 454 LEU F O 1
ATOM 4675 N N . PRO F 2 69 ? 2.75065 -42.97145 28.63124 1.000 38.36671 455 PRO F N 1
ATOM 4676 C CA . PRO F 2 69 ? 1.34314 -42.52351 28.58764 1.000 37.54311 455 PRO F CA 1
ATOM 4677 C C . PRO F 2 69 ? 1.22575 -41.01465 28.45134 1.000 38.33087 455 PRO F C 1
ATOM 4678 O O . PRO F 2 69 ? 1.49749 -40.26204 29.39507 1.000 39.48024 455 PRO F O 1
ATOM 4682 N N . GLY F 2 70 ? 0.79150 -40.56991 27.27384 1.000 36.66864 456 GLY F N 1
ATOM 4683 C CA . GLY F 2 70 ? 0.71520 -39.16140 26.95484 1.000 37.31217 456 GLY F CA 1
ATOM 4684 C C . GLY F 2 70 ? 1.97883 -38.57393 26.36307 1.000 36.77016 456 GLY F C 1
ATOM 4685 O O . GLY F 2 70 ? 1.96512 -37.40738 25.95004 1.000 35.23836 456 GLY F O 1
ATOM 4686 N N . LEU F 2 71 ? 3.07563 -39.32043 26.33433 1.000 36.60753 457 LEU F N 1
ATOM 4687 C CA . LEU F 2 71 ? 4.28662 -38.83376 25.67457 1.000 36.33714 457 LEU F CA 1
ATOM 4688 C C . LEU F 2 71 ? 5.12999 -40.02801 25.23798 1.000 31.53353 457 LEU F C 1
ATOM 4689 O O . LEU F 2 71 ? 4.61186 -41.11570 24.98237 1.000 34.76179 457 LEU F O 1
ATOM 4694 N N . TYR F 2 72 ? 6.43181 -39.78687 25.09432 1.000 31.37315 458 TYR F N 1
ATOM 4695 C CA . TYR F 2 72 ? 7.42671 -40.77916 24.72508 1.000 32.11417 458 TYR F CA 1
ATOM 4696 C C . TYR F 2 72 ? 8.78978 -40.19726 25.07816 1.000 33.22389 458 TYR F C 1
ATOM 4697 O O . TYR F 2 72 ? 8.89602 -39.04754 25.50189 1.000 37.85072 458 TYR F O 1
ATOM 4706 N N . ARG F 2 73 ? 9.83226 -41.01226 24.92776 1.000 32.80238 459 ARG F N 1
ATOM 4707 C CA . ARG F 2 73 ? 11.20105 -40.58308 25.20025 1.000 33.36986 459 ARG F CA 1
ATOM 4708 C C . ARG F 2 73 ? 12.11611 -41.22710 24.16463 1.000 33.52915 459 ARG F C 1
ATOM 4709 O O . ARG F 2 73 ? 1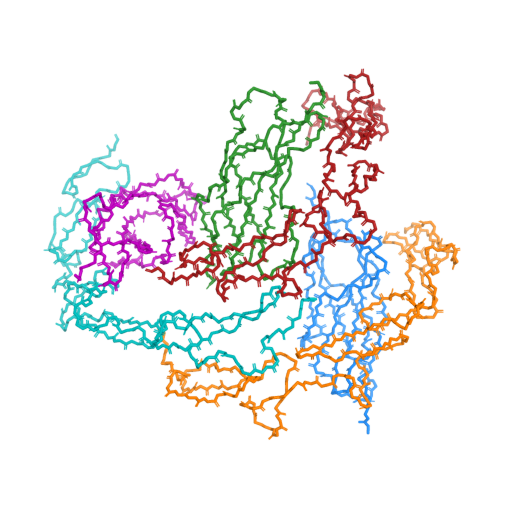1.85185 -42.33840 23.70507 1.000 34.36205 459 ARG F O 1
ATOM 4717 N N . CYS F 2 74 ? 13.18290 -40.51224 23.76544 1.000 32.47185 460 CYS F N 1
ATOM 4718 C CA . CYS F 2 74 ? 14.17238 -41.06439 22.83552 1.000 31.51071 460 CYS F CA 1
ATOM 4719 C C . CYS F 2 74 ? 15.49309 -41.21026 23.59538 1.000 35.27945 460 CYS F C 1
ATOM 4720 O O . CYS F 2 74 ? 16.22485 -40.23171 23.75589 1.000 35.23930 460 CYS F O 1
ATOM 4723 N N . ASP F 2 75 ? 15.78196 -42.41771 24.08602 1.000 35.13607 461 ASP F N 1
ATOM 4724 C CA . ASP F 2 75 ? 17.04845 -42.68684 24.76501 1.000 33.78595 461 ASP F CA 1
ATOM 4725 C C . ASP F 2 75 ? 18.15954 -42.87811 23.74327 1.000 31.06411 461 ASP F C 1
ATOM 4726 O O . ASP F 2 75 ? 17.93795 -43.42523 22.66357 1.000 32.05224 461 ASP F O 1
ATOM 4731 N N . CYS F 2 76 ? 19.38014 -42.45565 24.09253 1.000 31.89874 462 CYS F N 1
ATOM 4732 C CA . CYS F 2 76 ? 20.49209 -42.71279 23.18950 1.000 32.37848 462 CYS F CA 1
ATOM 4733 C C . CYS F 2 76 ? 20.78921 -44.21238 23.12821 1.000 33.91742 462 CYS F C 1
ATOM 4734 O O . CYS F 2 76 ? 20.71267 -44.91444 24.13917 1.000 35.64907 462 CYS F O 1
ATOM 4737 N N . VAL F 2 77 ? 21.12666 -44.70461 21.93587 1.000 25.98556 463 VAL F N 1
ATOM 4738 C CA . VAL F 2 77 ? 21.74789 -46.02833 21.78957 1.000 26.16957 463 VAL F CA 1
ATOM 4739 C C . VAL F 2 77 ? 22.91122 -46.11012 22.77451 1.000 29.25030 463 VAL F C 1
ATOM 4740 O O . VAL F 2 77 ? 23.61273 -45.10635 22.97692 1.000 31.01642 463 VAL F O 1
ATOM 4744 N N . PRO F 2 78 ? 23.12763 -47.25307 23.43589 1.000 33.37280 464 PRO F N 1
ATOM 4745 C CA . PRO F 2 78 ? 24.22720 -47.35880 24.40624 1.000 36.38380 464 PRO F CA 1
ATOM 4746 C C . PRO F 2 78 ? 25.54603 -46.90956 23.79971 1.000 34.42624 464 PRO F C 1
ATOM 4747 O O . PRO F 2 78 ? 25.89615 -47.29642 22.68279 1.000 34.51015 464 PRO F O 1
ATOM 4751 N N . GLY F 2 79 ? 26.26254 -46.06065 24.53527 1.000 35.64504 465 GLY F N 1
ATOM 4752 C CA . GLY F 2 79 ? 27.51029 -45.48172 24.07676 1.000 38.30066 465 GLY F CA 1
ATOM 4753 C C . GLY F 2 79 ? 27.40245 -44.15214 23.34069 1.000 36.47022 465 GLY F C 1
ATOM 4754 O O . GLY F 2 79 ? 28.41486 -43.46263 23.19744 1.000 41.54818 465 GLY F O 1
ATOM 4755 N N . TYR F 2 80 ? 26.21678 -43.76147 22.88053 1.000 35.95588 466 TYR F N 1
ATOM 4756 C CA . TYR F 2 80 ? 26.04933 -42.52606 22.11515 1.000 33.60651 466 TYR F CA 1
ATOM 4757 C C . TYR F 2 80 ? 25.72674 -41.35152 23.03956 1.000 33.66683 466 TYR F C 1
ATOM 4758 O O . TYR F 2 80 ? 25.33851 -41.52922 24.19603 1.000 33.40216 466 TYR F O 1
ATOM 4767 N N . ILE F 2 81 ? 25.94962 -40.13475 22.53530 1.000 32.65999 467 ILE F N 1
ATOM 4768 C CA . ILE F 2 81 ? 25.79232 -38.92764 23.33739 1.000 34.61497 467 ILE F CA 1
ATOM 4769 C C . ILE F 2 81 ? 24.74331 -38.03147 22.68453 1.000 30.48548 467 ILE F C 1
ATOM 4770 O O . ILE F 2 81 ? 24.62000 -37.97284 21.45252 1.000 29.36678 467 ILE F O 1
ATOM 4775 N N . ARG F 2 82 ? 23.95131 -37.37692 23.52311 1.000 29.14373 468 ARG F N 1
ATOM 4776 C CA . ARG F 2 82 ? 22.75842 -36.68689 23.04215 1.000 26.73919 468 ARG F CA 1
ATOM 4777 C C . ARG F 2 82 ? 23.09924 -35.44995 22.21606 1.000 29.95564 468 ARG F C 1
ATOM 4778 O O . ARG F 2 82 ? 23.97969 -34.66724 22.58546 1.000 30.67220 468 ARG F O 1
ATOM 4786 N N . VAL F 2 83 ? 22.38392 -35.27298 21.10557 1.000 28.10643 469 VAL F N 1
ATOM 4787 C CA . VAL F 2 83 ? 22.37528 -34.01419 20.35198 1.000 25.84493 469 VAL F CA 1
ATOM 4788 C C . VAL F 2 83 ? 21.16034 -33.16732 20.71416 1.000 28.20521 469 VAL F C 1
ATOM 4789 O O . VAL F 2 83 ? 21.29854 -32.01295 21.11650 1.000 24.81855 469 VAL F O 1
ATOM 4793 N N . ASP F 2 84 ? 19.96065 -33.75107 20.62285 1.000 24.26490 470 ASP F N 1
ATOM 4794 C CA . ASP F 2 84 ? 18.72586 -33.09141 21.04453 1.000 26.06205 470 ASP F CA 1
ATOM 4795 C C . ASP F 2 84 ? 17.76410 -34.16980 21.53397 1.000 26.56341 470 ASP F C 1
ATOM 4796 O O . ASP F 2 84 ? 18.14070 -35.33602 21.67806 1.000 22.70027 470 ASP F O 1
ATOM 4801 N N . ASP F 2 85 ? 16.52472 -33.77246 21.84860 1.000 27.61872 471 ASP F N 1
ATOM 4802 C CA . ASP F 2 85 ? 15.57392 -34.73705 22.40549 1.000 29.41341 471 ASP F CA 1
ATOM 4803 C C . ASP F 2 85 ? 15.32605 -35.93379 21.49086 1.000 28.03346 471 ASP F C 1
ATOM 4804 O O . ASP F 2 85 ? 14.81071 -36.95986 21.95606 1.000 26.78772 471 ASP F O 1
ATOM 4809 N N . PHE F 2 86 ? 15.65262 -35.81926 20.20641 1.000 25.99839 472 PHE F N 1
ATOM 4810 C CA . PHE F 2 86 ? 15.27023 -36.80313 19.21165 1.000 27.48877 472 PHE F CA 1
ATOM 4811 C C . PHE F 2 86 ? 16.45133 -37.52377 18.55682 1.000 27.75080 472 PHE F C 1
ATOM 4812 O O . PHE F 2 86 ? 16.22593 -38.38267 17.69805 1.000 24.79328 472 PHE F O 1
ATOM 4820 N N . SER F 2 87 ? 17.69296 -37.18536 18.89245 1.000 26.91625 473 SER F N 1
ATOM 4821 C CA . SER F 2 87 ? 18.80749 -37.75791 18.14886 1.000 26.12367 473 SER F CA 1
ATOM 4822 C C . SER F 2 87 ? 20.06607 -37.73412 19.00437 1.000 29.71943 473 SER F C 1
ATOM 4823 O O . SER F 2 87 ? 20.24957 -36.84162 19.83760 1.000 28.95259 473 SER F O 1
ATOM 4826 N N . CYS F 2 88 ? 20.92843 -38.73191 18.78694 1.000 29.17131 474 CYS F N 1
ATOM 4827 C CA . CYS F 2 88 ? 22.22676 -38.82292 19.44297 1.000 28.93522 474 CYS F CA 1
ATOM 4828 C C . CYS F 2 88 ? 23.30333 -39.06661 18.39528 1.000 28.12787 474 CYS F C 1
ATOM 4829 O O . CYS F 2 88 ? 23.01428 -39.27755 17.20924 1.000 23.57604 474 CYS F O 1
ATOM 4832 N N . THR F 2 89 ? 24.56140 -39.02610 18.84748 1.000 30.95637 475 THR F N 1
ATOM 4833 C CA . THR F 2 89 ? 25.70955 -39.10956 17.95339 1.000 32.59716 475 THR F CA 1
ATOM 4834 C C . THR F 2 89 ? 26.82309 -39.92064 18.61957 1.000 31.28607 475 THR F C 1
ATOM 4835 O O . THR F 2 89 ? 26.87592 -40.05078 19.84709 1.000 28.69564 475 THR F O 1
ATOM 4839 N N . GLU F 2 90 ? 27.71963 -40.47641 17.79297 1.000 27.96860 476 GLU F N 1
ATOM 4840 C CA . GLU F 2 90 ? 28.67247 -41.46018 18.30993 1.000 36.57799 476 GLU F CA 1
ATOM 4841 C C . GLU F 2 90 ? 29.69194 -40.82221 19.25563 1.000 38.83562 476 GLU F C 1
ATOM 4842 O O . GLU F 2 90 ? 30.05682 -41.42150 20.27453 1.000 36.36273 476 GLU F O 1
ATOM 4848 N N . HIS F 2 91 ? 30.12972 -39.59156 18.97103 1.000 39.62228 477 HIS F N 1
ATOM 4849 C CA . HIS F 2 91 ? 31.19864 -38.97306 19.74004 1.000 40.60483 477 HIS F CA 1
ATOM 4850 C C . HIS F 2 91 ? 30.84038 -37.54708 20.12437 1.000 39.03987 477 HIS F C 1
ATOM 4851 O O . HIS F 2 91 ? 30.13817 -36.84586 19.38950 1.000 37.12797 477 HIS F O 1
ATOM 4858 N N . ASP F 2 92 ? 31.38249 -37.10374 21.26315 1.000 40.50492 478 ASP F N 1
ATOM 4859 C CA . ASP F 2 92 ? 31.35033 -35.68345 21.64397 1.000 42.50337 478 ASP F CA 1
ATOM 4860 C C . ASP F 2 92 ? 32.56373 -35.01140 20.99974 1.000 43.52629 478 ASP F C 1
ATOM 4861 O O . ASP F 2 92 ? 33.58662 -34.75498 21.63771 1.000 44.54679 478 ASP F O 1
ATOM 4866 N N . GLU F 2 93 ? 32.44923 -34.73998 19.69512 1.000 42.81407 479 GLU F N 1
ATOM 4867 C CA . GLU F 2 93 ? 33.60645 -34.24863 18.94774 1.000 44.97840 479 GLU F CA 1
ATOM 4868 C C . GLU F 2 93 ? 34.02947 -32.86065 19.41931 1.000 44.06350 479 GLU F C 1
ATOM 4869 O O . GLU F 2 93 ? 35.22899 -32.55483 19.48096 1.000 41.17758 479 GLU F O 1
ATOM 4875 N N . CYS F 2 94 ? 33.06068 -32.02194 19.78852 1.000 38.97586 480 CYS F N 1
ATOM 4876 C CA . CYS F 2 94 ? 33.38688 -30.68422 20.26593 1.000 39.83146 480 CYS F CA 1
ATOM 4877 C C . CYS F 2 94 ? 34.14841 -30.74231 21.58485 1.000 43.72486 480 CYS F C 1
ATOM 4878 O O . CYS F 2 94 ? 35.13346 -30.02063 21.77039 1.000 49.17948 480 CYS F O 1
ATOM 4881 N N . GLY F 2 95 ? 33.75099 -31.63196 22.49221 1.000 43.57638 481 GLY F N 1
ATOM 4882 C CA . GLY F 2 95 ? 34.43600 -31.69667 23.77302 1.000 46.13214 481 GLY F CA 1
ATOM 4883 C C . GLY F 2 95 ? 35.74673 -32.45118 23.76796 1.000 51.72927 481 GLY F C 1
ATOM 4884 O O . GLY F 2 95 ? 36.43969 -32.47059 24.78978 1.000 55.94748 481 GLY F O 1
ATOM 4885 N N . SER F 2 96 ? 36.10267 -33.07472 22.65011 1.000 53.32285 482 SER F N 1
ATOM 4886 C CA . SER F 2 96 ? 37.28923 -33.91545 22.57171 1.000 59.15720 482 SER F CA 1
ATOM 4887 C C . SER F 2 96 ? 38.44505 -33.23725 21.86416 1.000 64.89894 482 SER F C 1
ATOM 4888 O O . SER F 2 96 ? 39.51596 -33.83821 21.74305 1.000 66.60450 482 SER F O 1
ATOM 4891 N N . GLY F 2 97 ? 38.25907 -32.00941 21.38940 1.000 66.78065 483 GLY F N 1
ATOM 4892 C CA . GLY F 2 97 ? 39.26242 -31.41749 20.54108 1.000 72.32980 483 GLY F CA 1
ATOM 4893 C C . GLY F 2 97 ? 39.27968 -31.98455 19.14312 1.000 74.62899 483 GLY F C 1
ATOM 4894 O O . GLY F 2 97 ? 40.15493 -31.61812 18.35500 1.000 76.19154 483 GLY F O 1
ATOM 4895 N N . GLN F 2 98 ? 38.33622 -32.87013 18.81090 1.000 76.44926 484 GLN F N 1
ATOM 4896 C CA . GLN F 2 98 ? 38.22766 -33.43309 17.47070 1.000 76.00629 484 GLN F CA 1
ATOM 4897 C C . GLN F 2 98 ? 37.61484 -32.40922 16.52284 1.000 73.79920 484 GLN F C 1
ATOM 4898 O O . GLN F 2 98 ? 36.68863 -32.73720 15.76915 1.000 68.26883 484 GLN F O 1
ATOM 4901 N N . HIS F 2 99 ? 38.13597 -31.17920 16.53952 1.000 70.44030 485 HIS F N 1
ATOM 4902 C CA . HIS F 2 99 ? 37.57739 -30.10442 15.73169 1.000 64.43956 485 HIS F CA 1
ATOM 4903 C C . HIS F 2 99 ? 38.63014 -29.02988 15.53895 1.000 65.38125 485 HIS F C 1
ATOM 4904 O O . HIS F 2 99 ? 39.57221 -28.90781 16.32451 1.000 68.11967 485 HIS F O 1
ATOM 4911 N N . ASN F 2 100 ? 38.43675 -28.23716 14.49415 1.000 61.39492 486 ASN F N 1
ATOM 4912 C CA . ASN F 2 100 ? 39.26471 -27.07746 14.22029 1.000 62.86931 486 ASN F CA 1
ATOM 4913 C C . ASN F 2 100 ? 38.39951 -25.82988 14.11556 1.000 57.15826 486 ASN F C 1
ATOM 4914 O O . ASN F 2 100 ? 38.60337 -24.98835 13.23996 1.000 61.57656 486 ASN F O 1
ATOM 4916 N N . CYS F 2 101 ? 37.41374 -25.70408 15.00537 1.000 51.21734 487 CYS F N 1
ATOM 4917 C CA . CYS F 2 101 ? 36.61698 -24.48300 15.05116 1.000 48.81331 487 CYS F CA 1
ATOM 4918 C C . CYS F 2 101 ? 37.48378 -23.29161 15.44016 1.000 49.92853 487 CYS F C 1
ATOM 4919 O O . CYS F 2 101 ? 38.31108 -23.37081 16.35275 1.000 50.83503 487 CYS F O 1
ATOM 4922 N N . ASP F 2 102 ? 37.26906 -22.17398 14.75258 1.000 50.93066 488 ASP F N 1
ATOM 4923 C CA . ASP F 2 102 ? 37.91177 -20.91925 15.11013 1.000 55.87375 488 ASP F CA 1
ATOM 4924 C C . ASP F 2 102 ? 37.65976 -20.56357 16.57107 1.000 53.66375 488 ASP F C 1
ATOM 4925 O O . ASP F 2 102 ? 36.62663 -20.93161 17.15121 1.000 46.66842 488 ASP F O 1
ATOM 4930 N N . GLU F 2 103 ? 38.59098 -19.79400 17.14146 1.000 53.91759 489 GLU F N 1
ATOM 4931 C CA . GLU F 2 103 ? 38.52600 -19.40673 18.54635 1.000 58.91727 489 GLU F CA 1
ATOM 4932 C C . GLU F 2 103 ? 37.20435 -18.73165 18.89395 1.000 54.05050 489 GLU F C 1
ATOM 4933 O O . GLU F 2 103 ? 36.71626 -18.86790 20.02315 1.000 53.08005 489 GLU F O 1
ATOM 4939 N N . ASN F 2 104 ? 36.60538 -18.01959 17.93644 1.000 48.22261 490 ASN F N 1
ATOM 4940 C CA . ASN F 2 104 ? 35.33957 -17.32003 18.12658 1.000 48.08423 490 ASN F CA 1
ATOM 4941 C C . ASN F 2 104 ? 34.19419 -17.98118 17.36253 1.000 44.57082 490 ASN F C 1
ATOM 4942 O O . ASN F 2 104 ? 33.15795 -17.34757 17.11866 1.000 43.94501 490 ASN F O 1
ATOM 4947 N N . ALA F 2 105 ? 34.34357 -19.25085 16.99979 1.000 41.90688 491 ALA F N 1
ATOM 4948 C CA . ALA F 2 105 ? 33.23909 -20.00031 16.42442 1.000 42.15565 491 ALA F CA 1
ATOM 4949 C C . ALA F 2 105 ? 32.65873 -20.95131 17.46264 1.000 41.54247 491 ALA F C 1
ATOM 4950 O O . ALA F 2 105 ? 33.36904 -21.46666 18.33381 1.000 41.77938 491 ALA F O 1
ATOM 4952 N N . ILE F 2 106 ? 31.35191 -21.16973 17.35482 1.000 35.16159 492 ILE F N 1
ATOM 4953 C CA . ILE F 2 106 ? 30.61531 -22.06780 18.23254 1.000 36.81439 492 ILE F CA 1
ATOM 4954 C C . ILE F 2 106 ? 30.70964 -23.47330 17.66853 1.000 35.34858 492 ILE F C 1
ATOM 4955 O O . ILE F 2 106 ? 30.44775 -23.68717 16.47808 1.000 33.70940 492 ILE F O 1
ATOM 4960 N N . CYS F 2 107 ? 31.09248 -24.43062 18.51244 1.000 35.81239 493 CYS F N 1
ATOM 4961 C CA . CYS F 2 107 ? 31.11415 -25.83127 18.11839 1.000 35.35864 493 CYS F CA 1
ATOM 4962 C C . CYS F 2 107 ? 29.84070 -26.50851 18.61480 1.000 35.11848 493 CYS F C 1
ATOM 4963 O O . CYS F 2 107 ? 29.52274 -26.44671 19.80877 1.000 35.74315 493 CYS F O 1
ATOM 4966 N N . THR F 2 108 ? 29.11578 -27.14779 17.69869 1.000 32.50260 494 THR F N 1
ATOM 4967 C CA A THR F 2 108 ? 27.92609 -27.91303 18.04794 0.659 29.99978 494 THR F CA 1
ATOM 4968 C CA B THR F 2 108 ? 27.91204 -27.90166 18.02708 0.341 30.40538 494 THR F CA 1
ATOM 4969 C C . THR F 2 108 ? 28.01436 -29.31215 17.45621 1.000 31.47791 494 THR F C 1
ATOM 4970 O O . THR F 2 108 ? 28.24031 -29.47609 16.25242 1.000 34.72451 494 THR F O 1
ATOM 4977 N N . ASN F 2 109 ? 27.83801 -30.32211 18.31096 1.000 28.84838 495 ASN F N 1
ATOM 4978 C CA . ASN F 2 109 ? 27.83069 -31.70491 17.83901 1.000 31.46905 495 ASN F CA 1
ATOM 4979 C C . ASN F 2 109 ? 26.62112 -31.93641 16.94440 1.000 32.14185 495 ASN F C 1
ATOM 4980 O O . ASN F 2 109 ? 25.53823 -31.38967 17.17861 1.000 31.77591 495 ASN F O 1
ATOM 4985 N N . THR F 2 110 ? 26.80154 -32.76068 15.92499 1.000 31.76254 496 THR F N 1
ATOM 4986 C CA . THR F 2 110 ? 25.70341 -33.18270 15.06637 1.000 32.21148 496 THR F CA 1
ATOM 4987 C C . THR F 2 110 ? 25.71213 -34.70051 14.95535 1.000 34.65048 496 THR F C 1
ATOM 4988 O O . THR F 2 110 ? 26.65539 -35.37039 15.39549 1.000 35.45724 496 THR F O 1
ATOM 4992 N N . VAL F 2 111 ? 24.65657 -35.24786 14.34007 1.000 34.27165 497 VAL F N 1
ATOM 4993 C CA . VAL F 2 111 ? 24.64694 -36.68522 14.06193 1.000 33.86998 497 VAL F CA 1
ATOM 4994 C C . VAL F 2 111 ? 25.83349 -37.07488 13.17969 1.000 39.86765 497 VAL F C 1
ATOM 4995 O O . VAL F 2 111 ? 26.45298 -38.13044 13.37775 1.000 41.05896 497 VAL F O 1
ATOM 4999 N N . GLN F 2 112 ? 26.18080 -36.22785 12.20404 1.000 40.27406 498 GLN F N 1
ATOM 5000 C CA . GLN F 2 112 ? 27.26076 -36.56028 11.28426 1.000 46.02258 498 GLN F CA 1
ATOM 5001 C C . GLN F 2 112 ? 28.63814 -36.23873 11.84347 1.000 45.11404 498 GLN F C 1
ATOM 5002 O O . GLN F 2 112 ? 29.63009 -36.78351 11.35098 1.000 47.87549 498 GLN F O 1
ATOM 5008 N N . GLY F 2 113 ? 28.72289 -35.38351 12.85559 1.000 41.21312 499 GLY F N 1
ATOM 5009 C CA . GLY F 2 113 ? 30.00802 -34.98388 13.39389 1.000 41.48557 499 GLY F CA 1
ATOM 5010 C C . GLY F 2 113 ? 29.88369 -33.71833 14.21382 1.000 36.56401 499 GLY F C 1
ATOM 5011 O O . GLY F 2 113 ? 29.47205 -33.77107 15.37598 1.000 34.59929 499 GLY F O 1
ATOM 5012 N N . HIS F 2 114 ? 30.21369 -32.57065 13.62701 1.000 36.36836 500 HIS F N 1
ATOM 5013 C CA . HIS F 2 114 ? 30.01347 -31.31457 14.33554 1.000 36.64843 500 HIS F CA 1
ATOM 5014 C C . HIS F 2 114 ? 29.96697 -30.18348 13.32465 1.000 39.63497 500 HIS F C 1
ATOM 5015 O O . HIS F 2 114 ? 30.39169 -30.32943 12.17328 1.000 41.50932 500 HIS F O 1
ATOM 5022 N N . SER F 2 115 ? 29.47539 -29.04258 13.78524 1.000 36.62534 501 SER F N 1
ATOM 5023 C CA . SER F 2 115 ? 29.50350 -27.81607 13.00807 1.000 38.20823 501 SER F CA 1
ATOM 5024 C C . SER F 2 115 ? 30.29177 -26.74557 13.75962 1.000 36.90438 501 SER F C 1
ATOM 5025 O O . SER F 2 115 ? 30.39668 -26.77980 14.99085 1.000 35.08979 501 SER F O 1
ATOM 5028 N N . CYS F 2 116 ? 30.86797 -25.80928 13.00446 1.000 36.89890 502 CYS F N 1
ATOM 5029 C CA . CYS F 2 116 ? 31.52249 -24.61996 13.55184 1.000 38.97990 502 CYS F CA 1
ATOM 5030 C C . CYS F 2 116 ? 30.81426 -23.40309 12.97911 1.000 39.13387 502 CYS F C 1
ATOM 5031 O O . CYS F 2 116 ? 30.76299 -23.24407 11.75260 1.000 41.25775 502 CYS F O 1
ATOM 5034 N N . THR F 2 117 ? 30.29596 -22.53879 13.85643 1.000 37.26864 503 THR F N 1
ATOM 5035 C CA . THR F 2 117 ? 29.54143 -21.35537 13.44256 1.000 37.04897 503 THR F CA 1
ATOM 5036 C C . THR F 2 117 ? 30.11872 -20.09940 14.08119 1.000 38.21961 503 THR F C 1
ATOM 5037 O O . THR F 2 117 ? 30.17328 -20.00172 15.31198 1.000 40.58720 503 THR F O 1
ATOM 5041 N N . CYS F 2 118 ? 30.49474 -19.11799 13.25419 1.000 38.64589 504 CYS F N 1
ATOM 5042 C CA . CYS F 2 118 ? 31.05607 -17.87777 13.78575 1.000 41.37164 504 CYS F CA 1
ATOM 5043 C C . CYS F 2 118 ? 30.04305 -17.16145 14.67222 1.000 40.93893 504 CYS F C 1
ATOM 5044 O O . CYS F 2 118 ? 28.84743 -17.10875 14.36277 1.000 42.87114 504 CYS F O 1
ATOM 5047 N N . LYS F 2 119 ? 30.52079 -16.63193 15.80032 1.000 40.62076 505 LYS F N 1
ATOM 5048 C CA . LYS F 2 119 ? 29.64172 -15.96908 16.74944 1.000 40.72391 505 LYS F CA 1
ATOM 5049 C C . LYS F 2 119 ? 29.18643 -14.61752 16.19049 1.000 44.18142 505 LYS F C 1
ATOM 5050 O O . LYS F 2 119 ? 29.76111 -14.11506 15.22012 1.000 45.97729 505 LYS F O 1
ATOM 5056 N N . PRO F 2 120 ? 28.13630 -14.01856 16.76830 1.000 42.10117 506 PRO F N 1
ATOM 5057 C CA . PRO F 2 120 ? 27.61201 -12.76936 16.20242 1.000 44.86311 506 PRO F CA 1
ATOM 5058 C C . PRO F 2 120 ? 28.67426 -11.68410 16.16409 1.000 50.45178 506 PRO F C 1
ATOM 5059 O O . PRO F 2 120 ? 29.48709 -11.54586 17.08206 1.000 51.47709 506 PRO F O 1
ATOM 5063 N N . GLY F 2 121 ? 28.66630 -10.92022 15.07369 1.000 51.71411 507 GLY F N 1
ATOM 5064 C CA . GLY F 2 121 ? 29.66898 -9.91467 14.83468 1.000 56.77063 507 GLY F CA 1
ATOM 5065 C C . GLY F 2 121 ? 30.84708 -10.39900 14.02753 1.000 56.81059 507 GLY F C 1
ATOM 5066 O O . GLY F 2 121 ? 31.64476 -9.57551 13.57116 1.000 57.12188 507 GLY F O 1
ATOM 5067 N N . TYR F 2 122 ? 30.98242 -11.70619 13.84097 1.000 54.18890 508 TYR F N 1
ATOM 5068 C CA . TYR F 2 122 ? 32.07247 -12.29294 13.08192 1.000 53.87945 508 TYR F CA 1
ATOM 5069 C C . TYR F 2 122 ? 31.52459 -12.94942 11.82432 1.000 54.30548 508 TYR F C 1
ATOM 5070 O O . TYR F 2 122 ? 30.38556 -13.42201 11.79799 1.000 52.12039 508 TYR F O 1
ATOM 5079 N N . VAL F 2 123 ? 32.35226 -12.97907 10.78713 1.000 58.50426 509 VAL F N 1
ATOM 5080 C CA . VAL F 2 123 ? 31.99619 -13.54924 9.49461 1.000 63.06324 509 VAL F CA 1
ATOM 5081 C C . VAL F 2 123 ? 33.00533 -14.64178 9.16849 1.000 62.81558 509 VAL F C 1
ATOM 5082 O O . VAL F 2 123 ? 34.18576 -14.54023 9.51766 1.000 62.05711 509 VAL F O 1
ATOM 5086 N N . GLY F 2 124 ? 32.54684 -15.67961 8.49273 1.000 62.25849 510 GLY F N 1
ATOM 5087 C CA . GLY F 2 124 ? 33.43368 -16.75964 8.10419 1.000 63.81322 510 GLY F CA 1
ATOM 5088 C C . GLY F 2 124 ? 32.68952 -18.07717 8.05546 1.000 61.76103 510 GLY F C 1
ATOM 5089 O O . GLY F 2 124 ? 31.47650 -18.14262 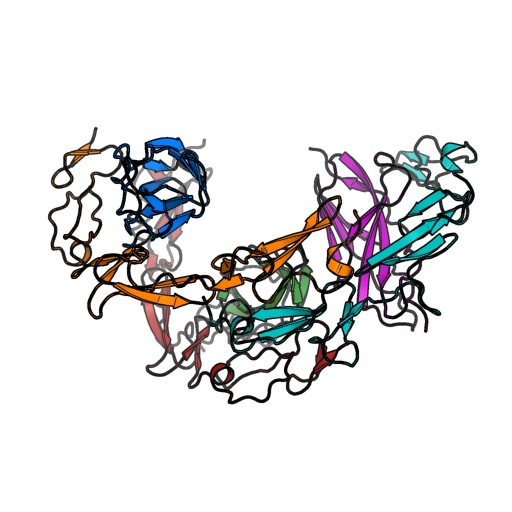8.22142 1.000 60.84724 510 GLY F O 1
ATOM 5090 N N . ASN F 2 125 ? 33.45161 -19.13891 7.80735 1.000 69.79712 511 ASN F N 1
ATOM 5091 C CA . ASN F 2 125 ? 32.87610 -20.47175 7.70413 1.000 68.16282 511 ASN F CA 1
ATOM 5092 C C . ASN F 2 125 ? 33.06093 -21.30446 8.96905 1.000 58.32784 511 ASN F C 1
ATOM 5093 O O . ASN F 2 125 ? 32.86112 -22.52118 8.92647 1.000 57.32577 511 ASN F O 1
ATOM 5098 N N . GLY F 2 126 ? 33.44183 -20.68395 10.08717 1.000 52.98903 512 GLY F N 1
ATOM 5099 C CA . GLY F 2 126 ? 33.59460 -21.37066 11.35325 1.000 50.38941 512 GLY F CA 1
ATOM 5100 C C . GLY F 2 126 ? 34.98288 -21.93672 11.61096 1.000 51.73223 512 GLY F C 1
ATOM 5101 O O . GLY F 2 126 ? 35.39300 -22.04441 12.77275 1.000 49.97036 512 GLY F O 1
ATOM 5102 N N . THR F 2 127 ? 35.69581 -22.35250 10.55931 1.000 54.24530 513 THR F N 1
ATOM 5103 C CA . THR F 2 127 ? 37.11351 -22.67177 10.70892 1.000 57.24388 513 THR F CA 1
ATOM 5104 C C . THR F 2 127 ? 37.93459 -21.40259 10.88476 1.000 60.37947 513 THR F C 1
ATOM 5105 O O . THR F 2 127 ? 38.93707 -21.39599 11.60920 1.000 63.95959 513 THR F O 1
ATOM 5109 N N . ILE F 2 128 ? 37.52789 -20.32529 10.23136 1.000 61.27898 514 ILE F N 1
ATOM 5110 C CA . ILE F 2 128 ? 38.09953 -19.01050 10.46063 1.000 63.63669 514 ILE F CA 1
ATOM 5111 C C . ILE F 2 128 ? 36.95856 -18.01349 10.60975 1.000 61.29703 514 ILE F C 1
ATOM 5112 O O . ILE F 2 128 ? 35.94919 -18.09407 9.90023 1.000 60.65087 514 ILE F O 1
ATOM 5117 N N . CYS F 2 129 ? 37.11030 -17.09179 11.55849 1.000 59.98863 515 CYS F N 1
ATOM 5118 C CA . CYS F 2 129 ? 36.15617 -16.02285 11.80302 1.000 57.96192 515 CYS F CA 1
ATOM 5119 C C . CYS F 2 129 ? 36.92055 -14.71211 11.92111 1.000 61.96264 515 CYS F C 1
ATOM 5120 O O . CYS F 2 129 ? 37.98345 -14.66415 12.55077 1.000 60.25277 515 CYS F O 1
ATOM 5123 N N . ARG F 2 130 ? 36.38254 -13.65970 11.30224 1.000 57.67138 516 ARG F N 1
ATOM 5124 C CA . ARG F 2 130 ? 36.95109 -12.32041 11.35758 1.000 63.22515 516 ARG F CA 1
ATOM 5125 C C . ARG F 2 130 ? 35.86664 -11.33876 11.78067 1.000 64.83005 516 ARG F C 1
ATOM 5126 O O . ARG F 2 130 ? 34.71244 -11.45927 11.35501 1.000 64.36035 516 ARG F O 1
ATOM 5128 N N . ALA F 2 131 ? 36.23740 -10.38206 12.63432 1.000 65.89777 517 ALA F N 1
ATOM 5129 C CA . ALA F 2 131 ? 35.28633 -9.38027 13.09609 1.000 71.06124 517 ALA F CA 1
ATOM 5130 C C . ALA F 2 131 ? 34.74769 -8.57315 11.92226 1.000 78.51371 517 ALA F C 1
ATOM 5131 O O . ALA F 2 131 ? 35.49949 -8.15493 11.03809 1.000 81.99659 517 ALA F O 1
ATOM 5133 N N . GLU F 2 132 ? 33.43583 -8.35070 11.92468 1.000 83.95693 518 GLU F N 1
ATOM 5134 C CA . GLU F 2 132 ? 32.76111 -7.62021 10.85457 1.000 91.09197 518 GLU F CA 1
ATOM 5135 C C . GLU F 2 132 ? 33.17250 -6.15541 10.83663 1.000 96.03467 518 GLU F C 1
ATOM 5136 O O . GLU F 2 132 ? 33.65711 -5.65256 9.82494 1.000 99.94061 518 GLU F O 1
#

Solvent-accessible surface area: 36490 Å² total; per-residue (Å²): 178,33,58,31,6,32,27,3,37,65,2,83,34,79,108,61,60,98,54,17,0,23,0,41,6,135,51,52,135,142,134,64,35,81,54,80,13,8,10,0,0,8,7,5,64,90,76,46,76,50,17,139,41,34,17,104,44,10,132,126,77,64,69,61,5,77,64,7,114,39,70,24,18,16,6,0,10,0,5,0,20,3,74,71,0,4,1,118,58,5,80,57,4,122,19,28,94,3,118,86,62,164,160,71,108,49,46,24,43,121,27,126,96,32,20,109,37,11,71,47,74,70,139,148,107,108,13,22,14,76,32,80,103,22,32,91,30,83,169,75,74,48,9,124,11,81,41,44,61,11,45,40,89,118,46,80,28,22,41,43,50,24,78,38,42,58,50,51,18,104,50,115,4,45,32,48,119,72,65,51,73,13,3,63,14,5,0,4,99,106,51,41,26,64,76,54,75,56,122,19,24,163,42,16,13,29,10,3,44,64,183,11,62,45,29,41,12,58,34,45,69,57,48,114,0,82,111,12,156,70,163,161,24,46,32,6,33,28,4,40,64,2,85,16,50,36,12,50,102,57,18,0,23,0,42,6,135,50,49,131,147,146,62,40,80,54,81,13,9,10,0,0,7,3,4,4,67,75,36,55,50,16,139,42,35,15,105,45,10,130,129,76,68,68,61,6,75,63,6,113,44,54,24,6,15,6,0,9,0,4,0,20,3,74,82,0,4,1,116,59,4,77,57,3,121,20,22,62,3,46,94,110,162,71,109,79,46,33,77,125,34,148,100,31,19,155,36,12,71,47,70,74,138,148,105,104,13,22,14,76,33,83,102,24,40,91,32,82,173,75,75,47,10,125,11,81,41,44,62,12,43,41,88,118,46,79,28,22,41,43,49,24,77,39,43,58,54,101,17,114,50,113,4,46,32,50,119,71,67,50,71,12,3,62,14,5,0,4,98,106,49,43,5,50,74,56,77,51,75,16,24,81,19,0,2,10,11,3,46,67,180,12,62,46,31,42,11,6,34,44,46,84,47,116,0,83,109,13,62,79,166,79,64,29,7,32,29,3,34,61,2,84,36,80,108,64,57,105,55,17,0,17,0,40,6,137,50,50,128,147,145,61,37,80,54,78,13,9,10,0,0,6,8,5,65,90,79,47,76,51,17,139,42,32,13,89,36,2,118,41,77,37,18,33,6,78,63,5,114,40,78,23,24,14,6,0,8,0,4,0,20,3,74,73,0,4,2,120,61,4,78,58,4,120,21,26,89,3,115,95,115,154,70,108,47,46,25,44,119,29,123,80,30,21,110,37,11,69,48,53,56,18,44,35,37,8,0,4,23,34,80,101,22,30,90,31,81,170,75,76,12,10,127,11,85,39,45,60,11,42,39,90,118,48,79,29,22,42,43,49,23,76,38,43,61,48,50,17,94,45,115,4,45,33,50,120,73,69,52,76,13,3,65,15,5,0,4,99,103,48,41,25,64,76,55,72,67,75,19,25,161,40,17,11,31,12,3,45,63,182,12,60,45,29,42,10,58,27,43,67,84,48,114,0,84,109,12,62,78,171